Protein AF-A0A547ERN2-F1 (afdb_monomer_lite)

Secondary structure (DSSP, 8-state):
--PPPP-EESSSSSS-EEGGG-SSEEEEEEHHHHHHTT--BHHHHHTTSTTEEEEE-SSTTS-EEEEETTB-GGGEEEEETTEE---TTT-----TT-BSTTEEEEEEEES--HHHH-TT-SSEEEEEEE--STTS-SS-EEEEEEEEEGGGEEEEEEEEEEEETTEEEEEEEEEEEE----SS-SS-EEEE-TTS-EEEE--------EEEEEEEEEEEEE-SSEEEEEEEEEEEEEEEE--SS-SS--EEEEEEEEEEEEEEEE--TTSSEEEEEEEEEEEEEEEEESTT-EEEEEEEEEEEEEEEEEEE-SSSEEEEEEEEEEEEEEEEEETT-SS-EEEEEEEEEEEEEEEETTSEEEEEEEEEEEESSS--EEEEEEEEEE-----HHHHHHHHHHS-TTT-S-B-GGGG-GGGSSS----SS-B--SSHHHHGGGTTSEEEE-TTT-HHHHHHHHHTT-EEEE--SS-SSHHHHHHHHHHHHHHTT-HHHHHHHHHHHHH------S---EEEEEETTEE--TTSHHHHHHHHHHT-EE--S---TTT--HHHHHHH--SEEEEEE-SS---HHHHHTT-HHHHHHHHHGGGSPPEEEEGGGTSSSSTHHHHHHHHHHHH--

Radius of gyration: 31.53 Å; chains: 1; bounding box: 90×55×86 Å

pLDDT: mean 85.04, std 12.56, range [24.95, 98.5]

Sequence (628 aa):
MTQLDSVTVYSAYATPINQDKTASSVTVLTEKDFAARNATYVSDVLKTVPGVAIGQQGGRGTLTSLFLRGAESRHTAVVIDGVKVNPINIGNFDFGGLPISNIERIEVLRGEQSALWGSSAMGGVVYITTKSGLYKEKPFNAEVDLGLGSNNTRDASATLSGFHNGFYYALHGDSHRTKGISALSKNHFSYTTETGSEVKTGGASERDGFHRDNGSLRLGYDLGNKGVEVLAAQSSQTVHIDGYNSDVSGEYSRTRNQTFKLGGYWGNEQELLKHQANISQFNSKATHFGSNARYSNEKQLNANYQLDVNFDREGEVTQAVSLLTDYAKTRYTSDKYLREKTLSEKSAALEYRLFTEQDHSFSISGRYTDNSQFKNSITGRISGAYRLSPNLCSDRLLLELAEPQQIRAMSPYSQKPLMMLDKLNTDKPTVEPELTALLPYADSTILLNETFYPQLTARLKQLGFKLVALNDSPQTPEQLFTLILQLGELTQNQAKAEKLVERLRLQKIPLKQPLAETLILSETGMIEPHFPQYQTLLDLLGLSPLKSDLTPQNFSLEKLLLAQPKQLLFLTDNQSYNNQAELLKHPALQKIWQKMSQNPPLVLPMKYTYCFDHGVWQGIQLMHKLTP

Organism: Mannheimia haemolytica (NCBI:txid75985)

Structure (mmCIF, N/CA/C/O backbone):
data_AF-A0A547ERN2-F1
#
_entry.id   AF-A0A547ERN2-F1
#
loop_
_atom_site.group_PDB
_atom_site.id
_atom_site.type_symbol
_atom_site.label_atom_id
_atom_site.label_alt_id
_atom_site.label_comp_id
_atom_site.label_asym_id
_atom_site.label_entity_id
_atom_site.label_seq_id
_atom_site.pdbx_PDB_ins_code
_atom_site.Cartn_x
_atom_site.Cartn_y
_atom_site.Cartn_z
_atom_site.occupancy
_atom_site.B_iso_or_equiv
_atom_site.auth_seq_id
_atom_site.auth_comp_id
_atom_site.auth_asym_id
_atom_site.auth_atom_id
_atom_site.pdbx_PDB_model_num
ATOM 1 N N . MET A 1 1 ? -24.370 -11.901 -3.116 1.00 28.34 1 MET A N 1
ATOM 2 C CA . MET A 1 1 ? -23.716 -10.615 -2.802 1.00 28.34 1 MET A CA 1
ATOM 3 C C . MET A 1 1 ? -22.342 -10.933 -2.246 1.00 28.34 1 MET A C 1
ATOM 5 O O . MET A 1 1 ? -22.270 -11.568 -1.207 1.00 28.34 1 MET A O 1
ATOM 9 N N . THR A 1 2 ? -21.274 -10.596 -2.962 1.00 25.38 2 THR A N 1
ATOM 10 C CA . THR A 1 2 ? -19.904 -10.607 -2.428 1.00 25.38 2 THR A CA 1
ATOM 11 C C . THR A 1 2 ? -19.670 -9.242 -1.798 1.00 25.38 2 THR A C 1
ATOM 13 O O . THR A 1 2 ? -19.628 -8.242 -2.511 1.00 25.38 2 THR A O 1
ATOM 16 N N . GLN A 1 3 ? -19.591 -9.198 -0.470 1.00 24.95 3 GLN A N 1
ATOM 17 C CA . GLN A 1 3 ? -19.009 -8.074 0.258 1.00 24.95 3 GLN A CA 1
ATOM 18 C C . GLN A 1 3 ? -17.604 -7.846 -0.328 1.00 24.95 3 GLN A C 1
ATOM 20 O O . GLN A 1 3 ? -16.864 -8.812 -0.503 1.00 24.95 3 GLN A O 1
ATOM 25 N N . LEU A 1 4 ? -17.272 -6.624 -0.755 1.00 32.38 4 LEU A N 1
ATOM 26 C CA . LEU A 1 4 ? -15.908 -6.329 -1.196 1.00 32.38 4 LEU A CA 1
ATOM 27 C C . LEU A 1 4 ? -15.003 -6.409 0.034 1.00 32.38 4 LEU A C 1
ATOM 29 O O . LEU A 1 4 ? -15.259 -5.733 1.030 1.00 32.38 4 LEU A O 1
ATOM 33 N N . ASP A 1 5 ? -13.988 -7.267 -0.029 1.00 39.09 5 ASP A N 1
ATOM 34 C CA . ASP A 1 5 ? -13.029 -7.436 1.057 1.00 39.09 5 ASP A CA 1
ATOM 35 C C . ASP A 1 5 ? -12.307 -6.113 1.338 1.00 39.09 5 ASP A C 1
ATOM 37 O O . ASP A 1 5 ? -11.900 -5.397 0.418 1.00 39.09 5 ASP A O 1
ATOM 41 N N . SER A 1 6 ? -12.126 -5.792 2.620 1.00 56.72 6 SER A N 1
ATOM 42 C CA . SER A 1 6 ? -11.339 -4.635 3.038 1.00 56.72 6 SER A CA 1
ATOM 43 C C . SER A 1 6 ? -9.909 -4.744 2.514 1.00 56.72 6 SER A C 1
ATOM 45 O O . SER A 1 6 ? -9.230 -5.742 2.765 1.00 56.72 6 SER A O 1
ATOM 47 N N . VAL A 1 7 ? -9.420 -3.704 1.840 1.00 69.00 7 VAL A N 1
ATOM 48 C CA . VAL A 1 7 ? -8.040 -3.672 1.344 1.00 69.00 7 VAL A CA 1
ATOM 49 C C . VAL A 1 7 ? -7.113 -3.201 2.460 1.00 69.00 7 VAL A C 1
ATOM 51 O O . VAL A 1 7 ? -7.119 -2.030 2.825 1.00 69.00 7 VAL A O 1
ATOM 54 N N . THR A 1 8 ? -6.286 -4.095 2.997 1.00 77.88 8 THR A N 1
ATOM 55 C CA . THR A 1 8 ? -5.248 -3.731 3.974 1.00 77.88 8 THR A CA 1
ATOM 56 C C . THR A 1 8 ? -4.022 -3.146 3.270 1.00 77.88 8 THR A C 1
ATOM 58 O O . THR A 1 8 ? -3.474 -3.759 2.353 1.00 77.88 8 THR A O 1
ATOM 61 N N . VAL A 1 9 ? -3.571 -1.974 3.720 1.00 84.75 9 VAL A N 1
ATOM 62 C CA . VAL A 1 9 ? -2.335 -1.309 3.286 1.00 84.75 9 VAL A CA 1
ATOM 63 C C . VAL A 1 9 ? -1.280 -1.402 4.383 1.00 84.75 9 VAL A C 1
ATOM 65 O O . VAL A 1 9 ? -1.576 -1.210 5.560 1.00 84.75 9 VAL A O 1
ATOM 68 N N . TYR A 1 10 ? -0.038 -1.680 3.998 1.00 87.56 10 TYR A N 1
ATOM 69 C CA . TYR A 1 10 ? 1.085 -1.966 4.906 1.00 87.56 10 TYR A CA 1
ATOM 70 C C . TYR A 1 10 ? 2.068 -0.802 5.020 1.00 87.56 10 TYR A C 1
ATOM 72 O O . TYR A 1 10 ? 3.060 -0.872 5.739 1.00 87.56 10 TYR A O 1
ATOM 80 N N . SER A 1 11 ? 1.826 0.252 4.251 1.00 87.12 11 SER A N 1
ATOM 81 C CA . SER A 1 11 ? 2.832 1.262 3.948 1.00 87.12 11 SER A CA 1
ATOM 82 C C . SER A 1 11 ? 2.459 2.675 4.396 1.00 87.12 11 SER A C 1
ATOM 84 O O . SER A 1 11 ? 3.324 3.548 4.456 1.00 87.12 11 SER A O 1
ATOM 86 N N . ALA A 1 12 ? 1.186 2.917 4.718 1.00 86.12 12 ALA A N 1
ATOM 87 C CA . ALA A 1 12 ? 0.666 4.252 5.019 1.00 86.12 12 ALA A CA 1
ATOM 88 C C . ALA A 1 12 ? 0.936 4.725 6.450 1.00 86.12 12 ALA A C 1
ATOM 90 O O . ALA A 1 12 ? 1.106 5.928 6.673 1.00 86.12 12 ALA A O 1
ATOM 91 N N . TYR A 1 13 ? 0.990 3.765 7.370 1.00 89.50 13 TYR A N 1
ATOM 92 C CA . TYR A 1 13 ? 1.304 3.906 8.787 1.00 89.50 13 TYR A CA 1
ATOM 93 C C . TYR A 1 13 ? 2.294 2.815 9.194 1.00 89.50 13 TYR A C 1
ATOM 95 O O . TYR A 1 13 ? 2.580 1.915 8.403 1.00 89.50 13 TYR A O 1
ATOM 103 N N . ALA A 1 14 ? 2.826 2.883 10.416 1.00 87.38 14 ALA A N 1
ATOM 104 C CA . ALA A 1 14 ? 3.765 1.868 10.894 1.00 87.38 14 ALA A CA 1
ATOM 105 C C . ALA A 1 14 ? 3.124 0.475 11.035 1.00 87.38 14 ALA A C 1
ATOM 107 O O . ALA A 1 14 ? 3.822 -0.532 10.952 1.00 87.38 14 ALA A O 1
ATOM 108 N N . THR A 1 15 ? 1.805 0.396 11.225 1.00 88.06 15 THR A N 1
ATOM 109 C CA . THR A 1 15 ? 1.063 -0.871 11.251 1.00 88.06 15 THR A CA 1
ATOM 110 C C . THR A 1 15 ? 0.163 -1.015 10.028 1.00 88.06 15 THR A C 1
ATOM 112 O O . THR A 1 15 ? -0.306 -0.001 9.496 1.00 88.06 15 THR A O 1
ATOM 115 N N . PRO A 1 16 ? -0.130 -2.259 9.603 1.00 85.06 16 PRO A N 1
ATOM 116 C CA . PRO A 1 16 ? -1.159 -2.508 8.609 1.00 85.06 16 PRO A CA 1
ATOM 117 C C . PRO A 1 16 ? -2.490 -1.903 9.052 1.00 85.06 16 PRO A C 1
ATOM 119 O O . PRO A 1 16 ? -2.852 -1.941 10.226 1.00 85.06 16 PRO A O 1
ATOM 122 N N . ILE A 1 17 ? -3.208 -1.313 8.108 1.00 81.25 17 ILE A N 1
ATOM 123 C CA . ILE A 1 17 ? -4.527 -0.727 8.340 1.00 81.25 17 ILE A CA 1
ATOM 124 C C . ILE A 1 17 ? -5.384 -0.910 7.098 1.00 81.25 17 ILE A C 1
ATOM 126 O O . ILE A 1 17 ? -4.869 -1.025 5.989 1.00 81.25 17 ILE A O 1
ATOM 130 N N . ASN A 1 18 ? -6.702 -0.879 7.256 1.00 75.56 18 ASN A N 1
ATOM 131 C CA . ASN A 1 18 ? -7.585 -0.771 6.102 1.00 75.56 18 ASN A CA 1
ATOM 132 C C . ASN A 1 18 ? -7.274 0.541 5.350 1.00 75.56 18 ASN A C 1
ATOM 134 O O . ASN A 1 18 ? -7.170 1.598 5.978 1.00 75.56 18 ASN A O 1
ATOM 138 N N . GLN A 1 19 ? -7.147 0.470 4.021 1.00 75.94 19 GLN A N 1
ATOM 139 C CA . GLN A 1 19 ? -7.005 1.608 3.111 1.00 75.94 19 GLN A CA 1
ATOM 140 C C . GLN A 1 19 ? -8.014 2.708 3.435 1.00 75.94 19 GLN A C 1
ATOM 142 O O . GLN A 1 19 ? -7.711 3.890 3.302 1.00 75.94 19 GLN A O 1
ATOM 147 N N . ASP A 1 20 ? -9.192 2.328 3.914 1.00 70.50 20 ASP A N 1
ATOM 148 C CA . ASP A 1 20 ? -10.239 3.265 4.243 1.00 70.50 20 ASP A CA 1
ATOM 149 C C . ASP A 1 20 ? -9.938 4.170 5.442 1.00 70.50 20 ASP A C 1
ATOM 151 O O . ASP A 1 20 ? -10.383 5.317 5.502 1.00 70.50 20 ASP A O 1
ATOM 155 N N . LYS A 1 21 ? -9.106 3.697 6.367 1.00 74.94 21 LYS A N 1
ATOM 156 C CA . LYS A 1 21 ? -8.742 4.420 7.588 1.00 74.94 21 LYS A CA 1
ATOM 157 C C . LYS A 1 21 ? -7.515 5.313 7.417 1.00 74.94 21 LYS A C 1
ATOM 159 O O . LYS A 1 21 ? -7.061 5.900 8.393 1.00 74.94 21 LYS A O 1
ATOM 164 N N . THR A 1 22 ? -6.930 5.408 6.220 1.00 82.00 22 THR A N 1
ATOM 165 C CA . THR A 1 22 ? -5.746 6.248 6.005 1.00 82.00 22 THR A CA 1
ATOM 166 C C . THR A 1 22 ? -6.084 7.629 5.463 1.00 82.00 22 THR A C 1
ATOM 168 O O . THR A 1 22 ? -6.847 7.785 4.516 1.00 82.00 22 THR A O 1
ATOM 171 N N . ALA A 1 23 ? -5.415 8.642 6.009 1.00 83.38 23 ALA A N 1
ATOM 172 C CA . ALA A 1 23 ? -5.365 9.982 5.425 1.00 83.38 23 ALA A CA 1
ATOM 173 C C . ALA A 1 23 ? -4.374 10.092 4.249 1.00 83.38 23 ALA A C 1
ATOM 175 O O . ALA A 1 23 ? -4.281 11.130 3.594 1.00 83.38 23 ALA A O 1
ATOM 176 N N . SER A 1 24 ? -3.595 9.039 3.988 1.00 84.31 24 SER A N 1
ATOM 177 C CA . SER A 1 24 ? -2.608 9.012 2.907 1.00 84.31 24 SER A CA 1
ATOM 178 C C . SER A 1 24 ? -3.273 8.770 1.554 1.00 84.31 24 SER A C 1
ATOM 180 O O . SER A 1 24 ? -4.215 7.994 1.423 1.00 84.31 24 SER A O 1
ATOM 182 N N . SER A 1 25 ? -2.732 9.355 0.487 1.00 86.19 25 SER A N 1
ATOM 183 C CA . SER A 1 25 ? -3.194 9.036 -0.866 1.00 86.19 25 SER A CA 1
ATOM 184 C C . SER A 1 25 ? -2.552 7.738 -1.360 1.00 86.19 25 SER A C 1
ATOM 186 O O . SER A 1 25 ? -1.476 7.773 -1.962 1.00 86.19 25 SER A O 1
ATOM 188 N N . VAL A 1 26 ? -3.223 6.609 -1.124 1.00 89.19 26 VAL A N 1
ATOM 189 C CA . VAL A 1 26 ? -2.746 5.268 -1.502 1.00 89.19 26 VAL A CA 1
ATOM 190 C C . VAL A 1 26 ? -3.483 4.749 -2.737 1.00 89.19 26 VAL A C 1
ATOM 192 O O . VAL A 1 26 ? -4.682 4.962 -2.901 1.00 89.19 26 VAL A O 1
ATOM 195 N N . THR A 1 27 ? -2.766 4.089 -3.639 1.00 88.12 27 THR A N 1
ATOM 196 C CA . THR A 1 27 ? -3.345 3.250 -4.698 1.00 88.12 27 THR A CA 1
ATOM 197 C C . THR A 1 27 ? -2.800 1.844 -4.544 1.00 88.12 27 THR A C 1
ATOM 199 O O . THR A 1 27 ? -1.585 1.673 -4.479 1.00 88.12 27 THR A O 1
ATOM 202 N N . VAL A 1 28 ? -3.691 0.859 -4.482 1.00 88.31 28 VAL A N 1
ATOM 203 C CA . VAL A 1 28 ? -3.336 -0.556 -4.381 1.00 88.31 28 VAL A CA 1
ATOM 204 C C . VAL A 1 28 ? -3.609 -1.216 -5.724 1.00 88.31 28 VAL A C 1
ATOM 206 O O . VAL A 1 28 ? -4.680 -1.033 -6.293 1.00 88.31 28 VAL A O 1
ATOM 209 N N . LEU A 1 29 ? -2.625 -1.947 -6.238 1.00 87.75 29 LEU A N 1
ATOM 210 C CA . LEU A 1 29 ? -2.735 -2.753 -7.446 1.00 87.75 29 LEU A CA 1
ATOM 211 C C . LEU A 1 29 ? -2.493 -4.217 -7.079 1.00 87.75 29 LEU A C 1
ATOM 213 O O . LEU A 1 29 ? -1.529 -4.534 -6.377 1.00 87.75 29 LEU A O 1
ATOM 217 N N . THR A 1 30 ? -3.363 -5.093 -7.562 1.00 88.38 30 THR A N 1
ATOM 218 C CA . THR A 1 30 ? -3.414 -6.520 -7.220 1.00 88.38 30 THR A CA 1
ATOM 219 C C . THR A 1 30 ? -3.247 -7.402 -8.456 1.00 88.38 30 THR A C 1
ATOM 221 O O . THR A 1 30 ? -3.332 -6.924 -9.588 1.00 88.38 30 THR A O 1
ATOM 224 N N . GLU A 1 31 ? -3.101 -8.716 -8.257 1.00 85.25 31 GLU A N 1
ATOM 225 C CA . GLU A 1 31 ? -3.058 -9.702 -9.352 1.00 85.25 31 GLU A CA 1
ATOM 226 C C . GLU A 1 31 ? -4.233 -9.571 -10.340 1.00 85.25 31 GLU A C 1
ATOM 228 O O . GLU A 1 31 ? -4.050 -9.732 -11.549 1.00 85.25 31 GLU A O 1
ATOM 233 N N . LYS A 1 32 ? -5.426 -9.186 -9.862 1.00 83.94 32 LYS A N 1
ATOM 234 C CA . LYS A 1 32 ? -6.596 -8.937 -10.723 1.00 83.94 32 LYS A CA 1
ATOM 235 C C . LYS A 1 32 ? -6.357 -7.772 -11.687 1.00 83.94 32 LYS A C 1
ATOM 237 O O . LYS A 1 32 ? -6.691 -7.876 -12.867 1.00 83.94 32 LYS A O 1
ATOM 242 N N . ASP A 1 33 ? -5.747 -6.691 -11.208 1.00 83.62 33 ASP A N 1
ATOM 243 C CA . ASP A 1 33 ? -5.421 -5.514 -12.020 1.00 83.62 33 ASP A CA 1
ATOM 244 C C . ASP A 1 33 ? -4.327 -5.825 -13.043 1.00 83.62 33 ASP A C 1
ATOM 246 O O . ASP A 1 33 ? -4.355 -5.325 -14.171 1.00 83.62 33 ASP A O 1
ATOM 250 N N . PHE A 1 34 ? -3.365 -6.669 -12.659 1.00 89.44 34 PHE A N 1
ATOM 251 C CA . PHE A 1 34 ? -2.273 -7.098 -13.529 1.00 89.44 34 PHE A CA 1
ATOM 252 C C . PHE A 1 34 ? -2.812 -7.930 -14.697 1.00 89.44 34 PHE A C 1
ATOM 254 O O . PHE A 1 34 ? -2.508 -7.634 -15.857 1.00 89.44 34 PHE A O 1
ATOM 261 N N . ALA A 1 35 ? -3.676 -8.905 -14.394 1.00 85.81 35 ALA A N 1
ATOM 262 C CA . ALA A 1 35 ? -4.317 -9.773 -15.376 1.00 85.81 35 ALA A CA 1
ATOM 263 C C . ALA A 1 35 ? -5.249 -8.995 -16.316 1.00 85.81 35 ALA A C 1
ATOM 265 O O . ALA A 1 35 ? -5.153 -9.139 -17.534 1.00 85.81 35 ALA A O 1
ATOM 266 N N . ALA A 1 36 ? -6.091 -8.101 -15.779 1.00 84.69 36 ALA A N 1
ATOM 267 C CA . ALA A 1 36 ? -7.004 -7.276 -16.577 1.00 84.69 36 ALA A CA 1
ATOM 268 C C . ALA A 1 36 ? -6.276 -6.391 -17.605 1.00 84.69 36 ALA A C 1
ATOM 270 O O . ALA A 1 36 ? -6.846 -6.004 -18.625 1.00 84.69 36 ALA A O 1
ATOM 271 N N . ARG A 1 37 ? -5.006 -6.067 -17.343 1.00 84.12 37 ARG A N 1
ATOM 272 C CA . ARG A 1 37 ? -4.159 -5.241 -18.211 1.00 84.12 37 ARG A CA 1
ATOM 273 C C . ARG A 1 37 ? -3.196 -6.047 -19.072 1.00 84.12 37 ARG A C 1
ATOM 275 O O . ARG A 1 37 ? -2.481 -5.440 -19.868 1.00 84.12 37 ARG A O 1
ATOM 282 N N . ASN A 1 38 ? -3.160 -7.369 -18.904 1.00 88.25 38 ASN A N 1
ATOM 283 C CA . ASN A 1 38 ? -2.145 -8.243 -19.485 1.00 88.25 38 ASN A CA 1
ATOM 284 C C . ASN A 1 38 ? -0.722 -7.691 -19.252 1.00 88.25 38 ASN A C 1
ATOM 286 O O . ASN A 1 38 ? 0.087 -7.571 -20.175 1.00 88.25 38 ASN A O 1
ATOM 290 N N . ALA A 1 39 ? -0.463 -7.233 -18.023 1.00 89.81 39 ALA A N 1
ATOM 291 C CA . ALA A 1 39 ? 0.799 -6.607 -17.664 1.00 89.81 39 ALA A CA 1
ATOM 292 C C . ALA A 1 39 ? 1.901 -7.656 -17.493 1.00 89.81 39 ALA A C 1
ATOM 294 O O . ALA A 1 39 ? 1.676 -8.709 -16.911 1.00 89.81 39 ALA A O 1
ATOM 295 N N . THR A 1 40 ? 3.113 -7.342 -17.950 1.00 89.75 40 THR A N 1
ATOM 296 C CA . THR A 1 40 ? 4.293 -8.209 -17.759 1.00 89.75 40 THR A CA 1
ATOM 297 C C . THR A 1 40 ? 5.275 -7.599 -16.756 1.00 89.75 40 THR A C 1
ATOM 299 O O . THR A 1 40 ? 5.991 -8.314 -16.051 1.00 89.75 40 THR A O 1
ATOM 302 N N . TYR A 1 41 ? 5.295 -6.267 -16.655 1.00 92.94 41 TYR A N 1
ATOM 303 C CA . TYR A 1 41 ? 6.209 -5.520 -15.794 1.00 92.94 41 TYR A CA 1
ATOM 304 C C . TYR A 1 41 ? 5.469 -4.594 -14.842 1.00 92.94 41 TYR A C 1
ATOM 306 O O . TYR A 1 41 ? 4.401 -4.066 -15.149 1.00 92.94 41 TYR A O 1
ATOM 314 N N . VAL A 1 42 ? 6.115 -4.304 -13.716 1.00 95.94 42 VAL A N 1
ATOM 315 C CA . VAL A 1 42 ? 5.632 -3.329 -12.731 1.00 95.94 42 VAL A CA 1
ATOM 316 C C . VAL A 1 42 ? 5.401 -1.949 -13.352 1.00 95.94 42 VAL A C 1
ATOM 318 O O . VAL A 1 42 ? 4.396 -1.297 -13.076 1.00 95.94 42 VAL A O 1
ATOM 321 N N . SER A 1 43 ? 6.281 -1.505 -14.249 1.00 94.62 43 SER A N 1
ATOM 322 C CA . SER A 1 43 ? 6.132 -0.217 -14.937 1.00 94.62 43 SER A CA 1
ATOM 323 C C . SER A 1 43 ? 4.863 -0.127 -15.798 1.00 94.62 43 SER A C 1
ATOM 325 O O . SER A 1 43 ? 4.287 0.957 -15.924 1.00 94.62 43 SER A O 1
ATOM 327 N N . ASP A 1 44 ? 4.372 -1.253 -16.335 1.00 92.62 44 ASP A N 1
ATOM 328 C CA . ASP A 1 44 ? 3.160 -1.295 -17.163 1.00 92.62 44 ASP A CA 1
ATOM 329 C C . ASP A 1 44 ? 1.894 -0.982 -16.359 1.00 92.62 44 ASP A C 1
ATOM 331 O O . ASP A 1 44 ? 0.929 -0.453 -16.915 1.00 92.62 44 ASP A O 1
ATOM 335 N N . VAL A 1 45 ? 1.893 -1.281 -15.060 1.00 93.38 45 VAL A N 1
ATOM 336 C CA . VAL A 1 45 ? 0.756 -1.012 -14.171 1.00 93.38 45 VAL A CA 1
ATOM 337 C C . VAL A 1 45 ? 0.928 0.309 -13.430 1.00 93.38 45 VAL A C 1
ATOM 339 O O . VAL A 1 45 ? -0.035 1.063 -13.299 1.00 93.38 45 VAL A O 1
ATOM 342 N N . LEU A 1 46 ? 2.159 0.667 -13.048 1.00 93.94 46 LEU A N 1
ATOM 343 C CA . LEU A 1 46 ? 2.443 1.930 -12.361 1.00 93.94 46 LEU A CA 1
ATOM 344 C C . LEU A 1 46 ? 2.084 3.161 -13.200 1.00 93.94 46 LEU A C 1
ATOM 346 O O . LEU A 1 46 ? 1.579 4.132 -12.646 1.00 93.94 46 LEU A O 1
ATOM 350 N N . LYS A 1 47 ? 2.238 3.112 -14.531 1.00 90.25 47 LYS A N 1
ATOM 351 C CA . LYS A 1 47 ? 1.828 4.213 -15.431 1.00 90.25 47 LYS A CA 1
ATOM 352 C C . LYS A 1 47 ? 0.329 4.550 -15.379 1.00 90.25 47 LYS A C 1
ATOM 354 O O . LYS A 1 47 ? -0.091 5.553 -15.941 1.00 90.25 47 LYS A O 1
ATOM 359 N N . THR A 1 48 ? -0.483 3.690 -14.764 1.00 87.44 48 THR A N 1
ATOM 360 C CA . THR A 1 48 ? -1.940 3.858 -14.650 1.00 87.44 48 THR A CA 1
ATOM 361 C C . THR A 1 48 ? -2.351 4.519 -13.335 1.00 87.44 48 THR A C 1
ATOM 363 O O . THR A 1 48 ? -3.499 4.931 -13.180 1.00 87.44 48 THR A O 1
ATOM 366 N N . VAL A 1 49 ? -1.413 4.653 -12.393 1.00 90.94 49 VAL A N 1
ATOM 367 C CA . VAL A 1 49 ? -1.656 5.262 -11.089 1.00 90.94 49 VAL A CA 1
ATOM 368 C C . VAL A 1 49 ? -1.675 6.789 -11.232 1.00 90.94 49 VAL A C 1
ATOM 370 O O . VAL A 1 49 ? -0.724 7.370 -11.756 1.00 90.94 49 VAL A O 1
ATOM 373 N N . PRO A 1 50 ? -2.714 7.488 -10.737 1.00 87.31 50 PRO A N 1
ATOM 374 C CA . PRO A 1 50 ? -2.768 8.943 -10.840 1.00 87.31 50 PRO A CA 1
ATOM 375 C C . PRO A 1 50 ? -1.580 9.612 -10.142 1.00 87.31 50 PRO A C 1
ATOM 377 O O . PRO A 1 50 ? -1.239 9.258 -9.012 1.00 87.31 50 PRO A O 1
ATOM 380 N N . GLY A 1 51 ? -0.974 10.604 -10.792 1.00 88.25 51 GLY A N 1
ATOM 381 C CA . GLY A 1 51 ? 0.203 11.305 -10.271 1.00 88.25 51 GLY A CA 1
ATOM 382 C C . GLY A 1 51 ? 1.524 10.549 -10.441 1.00 88.25 51 GLY A C 1
ATOM 383 O O . GLY A 1 51 ? 2.540 11.043 -9.956 1.00 88.25 51 GLY A O 1
ATOM 384 N N . VAL A 1 52 ? 1.524 9.395 -11.119 1.00 94.56 52 VAL A N 1
ATOM 385 C CA . VAL A 1 52 ? 2.737 8.714 -11.586 1.00 94.56 52 VAL A CA 1
ATOM 386 C C . VAL A 1 52 ? 3.022 9.112 -13.030 1.00 94.56 52 VAL A C 1
ATOM 388 O O . VAL A 1 52 ? 2.147 9.035 -13.889 1.00 94.56 52 VAL A O 1
ATOM 391 N N . ALA A 1 53 ? 4.270 9.475 -13.309 1.00 95.06 53 ALA A N 1
ATOM 392 C CA . ALA A 1 53 ? 4.821 9.498 -14.656 1.00 95.06 53 ALA A CA 1
ATOM 393 C C . ALA A 1 53 ? 5.993 8.514 -14.739 1.00 95.06 53 ALA A C 1
ATOM 395 O O . ALA A 1 53 ? 6.781 8.395 -13.801 1.00 95.06 53 ALA A O 1
ATOM 396 N N . ILE A 1 54 ? 6.102 7.804 -15.860 1.00 94.75 54 ILE A N 1
ATOM 397 C CA . ILE A 1 54 ? 7.194 6.865 -16.126 1.00 94.75 54 ILE A CA 1
ATOM 398 C C . ILE A 1 54 ? 8.022 7.407 -17.288 1.00 94.75 54 ILE A C 1
ATOM 400 O O . ILE A 1 54 ? 7.477 7.699 -18.350 1.00 94.75 54 ILE A O 1
ATOM 404 N N . GLY A 1 55 ? 9.333 7.526 -17.086 1.00 93.06 55 GLY A N 1
ATOM 405 C CA . GLY A 1 55 ? 10.300 7.802 -18.147 1.00 93.06 55 GLY A CA 1
ATOM 406 C C . GLY A 1 55 ? 11.123 6.554 -18.439 1.00 93.06 55 GLY A C 1
ATOM 407 O O . GLY A 1 55 ? 11.687 5.974 -17.515 1.00 93.06 55 GLY A O 1
ATOM 408 N N . GLN A 1 56 ? 11.203 6.143 -19.702 1.00 90.69 56 GLN A N 1
ATOM 409 C CA . GLN A 1 56 ? 11.923 4.940 -20.128 1.00 90.69 56 GLN A CA 1
ATOM 410 C C . GLN A 1 56 ? 12.896 5.278 -21.260 1.00 90.69 56 GLN A C 1
ATOM 412 O O . GLN A 1 56 ? 12.527 5.968 -22.210 1.00 90.69 56 GLN A O 1
ATOM 417 N N . GLN A 1 57 ? 14.135 4.796 -21.156 1.00 87.31 57 GLN A N 1
ATOM 418 C CA . GLN A 1 57 ? 15.210 5.076 -22.115 1.00 87.31 57 GLN A CA 1
ATOM 419 C C . GLN A 1 57 ? 15.355 3.958 -23.159 1.00 87.31 57 GLN A C 1
ATOM 421 O O . GLN A 1 57 ? 16.381 3.289 -23.219 1.00 87.31 57 GLN A O 1
ATOM 426 N N . GLY A 1 58 ? 14.323 3.753 -23.982 1.00 87.44 58 GLY A N 1
ATOM 427 C CA . GLY A 1 58 ? 14.327 2.759 -25.061 1.00 87.44 58 GLY A CA 1
ATOM 428 C C . GLY A 1 58 ? 13.429 1.554 -24.780 1.00 87.44 58 GLY A C 1
ATOM 429 O O . GLY A 1 58 ? 12.295 1.699 -24.320 1.00 87.44 58 GLY A O 1
ATOM 430 N N . GLY A 1 59 ? 13.916 0.355 -25.109 1.00 88.19 59 GLY A N 1
ATOM 431 C CA . GLY A 1 59 ? 13.173 -0.904 -25.004 1.00 88.19 59 GLY A CA 1
ATOM 432 C C . GLY A 1 59 ? 13.049 -1.466 -23.582 1.00 88.19 59 GLY A C 1
ATOM 433 O O . GLY A 1 59 ? 13.364 -0.810 -22.589 1.00 88.19 59 GLY A O 1
ATOM 434 N N . ARG A 1 60 ? 12.561 -2.708 -23.469 1.00 90.75 60 ARG A N 1
ATOM 435 C CA . ARG A 1 60 ? 12.453 -3.428 -22.183 1.00 90.75 60 ARG A CA 1
ATOM 436 C C . ARG A 1 60 ? 13.830 -3.581 -21.529 1.00 90.75 60 ARG A C 1
ATOM 438 O O . ARG A 1 60 ? 14.823 -3.738 -22.227 1.00 90.75 60 ARG A O 1
ATOM 445 N N . GLY A 1 61 ? 13.884 -3.538 -20.197 1.00 89.38 61 GLY A N 1
ATOM 446 C CA . GLY A 1 61 ? 15.129 -3.687 -19.438 1.00 89.38 61 GLY A CA 1
ATOM 447 C C . GLY A 1 61 ? 16.023 -2.454 -19.356 1.00 89.38 61 GLY A C 1
ATOM 448 O O . GLY A 1 61 ? 16.956 -2.454 -18.559 1.00 89.38 61 GLY A O 1
ATOM 449 N N . THR A 1 62 ? 15.757 -1.428 -20.165 1.00 91.12 62 THR A N 1
ATOM 450 C CA . THR A 1 62 ? 16.448 -0.137 -20.080 1.00 91.12 62 THR A CA 1
ATOM 451 C C . THR A 1 62 ? 15.998 0.646 -18.848 1.00 91.12 62 THR A C 1
ATOM 453 O O . THR A 1 62 ? 14.928 0.379 -18.288 1.00 91.12 62 THR A O 1
ATOM 456 N N . LEU A 1 63 ? 16.797 1.645 -18.457 1.00 90.81 63 LEU A N 1
ATOM 457 C CA . LEU A 1 63 ? 16.517 2.491 -17.301 1.00 90.81 63 LEU A CA 1
ATOM 458 C C . LEU A 1 63 ? 15.089 3.049 -17.367 1.00 90.81 63 LEU A C 1
ATOM 460 O O . LEU A 1 63 ? 14.757 3.863 -18.234 1.00 90.81 63 LEU A O 1
ATOM 464 N N . THR A 1 64 ? 14.265 2.626 -16.413 1.00 94.25 64 THR A N 1
ATOM 465 C CA . THR A 1 64 ? 12.876 3.058 -16.272 1.00 94.25 64 THR A CA 1
ATOM 466 C C . THR A 1 64 ? 12.697 3.744 -14.929 1.00 94.25 64 THR A C 1
ATOM 468 O O . THR A 1 64 ? 12.802 3.126 -13.872 1.00 94.25 64 THR A O 1
ATOM 471 N N . SER A 1 65 ? 12.431 5.042 -14.987 1.00 95.06 65 SER A N 1
ATOM 472 C CA . SER A 1 65 ? 12.375 5.947 -13.844 1.00 95.06 65 SER A CA 1
ATOM 473 C C . SER A 1 65 ? 10.931 6.325 -13.540 1.00 95.06 65 SER A C 1
ATOM 475 O O . SER A 1 65 ? 10.152 6.597 -14.456 1.00 95.06 65 SER A O 1
ATOM 477 N N . LEU A 1 66 ? 10.579 6.363 -12.257 1.00 94.94 66 LEU A N 1
ATOM 478 C CA . LEU A 1 66 ? 9.255 6.765 -11.789 1.00 94.94 66 LEU A CA 1
ATOM 479 C C . LEU A 1 66 ? 9.301 8.167 -11.190 1.00 94.94 66 LEU A C 1
ATOM 481 O O . LEU A 1 66 ? 10.165 8.459 -10.373 1.00 94.94 66 LEU A O 1
ATOM 485 N N . PHE A 1 67 ? 8.359 9.025 -11.559 1.00 94.94 67 PHE A N 1
ATOM 486 C CA . PHE A 1 67 ? 8.202 10.371 -11.015 1.00 94.94 67 PHE A CA 1
ATOM 487 C C . PHE A 1 67 ? 6.841 10.464 -10.335 1.00 94.94 67 PHE A C 1
ATOM 489 O O . PHE A 1 67 ? 5.813 10.204 -10.965 1.00 94.94 67 PHE A O 1
ATOM 496 N N . LEU A 1 68 ? 6.831 10.821 -9.051 1.00 93.06 68 LEU A N 1
ATOM 497 C CA . LEU A 1 68 ? 5.625 10.820 -8.226 1.00 93.06 68 LEU A CA 1
ATOM 498 C C . LEU A 1 68 ? 5.260 12.249 -7.837 1.00 93.06 68 LEU A C 1
ATOM 500 O O . LEU A 1 68 ? 6.038 12.926 -7.172 1.00 93.06 68 LEU A O 1
ATOM 504 N N . ARG A 1 69 ? 4.096 12.733 -8.289 1.00 88.81 69 ARG A N 1
ATOM 505 C CA . ARG A 1 69 ? 3.644 14.129 -8.109 1.00 88.81 69 ARG A CA 1
ATOM 506 C C . ARG A 1 69 ? 4.697 15.170 -8.536 1.00 88.81 69 ARG A C 1
ATOM 508 O O . ARG A 1 69 ? 4.848 16.208 -7.902 1.00 88.81 69 ARG A O 1
ATOM 515 N N . GLY A 1 70 ? 5.439 14.879 -9.607 1.00 90.62 70 GLY A N 1
ATOM 516 C CA . GLY A 1 70 ? 6.500 15.747 -10.132 1.00 90.62 70 GLY A CA 1
ATOM 517 C C . GLY A 1 70 ? 7.836 15.668 -9.383 1.00 90.62 70 GLY A C 1
ATOM 518 O O . GLY A 1 70 ? 8.800 16.293 -9.816 1.00 90.62 70 GLY A O 1
ATOM 519 N N . ALA A 1 71 ? 7.935 14.890 -8.300 1.00 92.44 71 ALA A N 1
ATOM 520 C CA . ALA A 1 71 ? 9.204 14.656 -7.626 1.00 92.44 71 ALA A CA 1
ATOM 521 C C . ALA A 1 71 ? 10.146 13.803 -8.494 1.00 92.44 71 ALA A C 1
ATOM 523 O O . ALA A 1 71 ? 9.713 12.872 -9.178 1.00 92.44 71 ALA A O 1
ATOM 524 N N . GLU A 1 72 ? 11.447 14.101 -8.427 1.00 93.06 72 GLU A N 1
ATOM 525 C CA . GLU A 1 72 ? 12.490 13.279 -9.045 1.00 93.06 72 GLU A CA 1
ATOM 526 C C . GLU A 1 72 ? 12.444 11.825 -8.553 1.00 93.06 72 GLU A C 1
ATOM 528 O O . GLU A 1 72 ? 12.107 11.548 -7.402 1.00 93.06 72 GLU A O 1
ATOM 533 N N . SER A 1 73 ? 12.881 10.881 -9.386 1.00 92.69 73 SER A N 1
ATOM 534 C CA . SER A 1 73 ? 12.790 9.448 -9.074 1.00 92.69 73 SER A CA 1
ATOM 535 C C . SER A 1 73 ? 13.586 9.003 -7.848 1.00 92.69 73 SER A C 1
ATOM 537 O O . SER A 1 73 ? 13.177 8.080 -7.149 1.00 92.69 73 SER A O 1
ATOM 539 N N . ARG A 1 74 ? 14.676 9.705 -7.513 1.00 92.12 74 ARG A N 1
ATOM 540 C CA . ARG A 1 74 ? 15.441 9.482 -6.270 1.00 92.12 74 ARG A CA 1
ATOM 541 C C . ARG A 1 74 ? 14.696 9.884 -4.990 1.00 92.12 74 ARG A C 1
ATOM 543 O O . ARG A 1 74 ? 15.139 9.541 -3.899 1.00 92.12 74 ARG A O 1
ATOM 550 N N . HIS A 1 75 ? 13.588 10.614 -5.114 1.00 93.50 75 HIS A N 1
ATOM 551 C CA . HIS A 1 75 ? 12.715 11.001 -4.005 1.00 93.50 75 HIS A CA 1
ATOM 552 C C . HIS A 1 75 ? 11.545 10.026 -3.802 1.00 93.50 75 HIS A C 1
ATOM 554 O O . HIS A 1 75 ? 10.622 10.345 -3.053 1.00 93.50 75 HIS A O 1
ATOM 560 N N . THR A 1 76 ? 11.565 8.860 -4.454 1.00 95.19 76 THR A N 1
ATOM 561 C CA . THR A 1 76 ? 10.617 7.774 -4.184 1.00 95.19 76 THR A CA 1
ATOM 562 C C . THR A 1 76 ? 11.337 6.604 -3.523 1.00 95.19 76 THR A C 1
ATOM 564 O O . THR A 1 76 ? 12.270 6.035 -4.095 1.00 95.19 76 THR A O 1
ATOM 567 N N . ALA A 1 77 ? 10.885 6.203 -2.336 1.00 94.88 77 ALA A N 1
ATOM 568 C CA . ALA A 1 77 ? 11.385 4.996 -1.694 1.00 94.88 77 ALA A CA 1
ATOM 569 C C . ALA A 1 77 ? 10.717 3.766 -2.319 1.00 94.88 77 ALA A C 1
ATOM 571 O O . ALA A 1 77 ? 9.494 3.708 -2.431 1.00 94.88 77 ALA A O 1
ATOM 572 N N . VAL A 1 78 ? 11.516 2.779 -2.713 1.00 96.12 78 VAL A N 1
ATOM 573 C CA . VAL A 1 78 ? 11.039 1.493 -3.221 1.00 96.12 78 VAL A CA 1
ATOM 574 C C . VAL A 1 78 ? 11.388 0.419 -2.209 1.00 96.12 78 VAL A C 1
ATOM 576 O O . VAL A 1 78 ? 12.552 0.247 -1.831 1.00 96.12 78 VAL A O 1
ATOM 579 N N . VAL A 1 79 ? 10.357 -0.285 -1.760 1.00 95.50 79 VAL A N 1
ATOM 580 C CA . VAL A 1 79 ? 10.445 -1.294 -0.708 1.00 95.50 79 VAL A CA 1
ATOM 581 C C . VAL A 1 79 ? 9.841 -2.584 -1.236 1.00 95.50 79 VAL A C 1
ATOM 583 O O . VAL A 1 79 ? 8.712 -2.576 -1.713 1.00 95.50 79 VAL A O 1
ATOM 586 N N . ILE A 1 80 ? 10.584 -3.686 -1.160 1.00 95.75 80 ILE A N 1
ATOM 587 C CA . ILE A 1 80 ? 10.117 -5.019 -1.556 1.00 95.75 80 ILE A CA 1
ATOM 588 C C . ILE A 1 80 ? 10.152 -5.911 -0.317 1.00 95.75 80 ILE A C 1
ATOM 590 O O . ILE A 1 80 ? 11.217 -6.110 0.266 1.00 95.75 80 ILE A O 1
ATOM 594 N N . ASP A 1 81 ? 8.990 -6.397 0.120 1.00 93.50 81 ASP A N 1
ATOM 595 C CA . ASP A 1 81 ? 8.821 -7.224 1.327 1.00 93.50 81 ASP A CA 1
ATOM 596 C C . ASP A 1 81 ? 9.483 -6.628 2.589 1.00 93.50 81 ASP A C 1
ATOM 598 O O . ASP A 1 81 ? 10.076 -7.336 3.411 1.00 93.50 81 ASP A O 1
ATOM 602 N N . GLY A 1 82 ? 9.407 -5.302 2.737 1.00 91.12 82 GLY A N 1
ATOM 603 C CA . GLY A 1 82 ? 10.022 -4.555 3.840 1.00 91.12 82 GLY A CA 1
ATOM 604 C C . GLY A 1 82 ? 11.515 -4.240 3.664 1.00 91.12 82 GLY A C 1
ATOM 605 O O . GLY A 1 82 ? 12.093 -3.579 4.521 1.00 91.12 82 GLY A O 1
ATOM 606 N N . VAL A 1 83 ? 12.152 -4.661 2.566 1.00 93.50 83 VAL A N 1
ATOM 607 C CA . VAL A 1 83 ? 13.554 -4.341 2.254 1.00 93.50 83 VAL A CA 1
ATOM 608 C C . VAL A 1 83 ? 13.612 -3.153 1.299 1.00 93.50 83 VAL A C 1
ATOM 610 O O . VAL A 1 83 ? 13.064 -3.203 0.200 1.00 93.50 83 VAL A O 1
ATOM 613 N N . LYS A 1 84 ? 14.298 -2.076 1.693 1.00 91.19 84 LYS A N 1
ATOM 614 C CA . LYS A 1 84 ? 14.552 -0.928 0.812 1.00 91.19 84 LYS A CA 1
ATOM 615 C C . LYS A 1 84 ? 15.574 -1.312 -0.261 1.00 91.19 84 LYS A C 1
ATOM 617 O O . LYS A 1 84 ? 16.650 -1.799 0.075 1.00 91.19 84 LYS A O 1
ATOM 622 N N . VAL A 1 85 ? 15.235 -1.084 -1.530 1.00 92.19 85 VAL A N 1
ATOM 623 C CA . VAL A 1 85 ? 16.031 -1.537 -2.692 1.00 92.19 85 VAL A CA 1
ATOM 624 C C . VAL A 1 85 ? 16.577 -0.396 -3.557 1.00 92.19 85 VAL A C 1
ATOM 626 O O . VAL A 1 85 ? 17.194 -0.647 -4.591 1.00 92.19 85 VAL A O 1
ATOM 629 N N . ASN A 1 86 ? 16.359 0.864 -3.163 1.00 90.31 86 ASN A N 1
ATOM 630 C CA . ASN A 1 86 ? 16.941 2.015 -3.855 1.00 90.31 86 ASN A CA 1
ATOM 631 C C . ASN A 1 86 ? 18.481 1.937 -3.848 1.00 90.31 86 ASN A C 1
ATOM 633 O O . ASN A 1 86 ? 19.058 1.808 -2.767 1.00 90.31 86 ASN A O 1
ATOM 637 N N . PRO A 1 87 ? 19.154 2.100 -4.999 1.00 82.31 87 PRO A N 1
ATOM 638 C CA . PRO A 1 87 ? 20.611 2.148 -5.045 1.00 82.31 87 PRO A CA 1
ATOM 639 C C . PRO A 1 87 ? 21.128 3.466 -4.460 1.00 82.31 87 PRO A C 1
ATOM 641 O O . PRO A 1 87 ? 20.583 4.535 -4.743 1.00 82.31 87 PRO A O 1
ATOM 644 N N . ILE A 1 88 ? 22.214 3.433 -3.687 1.00 75.38 88 ILE A N 1
ATOM 645 C CA . ILE A 1 88 ? 22.710 4.632 -2.985 1.00 75.38 88 ILE A CA 1
ATOM 646 C C . ILE A 1 88 ? 23.432 5.629 -3.903 1.00 75.38 88 ILE A C 1
ATOM 648 O O . ILE A 1 88 ? 23.500 6.816 -3.589 1.00 75.38 88 ILE A O 1
ATOM 652 N N . ASN A 1 89 ? 23.957 5.195 -5.050 1.00 69.88 89 ASN A N 1
ATOM 653 C CA . ASN A 1 89 ? 24.758 6.062 -5.922 1.00 69.88 89 ASN A CA 1
ATOM 654 C C . ASN A 1 89 ? 23.945 7.144 -6.658 1.00 69.88 89 ASN A C 1
ATOM 656 O O . ASN A 1 89 ? 24.360 8.298 -6.716 1.00 69.88 89 ASN A O 1
ATOM 660 N N . ILE A 1 90 ? 22.813 6.761 -7.244 1.00 70.25 90 ILE A N 1
ATOM 661 C CA . ILE A 1 90 ? 21.941 7.602 -8.071 1.00 70.25 90 ILE A CA 1
ATOM 662 C C . ILE A 1 90 ? 20.606 7.833 -7.341 1.00 70.25 90 ILE A C 1
ATOM 664 O O . ILE A 1 90 ? 19.886 8.778 -7.655 1.00 70.25 90 ILE A O 1
ATOM 668 N N . GLY A 1 91 ? 20.259 6.997 -6.352 1.00 74.81 91 GLY A N 1
ATOM 669 C CA . GLY A 1 91 ? 19.022 7.080 -5.563 1.00 74.81 91 GLY A CA 1
ATOM 670 C C . GLY A 1 91 ? 17.772 6.577 -6.295 1.00 74.81 91 GLY A C 1
ATOM 671 O O . GLY A 1 91 ? 16.792 6.189 -5.659 1.00 74.81 91 GLY A O 1
ATOM 672 N N . ASN A 1 92 ? 17.804 6.564 -7.628 1.00 84.88 92 ASN A N 1
ATOM 673 C CA . ASN A 1 92 ? 16.718 6.121 -8.494 1.00 84.88 92 ASN A CA 1
ATOM 674 C C . ASN A 1 92 ? 16.692 4.592 -8.625 1.00 84.88 92 ASN A C 1
ATOM 676 O O . ASN A 1 92 ? 17.683 3.991 -9.038 1.00 84.88 92 ASN A O 1
ATOM 680 N N . PHE A 1 93 ? 15.554 3.978 -8.312 1.00 91.81 93 PHE A N 1
ATOM 681 C CA . PHE A 1 93 ? 15.326 2.560 -8.562 1.00 91.81 93 PHE A CA 1
ATOM 682 C C . PHE A 1 93 ? 14.914 2.330 -10.022 1.00 91.81 93 PHE A C 1
ATOM 684 O O . PHE A 1 93 ? 14.000 2.981 -10.524 1.00 91.81 93 PHE A O 1
ATOM 691 N N . ASP A 1 94 ? 15.571 1.385 -10.692 1.00 92.56 94 ASP A N 1
ATOM 692 C CA . ASP A 1 94 ? 15.260 1.026 -12.075 1.00 92.56 94 ASP A CA 1
ATOM 693 C C . ASP A 1 94 ? 14.121 -0.004 -12.142 1.00 92.56 94 ASP A C 1
ATOM 695 O O . ASP A 1 94 ? 14.295 -1.180 -11.816 1.00 92.56 94 ASP A O 1
ATOM 699 N N . PHE A 1 95 ? 12.953 0.433 -12.613 1.00 94.44 95 PHE A N 1
ATOM 700 C CA . PHE A 1 95 ? 11.780 -0.426 -12.797 1.00 94.44 95 PHE A CA 1
ATOM 701 C C . PHE A 1 95 ? 11.823 -1.257 -14.091 1.00 94.44 95 PHE A C 1
ATOM 703 O O . PHE A 1 95 ? 10.932 -2.079 -14.312 1.00 94.44 95 PHE A O 1
ATOM 710 N N . GLY A 1 96 ? 12.820 -1.060 -14.961 1.00 91.62 96 GLY A N 1
ATOM 711 C CA . GLY A 1 96 ? 12.794 -1.515 -16.355 1.00 91.62 96 GLY A CA 1
ATOM 712 C C . GLY A 1 96 ? 12.802 -3.025 -16.544 1.00 91.62 96 GLY A C 1
ATOM 713 O O . GLY A 1 96 ? 12.336 -3.523 -17.572 1.00 91.62 96 GLY A O 1
ATOM 714 N N . GLY A 1 97 ? 13.293 -3.756 -15.544 1.00 90.31 97 GLY A N 1
ATOM 715 C CA . GLY A 1 97 ? 13.334 -5.214 -15.551 1.00 90.31 97 GLY A CA 1
ATOM 716 C C . GLY A 1 97 ? 12.492 -5.902 -14.482 1.00 90.31 97 GLY A C 1
ATOM 717 O O . GLY A 1 97 ? 12.478 -7.132 -14.464 1.00 90.31 97 GLY A O 1
ATOM 718 N N . LEU A 1 98 ? 11.774 -5.172 -13.621 1.00 94.44 98 LEU A N 1
ATOM 719 C CA . LEU A 1 98 ? 11.025 -5.764 -12.506 1.00 94.44 98 LEU A CA 1
ATOM 720 C C . LEU A 1 98 ? 9.730 -6.444 -13.009 1.00 94.44 98 LEU A C 1
ATOM 722 O O . LEU A 1 98 ? 8.814 -5.735 -13.446 1.00 94.44 98 LEU A O 1
ATOM 726 N N . PRO A 1 99 ? 9.634 -7.793 -12.997 1.00 94.44 99 PRO A N 1
ATOM 727 C CA . PRO A 1 99 ? 8.431 -8.479 -13.461 1.00 94.44 99 PRO A CA 1
ATOM 728 C C . PRO A 1 99 ? 7.274 -8.355 -12.494 1.00 94.44 99 PRO A C 1
ATOM 730 O O . PRO A 1 99 ? 7.472 -8.198 -11.293 1.00 94.44 99 PRO A O 1
ATOM 733 N N . ILE A 1 100 ? 6.076 -8.570 -13.030 1.00 94.50 100 ILE A N 1
ATOM 734 C CA . ILE A 1 100 ? 4.868 -8.744 -12.228 1.00 94.50 100 ILE A CA 1
ATOM 735 C C . ILE A 1 100 ? 4.628 -10.199 -11.781 1.00 94.50 100 ILE A C 1
ATOM 737 O O . ILE A 1 100 ? 3.876 -10.422 -10.843 1.00 94.50 100 ILE A O 1
ATOM 741 N N . SER A 1 101 ? 5.285 -11.188 -12.401 1.00 94.31 101 SER A N 1
ATOM 742 C CA . SER A 1 101 ? 5.023 -12.629 -12.208 1.00 94.31 101 SER A CA 1
ATOM 743 C C . SER A 1 101 ? 5.127 -13.114 -10.754 1.00 94.31 101 SER A C 1
ATOM 745 O O . SER A 1 101 ? 4.394 -14.016 -10.344 1.00 94.31 101 SER A O 1
ATOM 747 N N . ASN A 1 102 ? 6.024 -12.514 -9.965 1.00 95.19 102 ASN A N 1
ATOM 748 C CA . ASN A 1 102 ? 6.217 -12.826 -8.544 1.00 95.19 102 ASN A CA 1
ATOM 749 C C . ASN A 1 102 ? 5.477 -11.873 -7.594 1.00 95.19 102 ASN A C 1
ATOM 751 O O . ASN A 1 102 ? 5.635 -11.962 -6.378 1.00 95.19 102 ASN A O 1
ATOM 755 N N . ILE A 1 103 ? 4.762 -10.884 -8.122 1.00 95.31 103 ILE A N 1
ATOM 756 C CA . ILE A 1 103 ? 4.200 -9.799 -7.324 1.00 95.31 103 ILE A CA 1
ATOM 757 C C . ILE A 1 103 ? 2.747 -10.113 -7.015 1.00 95.31 103 ILE A C 1
ATOM 759 O O . ILE A 1 103 ? 1.951 -10.390 -7.905 1.00 95.31 103 ILE A O 1
ATOM 763 N N . GLU A 1 104 ? 2.416 -10.046 -5.733 1.00 91.50 104 GLU A N 1
ATOM 764 C CA . GLU A 1 104 ? 1.056 -10.224 -5.231 1.00 91.50 104 GLU A CA 1
ATOM 765 C C . GLU A 1 104 ? 0.334 -8.871 -5.168 1.00 91.50 104 GLU A C 1
ATOM 767 O O . GLU A 1 104 ? -0.828 -8.737 -5.557 1.00 91.50 104 GLU A O 1
ATOM 772 N N . ARG A 1 105 ? 1.047 -7.834 -4.710 1.00 92.31 105 ARG A N 1
ATOM 773 C CA . ARG A 1 105 ? 0.475 -6.503 -4.489 1.00 92.31 105 ARG A CA 1
ATOM 774 C C . ARG A 1 105 ? 1.510 -5.396 -4.641 1.00 92.31 105 ARG A C 1
ATOM 776 O O . ARG A 1 105 ? 2.665 -5.550 -4.243 1.00 92.31 105 ARG A O 1
ATOM 783 N N . ILE A 1 106 ? 1.067 -4.256 -5.164 1.00 96.50 106 ILE A N 1
ATOM 784 C CA . ILE A 1 106 ? 1.824 -3.002 -5.204 1.00 96.50 106 ILE A CA 1
ATOM 785 C C . ILE A 1 106 ? 0.991 -1.908 -4.542 1.00 96.50 106 ILE A C 1
ATOM 787 O O . ILE A 1 106 ? -0.144 -1.664 -4.942 1.00 96.50 106 ILE A O 1
ATOM 791 N N . GLU A 1 107 ? 1.566 -1.214 -3.569 1.00 96.12 107 GLU A N 1
ATOM 792 C CA . GLU A 1 107 ? 0.984 -0.040 -2.924 1.00 96.12 107 GLU A CA 1
ATOM 793 C C . GLU A 1 107 ? 1.793 1.196 -3.320 1.00 96.12 107 GLU A C 1
ATOM 795 O O . GLU A 1 107 ? 3.015 1.238 -3.167 1.00 96.12 107 GLU A O 1
ATOM 800 N N . VAL A 1 108 ? 1.113 2.211 -3.849 1.00 96.19 108 VAL A N 1
ATOM 801 C CA . VAL A 1 108 ? 1.719 3.479 -4.261 1.00 96.19 108 VAL A CA 1
ATOM 802 C C . VAL A 1 108 ? 1.178 4.599 -3.391 1.00 96.19 108 VAL A C 1
ATOM 804 O O . VAL A 1 108 ? -0.000 4.951 -3.469 1.00 96.19 108 VAL A O 1
ATOM 807 N N . LEU A 1 109 ? 2.058 5.181 -2.585 1.00 94.62 109 LEU A N 1
ATOM 808 C CA . LEU A 1 109 ? 1.754 6.236 -1.632 1.00 94.62 109 LEU A CA 1
ATOM 809 C C . LEU A 1 109 ? 2.306 7.517 -2.174 1.00 94.62 109 LEU A C 1
ATOM 811 O O . LEU A 1 109 ? 3.509 7.644 -2.376 1.00 94.62 109 LEU A O 1
ATOM 815 N N . ARG A 1 110 ? 1.412 8.464 -2.406 1.00 90.88 110 ARG A N 1
ATOM 816 C CA . ARG A 1 110 ? 1.742 9.716 -3.071 1.00 90.88 110 ARG A CA 1
ATOM 817 C C . ARG A 1 110 ? 1.842 10.826 -2.042 1.00 90.88 110 ARG A C 1
ATOM 819 O O . ARG A 1 110 ? 0.882 11.060 -1.308 1.00 90.88 110 ARG A O 1
ATOM 826 N N . GLY A 1 111 ? 2.955 11.551 -2.066 1.00 89.19 111 GLY A N 1
ATOM 827 C CA . GLY A 1 111 ? 3.245 12.635 -1.133 1.00 89.19 111 GLY A CA 1
ATOM 828 C C . GLY A 1 111 ? 4.303 12.255 -0.105 1.00 89.19 111 GLY A C 1
ATOM 829 O O . GLY A 1 111 ? 4.987 11.247 -0.224 1.00 89.19 111 GLY A O 1
ATOM 830 N N . GLU A 1 112 ? 4.432 13.091 0.907 1.00 89.88 112 GLU A N 1
ATOM 831 C CA . GLU A 1 112 ? 5.472 13.040 1.920 1.00 89.88 112 GLU A CA 1
ATOM 832 C C . GLU A 1 112 ? 5.326 11.835 2.860 1.00 89.88 112 GLU A C 1
ATOM 834 O O . GLU A 1 112 ? 4.344 11.685 3.584 1.00 89.88 112 GLU A O 1
ATOM 839 N N . GLN A 1 113 ? 6.327 10.954 2.854 1.00 93.00 113 GLN A N 1
ATOM 840 C CA . GLN A 1 113 ? 6.343 9.715 3.640 1.00 93.00 113 GLN A CA 1
ATOM 841 C C . GLN A 1 113 ? 7.650 9.535 4.435 1.00 93.00 113 GLN A C 1
ATOM 843 O O . GLN A 1 113 ? 7.888 8.485 5.037 1.00 93.00 113 GLN A O 1
ATOM 848 N N . SER A 1 114 ? 8.496 10.571 4.484 1.00 92.50 114 SER A N 1
ATOM 849 C CA . SER A 1 114 ? 9.838 10.511 5.078 1.00 92.50 114 SER A CA 1
ATOM 850 C C . SER A 1 114 ? 9.864 10.195 6.574 1.00 92.50 114 SER A C 1
ATOM 852 O O . SER A 1 114 ? 10.839 9.611 7.046 1.00 92.50 114 SER A O 1
ATOM 854 N N . ALA A 1 115 ? 8.803 10.537 7.314 1.00 92.75 115 ALA A N 1
ATOM 855 C CA . ALA A 1 115 ? 8.708 10.237 8.743 1.00 9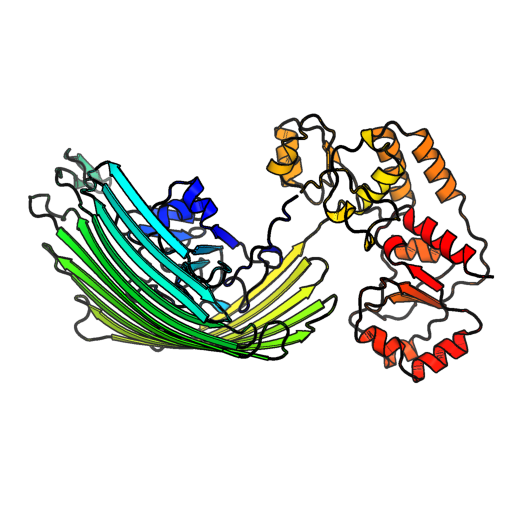2.75 115 ALA A CA 1
ATOM 856 C C . ALA A 1 115 ? 8.708 8.720 9.022 1.00 92.75 115 ALA A C 1
ATOM 858 O O . ALA A 1 115 ? 9.291 8.282 10.009 1.00 92.75 115 ALA A O 1
ATOM 859 N N . LEU A 1 116 ? 8.130 7.912 8.127 1.00 91.81 116 LEU A N 1
ATOM 860 C CA . LEU A 1 116 ? 8.093 6.452 8.265 1.00 91.81 116 LEU A CA 1
ATOM 861 C C . LEU A 1 116 ? 9.187 5.768 7.438 1.00 91.81 116 LEU A C 1
ATOM 863 O O . LEU A 1 116 ? 9.871 4.880 7.934 1.00 91.81 116 LEU A O 1
ATOM 867 N N . TRP A 1 117 ? 9.407 6.220 6.199 1.00 92.06 117 TRP A N 1
ATOM 868 C CA . TRP A 1 117 ? 10.240 5.518 5.209 1.00 92.06 117 TRP A CA 1
ATOM 869 C C . TRP A 1 117 ? 11.620 6.155 4.957 1.00 92.06 117 TRP A C 1
ATOM 871 O O . TRP A 1 117 ? 12.393 5.708 4.099 1.00 92.06 117 TRP A O 1
ATOM 881 N N . GLY A 1 118 ? 11.958 7.197 5.720 1.00 89.00 118 GLY A N 1
ATOM 882 C CA . GLY A 1 118 ? 13.248 7.880 5.664 1.00 89.00 118 GLY A CA 1
ATOM 883 C C . GLY A 1 118 ? 13.401 8.858 4.494 1.00 89.00 118 GLY A C 1
ATOM 884 O O . GLY A 1 118 ? 12.484 9.114 3.718 1.00 89.00 118 GLY A O 1
ATOM 885 N N . SER A 1 119 ? 14.603 9.420 4.360 1.00 84.38 119 SER A N 1
ATOM 886 C CA . SER A 1 119 ? 14.903 10.586 3.505 1.00 84.38 119 SER A CA 1
ATOM 887 C C . SER A 1 119 ? 14.561 10.424 2.016 1.00 84.38 119 SER A C 1
ATOM 889 O O . SER A 1 119 ? 14.270 11.408 1.340 1.00 84.38 119 SER A O 1
ATOM 891 N N . SER A 1 120 ? 14.558 9.194 1.500 1.00 86.12 120 SER A N 1
ATOM 892 C CA . SER A 1 120 ? 14.239 8.906 0.094 1.00 86.12 120 SER A CA 1
ATOM 893 C C . SER A 1 120 ? 12.739 8.918 -0.218 1.00 86.12 120 SER A C 1
ATOM 895 O O . SER A 1 120 ? 12.391 8.712 -1.370 1.00 86.12 120 SER A O 1
ATOM 897 N N . ALA A 1 121 ? 11.856 9.126 0.766 1.00 93.06 121 ALA A N 1
ATOM 898 C CA . ALA A 1 121 ? 10.401 9.022 0.615 1.00 93.06 121 ALA A CA 1
ATOM 899 C C . ALA A 1 121 ? 9.687 10.389 0.572 1.00 93.06 121 ALA A C 1
ATOM 901 O O . ALA A 1 121 ? 8.570 10.542 1.067 1.00 93.06 121 ALA A O 1
ATOM 902 N N . MET A 1 122 ? 10.341 11.406 0.003 1.00 91.69 122 MET A N 1
ATOM 903 C CA . MET A 1 122 ? 9.803 12.771 -0.054 1.00 91.69 122 MET A CA 1
ATOM 904 C C . MET A 1 122 ? 8.674 12.923 -1.086 1.00 91.69 122 MET A C 1
ATOM 906 O O . MET A 1 122 ? 7.692 13.605 -0.820 1.00 91.69 122 MET A O 1
ATOM 910 N N . GLY A 1 123 ? 8.805 12.291 -2.255 1.00 90.81 123 GLY A N 1
ATOM 911 C CA . GLY A 1 123 ? 7.750 12.217 -3.272 1.00 90.81 123 GLY A CA 1
ATOM 912 C C . GLY A 1 123 ? 6.738 11.103 -2.999 1.00 90.81 123 GLY A C 1
ATOM 913 O O . GLY A 1 123 ? 5.577 11.211 -3.406 1.00 90.81 123 GLY A O 1
ATOM 914 N N . GLY A 1 124 ? 7.182 10.053 -2.298 1.00 95.00 124 GLY A N 1
ATOM 915 C CA . GLY A 1 124 ? 6.341 8.980 -1.780 1.00 95.00 124 GLY A CA 1
ATOM 916 C C . GLY A 1 124 ? 7.020 7.618 -1.743 1.00 95.00 124 GLY A C 1
ATOM 917 O O . GLY A 1 124 ? 8.250 7.521 -1.675 1.00 95.00 124 GLY A O 1
ATOM 918 N N . VAL A 1 125 ? 6.205 6.563 -1.745 1.00 96.94 125 VAL A N 1
ATOM 919 C CA . VAL A 1 125 ? 6.648 5.174 -1.553 1.00 96.94 125 VAL A CA 1
ATOM 920 C C . VAL A 1 125 ? 5.979 4.262 -2.570 1.00 96.94 125 VAL A C 1
ATOM 922 O O . VAL A 1 125 ? 4.777 4.366 -2.809 1.00 96.94 125 VAL A O 1
ATOM 925 N N . VAL A 1 126 ? 6.757 3.343 -3.137 1.00 97.50 126 VAL A N 1
ATOM 926 C CA . VAL A 1 126 ? 6.259 2.172 -3.861 1.00 97.50 126 VAL A CA 1
ATOM 927 C C . VAL A 1 126 ? 6.609 0.945 -3.030 1.00 97.50 126 VAL A C 1
ATOM 929 O O . VAL A 1 126 ? 7.775 0.559 -2.937 1.00 97.50 126 VAL A O 1
ATOM 932 N N . TYR A 1 127 ? 5.598 0.360 -2.399 1.00 97.00 127 TYR A N 1
ATOM 933 C CA . TYR A 1 127 ? 5.733 -0.822 -1.560 1.00 97.00 127 TYR A CA 1
ATOM 934 C C . TYR A 1 127 ? 5.235 -2.047 -2.327 1.00 97.00 127 TYR A C 1
ATOM 936 O O . TYR A 1 127 ? 4.098 -2.084 -2.789 1.00 97.00 127 TYR A O 1
ATOM 944 N N . ILE A 1 128 ? 6.089 -3.048 -2.491 1.00 97.44 128 ILE A N 1
ATOM 945 C CA . ILE A 1 128 ? 5.833 -4.238 -3.300 1.00 97.44 128 ILE A CA 1
ATOM 946 C C . ILE A 1 128 ? 5.847 -5.452 -2.383 1.00 97.44 128 ILE A C 1
ATOM 948 O O . ILE A 1 128 ? 6.800 -5.672 -1.637 1.00 97.44 128 ILE A O 1
ATOM 952 N N . THR A 1 129 ? 4.789 -6.250 -2.462 1.00 95.38 129 THR A N 1
ATOM 953 C CA . THR A 1 129 ? 4.671 -7.527 -1.756 1.00 95.38 129 THR A CA 1
ATOM 954 C C . THR A 1 129 ? 4.785 -8.658 -2.767 1.00 95.38 129 THR A C 1
ATOM 956 O O . THR A 1 129 ? 4.050 -8.677 -3.761 1.00 95.38 129 THR A O 1
ATOM 959 N N . THR A 1 130 ? 5.711 -9.587 -2.532 1.00 95.62 130 THR A N 1
ATOM 960 C CA . THR A 1 130 ? 5.867 -10.777 -3.379 1.00 95.62 130 THR A CA 1
ATOM 961 C C . THR A 1 130 ? 4.979 -11.921 -2.908 1.00 95.62 130 THR A C 1
ATOM 963 O O . THR A 1 130 ? 4.616 -12.000 -1.731 1.00 95.62 130 THR A O 1
ATOM 966 N N . LYS A 1 131 ? 4.651 -12.827 -3.835 1.00 93.50 131 LYS A N 1
ATOM 967 C CA . LYS A 1 131 ? 3.832 -14.013 -3.575 1.00 93.50 131 LYS A CA 1
ATOM 968 C C . LYS A 1 131 ? 4.434 -14.822 -2.425 1.00 93.50 131 LYS A C 1
ATOM 970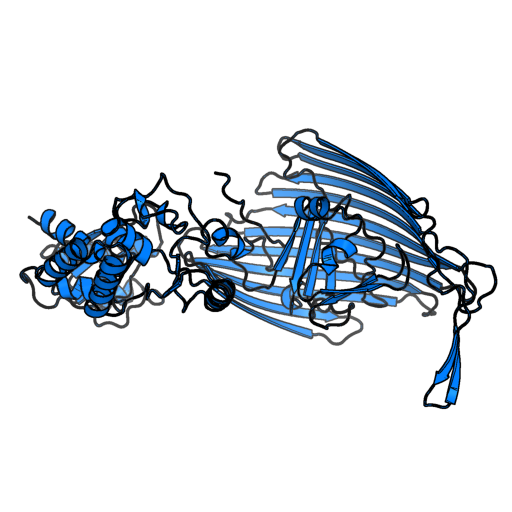 O O . LYS A 1 131 ? 5.586 -15.247 -2.479 1.00 93.50 131 LYS A O 1
ATOM 975 N N . SER A 1 132 ? 3.637 -15.049 -1.384 1.00 88.25 132 SER A N 1
ATOM 976 C CA . SER A 1 132 ? 4.091 -15.729 -0.158 1.00 88.25 132 SER A CA 1
ATOM 977 C C . SER A 1 132 ? 3.419 -17.075 0.105 1.00 88.25 132 SER A C 1
ATOM 979 O O . SER A 1 132 ? 3.990 -17.917 0.788 1.00 88.25 132 SER A O 1
ATOM 981 N N . GLY A 1 133 ? 2.217 -17.291 -0.436 1.00 80.12 133 GLY A N 1
ATOM 982 C CA . GLY A 1 133 ? 1.369 -18.437 -0.087 1.00 80.12 133 GLY A CA 1
ATOM 983 C C . GLY A 1 133 ? 0.540 -18.231 1.188 1.00 80.12 133 GLY A C 1
ATOM 984 O O . GLY A 1 133 ? -0.437 -18.953 1.371 1.00 80.12 133 GLY A O 1
ATOM 985 N N . LEU A 1 134 ? 0.852 -17.207 1.995 1.00 71.38 134 LEU A N 1
ATOM 986 C CA . LEU A 1 134 ? 0.268 -16.918 3.314 1.00 71.38 134 LEU A CA 1
ATOM 987 C C . LEU A 1 134 ? -1.240 -16.569 3.297 1.00 71.38 134 LEU A C 1
ATOM 989 O O . LEU A 1 134 ? -1.854 -16.485 4.348 1.00 71.38 134 LEU A O 1
ATOM 993 N N . TYR A 1 135 ? -1.878 -16.455 2.129 1.00 67.19 135 TYR A N 1
ATOM 994 C CA . TYR A 1 135 ? -3.299 -16.084 2.006 1.00 67.19 135 TYR A CA 1
ATOM 995 C C . TYR A 1 135 ? -4.077 -16.945 1.005 1.00 67.19 135 TYR A C 1
ATOM 997 O O . TYR A 1 135 ? -5.184 -16.600 0.601 1.00 67.19 135 TYR A O 1
ATOM 1005 N N . LYS A 1 136 ? -3.500 -18.073 0.562 1.00 67.38 136 LYS A N 1
ATOM 1006 C CA . LYS A 1 136 ? -4.156 -18.957 -0.418 1.00 67.38 136 LYS A CA 1
ATOM 1007 C C . LYS A 1 136 ? -5.000 -20.067 0.223 1.00 67.38 136 LYS A C 1
ATOM 1009 O O . LYS A 1 136 ? -5.614 -20.816 -0.530 1.00 67.38 136 LYS A O 1
ATOM 1014 N N . GLU A 1 137 ? -5.005 -20.184 1.562 1.00 73.88 137 GLU A N 1
ATOM 1015 C CA . GLU A 1 137 ? -5.697 -21.211 2.383 1.00 73.88 137 GLU A CA 1
ATOM 1016 C C . GLU A 1 137 ? -5.648 -22.640 1.805 1.00 73.88 137 GLU A C 1
ATOM 1018 O O . GLU A 1 137 ? -6.543 -23.465 1.988 1.00 73.88 137 GLU A O 1
ATOM 1023 N N . LYS A 1 138 ? -4.581 -22.948 1.067 1.00 84.69 138 LYS A N 1
ATOM 1024 C CA . LYS A 1 138 ? -4.392 -24.216 0.370 1.00 84.69 138 LYS A CA 1
ATOM 1025 C C . LYS A 1 138 ? -3.015 -24.763 0.717 1.00 84.69 138 LYS A C 1
ATOM 1027 O O . LYS A 1 138 ? -2.039 -24.018 0.613 1.00 84.69 138 LYS A O 1
ATOM 1032 N N . PRO A 1 139 ? -2.898 -26.064 1.039 1.00 89.06 139 PRO A N 1
ATOM 1033 C CA . PRO A 1 139 ? -1.609 -26.681 1.360 1.00 89.06 139 PRO A CA 1
ATOM 1034 C C . PRO A 1 139 ? -0.645 -26.687 0.166 1.00 89.06 139 PRO A C 1
ATOM 1036 O O . PRO A 1 139 ? 0.572 -26.765 0.342 1.00 89.06 139 PRO A O 1
ATOM 1039 N N . PHE A 1 140 ? -1.187 -26.591 -1.048 1.00 93.44 140 PHE A N 1
ATOM 1040 C CA . PHE A 1 140 ? -0.427 -26.556 -2.284 1.00 93.44 140 PHE A CA 1
ATOM 1041 C C . PHE A 1 140 ? -1.170 -25.764 -3.365 1.00 93.44 140 PHE A C 1
ATOM 1043 O O . PHE A 1 140 ? -2.377 -25.920 -3.558 1.00 93.44 140 PHE A O 1
ATOM 1050 N N . ASN A 1 141 ? -0.423 -24.942 -4.091 1.00 93.25 141 ASN A N 1
ATOM 1051 C CA . ASN A 1 141 ? -0.848 -24.166 -5.240 1.00 93.25 141 ASN A CA 1
ATOM 1052 C C . ASN A 1 141 ? 0.307 -24.102 -6.247 1.00 93.25 141 ASN A C 1
ATOM 1054 O O . ASN A 1 141 ? 1.443 -23.807 -5.877 1.00 93.25 141 ASN A O 1
ATOM 1058 N N . ALA A 1 142 ? -0.002 -24.319 -7.522 1.00 94.06 142 ALA A N 1
ATOM 1059 C CA . ALA A 1 142 ? 0.940 -24.172 -8.621 1.00 94.06 142 ALA A CA 1
ATOM 1060 C C . ALA A 1 142 ? 0.365 -23.205 -9.654 1.00 94.06 142 ALA A C 1
ATOM 1062 O O . ALA A 1 142 ? -0.800 -23.311 -10.030 1.00 94.06 142 ALA A O 1
ATOM 1063 N N . GLU A 1 143 ? 1.188 -22.269 -10.101 1.00 93.06 143 GLU A N 1
ATOM 1064 C CA . GLU A 1 143 ? 0.849 -21.277 -11.114 1.00 93.06 143 GLU A CA 1
ATOM 1065 C C . GLU A 1 143 ? 1.947 -21.287 -12.171 1.00 93.06 143 GLU A C 1
ATOM 1067 O O . GLU A 1 143 ? 3.131 -21.298 -11.828 1.00 93.06 143 GLU A O 1
ATOM 1072 N N . VAL A 1 144 ? 1.554 -21.353 -13.439 1.00 95.94 144 VAL A N 1
ATOM 1073 C CA . VAL A 1 144 ? 2.470 -21.394 -14.578 1.00 95.94 144 VAL A CA 1
ATOM 1074 C C . VAL A 1 144 ? 1.940 -20.448 -15.637 1.00 95.94 144 VAL A C 1
ATOM 1076 O O . VAL A 1 144 ? 0.800 -20.596 -16.075 1.00 95.94 144 VAL A O 1
ATOM 1079 N N . ASP A 1 145 ? 2.798 -19.546 -16.090 1.00 93.94 145 ASP A N 1
ATOM 1080 C CA . ASP A 1 145 ? 2.493 -18.585 -17.140 1.00 93.94 145 ASP A CA 1
ATOM 1081 C C . ASP A 1 145 ? 3.497 -18.747 -18.271 1.00 93.94 145 ASP A C 1
ATOM 1083 O O . ASP A 1 145 ? 4.699 -18.900 -18.044 1.00 93.94 145 ASP A O 1
ATOM 1087 N N . LEU A 1 146 ? 2.993 -18.726 -19.502 1.00 95.62 146 LEU A N 1
ATOM 1088 C CA . LEU A 1 146 ? 3.791 -18.814 -20.717 1.00 95.62 146 LEU A CA 1
ATOM 1089 C C . LEU A 1 146 ? 3.324 -17.733 -21.685 1.00 95.62 146 LEU A C 1
ATOM 1091 O O . LEU A 1 146 ? 2.141 -17.643 -22.012 1.00 95.62 146 LEU A O 1
ATOM 1095 N N . GLY A 1 147 ? 4.264 -16.931 -22.171 1.00 93.81 147 GLY A N 1
ATOM 1096 C CA . GLY A 1 147 ? 4.007 -15.815 -23.067 1.00 93.81 147 GLY A CA 1
ATOM 1097 C C . GLY A 1 147 ? 4.888 -15.871 -24.306 1.00 93.81 147 GLY A C 1
ATOM 1098 O O . GLY A 1 147 ? 6.100 -16.073 -24.226 1.00 93.81 147 GLY A O 1
ATOM 1099 N N . LEU A 1 148 ? 4.283 -15.639 -25.468 1.00 95.75 148 LEU A N 1
ATOM 1100 C CA . LEU A 1 148 ? 4.979 -15.419 -26.732 1.00 95.75 148 LEU A CA 1
ATOM 1101 C C . LEU A 1 148 ? 4.478 -14.111 -27.339 1.00 95.75 148 LEU A C 1
ATOM 1103 O O . LEU A 1 148 ? 3.298 -13.784 -27.230 1.00 95.75 148 LEU A O 1
ATOM 1107 N N . GLY A 1 149 ? 5.356 -13.358 -27.997 1.00 93.75 149 GLY A N 1
ATOM 1108 C CA . GLY A 1 149 ? 4.948 -12.083 -28.577 1.00 93.75 149 GLY A CA 1
ATOM 1109 C C . GLY A 1 149 ? 5.911 -11.502 -29.600 1.00 93.75 149 GLY A C 1
ATOM 1110 O O . GLY A 1 149 ? 6.926 -12.102 -29.972 1.00 93.75 149 GLY A O 1
ATOM 1111 N N . SER A 1 150 ? 5.577 -10.290 -30.044 1.00 94.00 150 SER A N 1
ATOM 1112 C CA . SER A 1 150 ? 6.366 -9.502 -30.992 1.00 94.00 150 SER A CA 1
ATOM 1113 C C . SER A 1 150 ? 7.834 -9.401 -30.581 1.00 94.00 150 SER A C 1
ATOM 1115 O O . SER A 1 150 ? 8.179 -9.493 -29.405 1.00 94.00 150 SER A O 1
ATOM 1117 N N . ASN A 1 151 ? 8.719 -9.202 -31.559 1.00 94.38 151 ASN A N 1
ATOM 1118 C CA . ASN A 1 151 ? 10.173 -9.145 -31.356 1.00 94.38 151 ASN A CA 1
ATOM 1119 C C . ASN A 1 151 ? 10.783 -10.449 -30.810 1.00 94.38 151 ASN A C 1
ATOM 1121 O O . ASN A 1 151 ? 11.814 -10.420 -30.139 1.00 94.38 151 ASN A O 1
ATOM 1125 N N . ASN A 1 152 ? 10.180 -11.602 -31.137 1.00 96.31 152 ASN A N 1
ATOM 1126 C CA . ASN A 1 152 ? 10.590 -12.917 -30.626 1.00 96.31 152 ASN A CA 1
ATOM 1127 C C . ASN A 1 152 ? 10.659 -12.906 -29.089 1.00 96.31 152 ASN A C 1
ATOM 1129 O O . ASN A 1 152 ? 11.629 -13.381 -28.497 1.00 96.31 152 ASN A O 1
ATOM 1133 N N . THR A 1 153 ? 9.642 -12.299 -28.474 1.00 95.88 153 THR A N 1
ATOM 1134 C CA . THR A 1 153 ? 9.499 -12.253 -27.021 1.00 95.88 153 THR A CA 1
ATOM 1135 C C . THR A 1 153 ? 9.025 -13.610 -26.527 1.00 95.88 153 THR A C 1
ATOM 1137 O O . THR A 1 153 ? 8.111 -14.196 -27.110 1.00 95.88 153 THR A O 1
ATOM 1140 N N . ARG A 1 154 ? 9.671 -14.104 -25.476 1.00 96.56 154 ARG A N 1
ATOM 1141 C CA . ARG A 1 154 ? 9.354 -15.341 -24.770 1.00 96.56 154 ARG A CA 1
ATOM 1142 C C . ARG A 1 154 ? 9.411 -15.045 -23.285 1.00 96.56 154 ARG A C 1
ATOM 1144 O O . ARG A 1 154 ? 10.415 -14.517 -22.809 1.00 96.56 154 ARG A O 1
ATOM 1151 N N . ASP A 1 155 ? 8.348 -15.386 -22.591 1.00 95.38 155 ASP A N 1
ATOM 1152 C CA . ASP A 1 155 ? 8.208 -15.202 -21.158 1.00 95.38 155 ASP A CA 1
ATOM 1153 C C . ASP A 1 155 ? 7.711 -16.514 -20.557 1.00 95.38 155 ASP A C 1
ATOM 1155 O O . ASP A 1 155 ? 6.879 -17.199 -21.157 1.00 95.38 155 ASP A O 1
ATOM 1159 N N . ALA A 1 156 ? 8.279 -16.903 -19.427 1.00 97.25 156 ALA A N 1
ATOM 1160 C CA . ALA A 1 156 ? 7.844 -18.071 -18.688 1.00 97.25 156 ALA A CA 1
ATOM 1161 C C . ALA A 1 156 ? 8.036 -17.819 -17.198 1.00 97.25 156 ALA A C 1
ATOM 1163 O O . ALA A 1 156 ? 9.130 -17.433 -16.779 1.00 97.25 156 ALA A O 1
ATOM 1164 N N . SER A 1 157 ? 7.014 -18.106 -16.401 1.00 97.44 157 SER A N 1
ATOM 1165 C CA . SER A 1 157 ? 7.121 -18.114 -14.946 1.00 97.44 157 SER A CA 1
ATOM 1166 C C . SER A 1 157 ? 6.431 -19.318 -14.337 1.00 97.44 157 SER A C 1
ATOM 1168 O O . SER A 1 157 ? 5.450 -19.833 -14.867 1.00 97.44 157 SER A O 1
ATOM 1170 N N . ALA A 1 158 ? 6.956 -19.760 -13.201 1.00 98.00 158 ALA A N 1
ATOM 1171 C CA . ALA A 1 158 ? 6.347 -20.788 -12.381 1.00 98.00 158 ALA A CA 1
ATOM 1172 C C . ALA A 1 158 ? 6.424 -20.384 -10.908 1.00 98.00 158 ALA A C 1
ATOM 1174 O O . ALA A 1 158 ? 7.481 -19.973 -10.422 1.00 98.00 158 ALA A O 1
ATOM 1175 N N . THR A 1 159 ? 5.309 -20.533 -10.198 1.00 97.00 159 THR A N 1
ATOM 1176 C CA . THR A 1 159 ? 5.222 -20.322 -8.752 1.00 97.00 159 THR A CA 1
ATOM 1177 C C . THR A 1 159 ? 4.620 -21.551 -8.094 1.00 97.00 159 THR A C 1
ATOM 1179 O O . THR A 1 159 ? 3.517 -21.968 -8.438 1.00 97.00 159 THR A O 1
ATOM 1182 N N . LEU A 1 160 ? 5.325 -22.105 -7.116 1.00 96.75 160 LEU A N 1
ATOM 1183 C CA . LEU A 1 160 ? 4.816 -23.120 -6.203 1.00 96.75 160 LEU A CA 1
ATOM 1184 C C . LEU A 1 160 ? 4.650 -22.480 -4.833 1.00 96.75 160 LEU A C 1
ATOM 1186 O O . LEU A 1 160 ? 5.598 -21.900 -4.313 1.00 96.75 160 LEU A O 1
ATOM 1190 N N . SER A 1 161 ? 3.470 -22.571 -4.237 1.00 96.19 161 SER A N 1
ATOM 1191 C CA . SER A 1 161 ? 3.222 -22.011 -2.911 1.00 96.19 161 SER A CA 1
ATOM 1192 C C . SER A 1 161 ? 2.225 -22.834 -2.115 1.00 96.19 161 SER A C 1
ATOM 1194 O O . SER A 1 161 ? 1.507 -23.665 -2.667 1.00 96.19 161 SER A O 1
ATOM 1196 N N . GLY A 1 162 ? 2.172 -22.618 -0.808 1.00 94.75 162 GLY A N 1
ATOM 1197 C CA . GLY A 1 162 ? 1.201 -23.286 0.045 1.00 94.75 162 GLY A CA 1
ATOM 1198 C C . GLY A 1 162 ? 1.199 -22.749 1.464 1.00 94.75 162 GLY A C 1
ATOM 1199 O O . GLY A 1 162 ? 2.147 -22.089 1.889 1.00 94.75 162 GLY A O 1
ATOM 1200 N N . PHE A 1 163 ? 0.121 -23.054 2.177 1.00 93.88 163 PHE A N 1
ATOM 1201 C CA . PHE A 1 163 ? -0.089 -22.755 3.586 1.00 93.88 163 PHE A CA 1
ATOM 1202 C C . PHE A 1 163 ? -0.717 -23.967 4.280 1.00 93.88 163 PHE A C 1
ATOM 1204 O O . PHE A 1 163 ? -1.740 -24.487 3.829 1.00 93.88 163 PHE A O 1
ATOM 1211 N N . HIS A 1 164 ? -0.124 -24.419 5.383 1.00 91.56 164 HIS A N 1
ATOM 1212 C CA . HIS A 1 164 ? -0.673 -25.490 6.207 1.00 91.56 164 HIS A CA 1
ATOM 1213 C C . HIS A 1 164 ? -0.252 -25.338 7.672 1.00 91.56 164 HIS A C 1
ATOM 1215 O O . HIS A 1 164 ? 0.939 -25.334 7.979 1.00 91.56 164 HIS A O 1
ATOM 1221 N N . ASN A 1 165 ? -1.233 -25.258 8.578 1.00 90.00 165 ASN A N 1
ATOM 1222 C CA . ASN A 1 165 ? -1.028 -25.170 10.031 1.00 90.00 165 ASN A CA 1
ATOM 1223 C C . ASN A 1 165 ? 0.001 -24.100 10.440 1.00 90.00 165 ASN A C 1
ATOM 1225 O O . ASN A 1 165 ? 0.895 -24.354 11.243 1.00 90.00 165 ASN A O 1
ATOM 1229 N N . GLY A 1 166 ? -0.108 -22.913 9.840 1.00 91.19 166 GLY A N 1
ATOM 1230 C CA . GLY A 1 166 ? 0.778 -21.780 10.093 1.00 91.19 166 GLY A CA 1
ATOM 1231 C C . GLY A 1 166 ? 2.072 -21.781 9.281 1.00 91.19 166 GLY A C 1
ATOM 1232 O O . GLY A 1 166 ? 2.642 -20.721 9.050 1.00 91.19 166 GLY A O 1
ATOM 1233 N N . PHE A 1 167 ? 2.528 -22.923 8.767 1.00 94.81 167 PHE A N 1
ATOM 1234 C CA . PHE A 1 167 ? 3.664 -22.947 7.849 1.00 94.81 167 PHE A CA 1
ATOM 1235 C C . PHE A 1 167 ? 3.243 -22.481 6.454 1.00 94.81 167 PHE A C 1
ATOM 1237 O O . PHE A 1 167 ? 2.274 -23.000 5.899 1.00 94.81 167 PHE A O 1
ATOM 1244 N N . TYR A 1 168 ? 4.003 -21.565 5.859 1.00 96.06 168 TYR A N 1
ATOM 1245 C CA . TYR A 1 168 ? 3.822 -21.130 4.479 1.00 96.06 168 TYR A CA 1
ATOM 1246 C C . TYR A 1 168 ? 5.125 -21.134 3.696 1.00 96.06 168 TYR A C 1
ATOM 1248 O O . TYR A 1 168 ? 6.220 -20.955 4.235 1.00 96.06 168 TYR A O 1
ATOM 1256 N N . TYR A 1 169 ? 4.994 -21.321 2.389 1.00 96.75 169 TYR A N 1
ATOM 1257 C CA . TYR A 1 169 ? 6.119 -21.287 1.473 1.00 96.75 169 TYR A CA 1
ATOM 1258 C C . TYR A 1 169 ? 5.721 -20.723 0.114 1.00 96.75 169 TYR A C 1
ATOM 1260 O O . TYR A 1 169 ? 4.588 -20.888 -0.344 1.00 96.75 169 TYR A O 1
ATOM 1268 N N . ALA A 1 170 ? 6.699 -20.120 -0.556 1.00 97.81 170 ALA A N 1
ATOM 1269 C CA . ALA A 1 170 ? 6.635 -19.778 -1.966 1.00 97.81 170 ALA A CA 1
ATOM 1270 C C . ALA A 1 170 ? 8.005 -19.969 -2.627 1.00 97.81 170 ALA A C 1
ATOM 1272 O O . ALA A 1 170 ? 9.022 -19.467 -2.150 1.00 97.81 170 ALA A O 1
ATOM 1273 N N . LEU A 1 171 ? 8.021 -20.687 -3.744 1.00 98.19 171 LEU A N 1
ATOM 1274 C CA . LEU A 1 171 ? 9.148 -20.837 -4.650 1.00 98.19 171 LEU A CA 1
ATOM 1275 C C . LEU A 1 171 ? 8.724 -20.288 -6.009 1.00 98.19 171 LEU A C 1
ATOM 1277 O O . LEU A 1 171 ? 7.779 -20.791 -6.612 1.00 98.19 171 LEU A O 1
ATOM 1281 N N . HIS A 1 172 ? 9.430 -19.273 -6.487 1.00 98.31 172 HIS A N 1
ATOM 1282 C CA . HIS A 1 172 ? 9.154 -18.621 -7.759 1.00 98.31 172 HIS A CA 1
ATOM 1283 C C . HIS A 1 172 ? 10.388 -18.645 -8.652 1.00 98.31 172 HIS A C 1
ATOM 1285 O O . HIS A 1 172 ? 11.509 -18.452 -8.172 1.00 98.31 172 HIS A O 1
ATOM 1291 N N . GLY A 1 173 ? 10.174 -18.822 -9.951 1.00 98.38 173 GLY A N 1
ATOM 1292 C CA . GLY A 1 173 ? 11.181 -18.599 -10.977 1.00 98.38 173 GLY A CA 1
ATOM 1293 C C . GLY A 1 173 ? 10.553 -18.027 -12.238 1.00 98.38 173 GLY A C 1
ATOM 1294 O O . GLY A 1 173 ? 9.473 -18.458 -12.642 1.00 98.38 173 GLY A O 1
ATOM 1295 N N . ASP A 1 174 ? 11.244 -17.082 -12.870 1.00 97.81 174 ASP A N 1
ATOM 1296 C CA . ASP A 1 174 ? 10.835 -16.517 -14.153 1.00 97.81 174 ASP A CA 1
ATOM 1297 C C . ASP A 1 174 ? 12.025 -16.297 -15.089 1.00 97.81 174 ASP A C 1
ATOM 1299 O O . ASP A 1 174 ? 13.155 -16.054 -14.652 1.00 97.81 174 ASP A O 1
ATOM 1303 N N . SER A 1 175 ? 11.756 -16.379 -16.390 1.00 97.75 175 SER A N 1
ATOM 1304 C CA . SER A 1 175 ? 12.695 -16.019 -17.443 1.00 97.75 175 SER A CA 1
ATOM 1305 C C . SER A 1 175 ? 11.981 -15.239 -18.535 1.00 97.75 175 SER A C 1
ATOM 1307 O O . SER A 1 175 ? 10.948 -15.659 -19.055 1.00 97.75 175 SER A O 1
ATOM 1309 N N . HIS A 1 176 ? 12.578 -14.115 -18.915 1.00 96.69 176 HIS A N 1
ATOM 1310 C CA . HIS A 1 176 ? 12.127 -13.287 -20.023 1.00 96.69 176 HIS A CA 1
ATOM 1311 C C . HIS A 1 176 ? 13.248 -13.135 -21.041 1.00 96.69 176 HIS A C 1
ATOM 1313 O O . HIS A 1 176 ? 14.389 -12.829 -20.677 1.00 96.69 176 HIS A O 1
ATOM 1319 N N . ARG A 1 177 ? 12.927 -13.296 -22.325 1.00 96.75 177 ARG A N 1
ATOM 1320 C CA . ARG A 1 177 ? 13.831 -13.089 -23.461 1.00 96.75 177 ARG A CA 1
ATOM 1321 C C . ARG A 1 177 ? 13.106 -12.313 -24.555 1.00 96.75 177 ARG A C 1
ATOM 1323 O O . ARG A 1 177 ? 12.038 -12.727 -24.987 1.00 96.75 177 ARG A O 1
ATOM 1330 N N . THR A 1 178 ? 13.707 -11.255 -25.085 1.00 96.00 178 THR A N 1
ATOM 1331 C CA . THR A 1 178 ? 13.209 -10.564 -26.283 1.00 96.00 178 THR A CA 1
ATOM 1332 C C . THR A 1 178 ? 14.365 -10.065 -27.135 1.00 96.00 178 THR A C 1
ATOM 1334 O O . THR A 1 178 ? 15.412 -9.684 -26.611 1.00 96.00 178 THR A O 1
ATOM 1337 N N . LYS A 1 179 ? 14.186 -10.048 -28.463 1.00 94.06 179 LYS A N 1
ATOM 1338 C CA . LYS A 1 179 ? 15.133 -9.359 -29.352 1.00 94.06 179 LYS A CA 1
ATOM 1339 C C . LYS A 1 179 ? 14.991 -7.839 -29.266 1.00 94.06 179 LYS A C 1
ATOM 1341 O O . LYS A 1 179 ? 15.858 -7.160 -29.785 1.00 94.06 179 LYS A O 1
ATOM 1346 N N . GLY A 1 180 ? 13.920 -7.330 -28.652 1.00 91.81 180 GLY A N 1
ATOM 1347 C CA . GLY A 1 180 ? 13.700 -5.902 -28.451 1.00 91.81 180 GLY A CA 1
ATOM 1348 C C . GLY A 1 180 ? 13.558 -5.095 -29.743 1.00 91.81 180 GLY A C 1
ATOM 1349 O O . GLY A 1 180 ? 13.239 -5.630 -30.811 1.00 91.81 180 GLY A O 1
ATOM 1350 N N . ILE A 1 181 ? 13.752 -3.788 -29.598 1.00 89.25 181 ILE A N 1
ATOM 1351 C CA . ILE A 1 181 ? 13.718 -2.766 -30.651 1.00 89.25 181 ILE A CA 1
ATOM 1352 C C . ILE A 1 181 ? 14.975 -1.907 -30.508 1.00 89.25 181 ILE A C 1
ATOM 1354 O O . ILE A 1 181 ? 15.492 -1.831 -29.404 1.00 89.25 181 ILE A O 1
ATOM 1358 N N . SER A 1 182 ? 15.447 -1.268 -31.577 1.00 86.44 182 SER A N 1
ATOM 1359 C CA . SER A 1 182 ? 16.516 -0.262 -31.458 1.00 86.44 182 SER A CA 1
ATOM 1360 C C . SER A 1 182 ? 15.988 0.959 -30.704 1.00 86.44 182 SER A C 1
ATOM 1362 O O . SER A 1 182 ? 14.876 1.418 -31.002 1.00 86.44 182 SER A O 1
ATOM 1364 N N . ALA A 1 183 ? 16.741 1.464 -29.729 1.00 82.12 183 ALA A N 1
ATOM 1365 C CA . ALA A 1 183 ? 16.423 2.715 -29.049 1.00 82.12 183 ALA A CA 1
ATOM 1366 C C . ALA A 1 183 ? 16.660 3.930 -29.962 1.00 82.12 183 ALA A C 1
ATOM 1368 O O . ALA A 1 183 ? 15.953 4.937 -29.847 1.00 82.12 183 ALA A O 1
ATOM 1369 N N . LEU A 1 184 ? 17.606 3.829 -30.898 1.00 81.62 184 LEU A N 1
ATOM 1370 C CA . LEU A 1 184 ? 17.887 4.836 -31.912 1.00 81.62 184 LEU A CA 1
ATOM 1371 C C . LEU A 1 184 ? 17.178 4.560 -33.248 1.00 81.62 184 LEU A C 1
ATOM 1373 O O . LEU A 1 184 ? 16.841 3.445 -33.637 1.00 81.62 184 LEU A O 1
ATOM 1377 N N . SER A 1 185 ? 16.927 5.634 -33.995 1.00 82.50 185 SER A N 1
ATOM 1378 C CA . SER A 1 185 ? 16.352 5.536 -35.337 1.00 82.50 185 SER A CA 1
ATOM 1379 C C . SER A 1 185 ? 17.389 5.050 -36.346 1.00 82.50 185 SER A C 1
ATOM 1381 O O . SER A 1 185 ? 18.513 5.542 -36.360 1.00 82.50 185 SER A O 1
ATOM 1383 N N . LYS A 1 186 ? 16.968 4.216 -37.304 1.00 84.31 186 LYS A N 1
ATOM 1384 C CA . LYS A 1 186 ? 17.774 3.859 -38.487 1.00 84.31 186 LYS A CA 1
ATOM 1385 C C . LYS A 1 186 ? 18.109 5.044 -39.392 1.00 84.31 186 LYS A C 1
ATOM 1387 O O . LYS A 1 186 ? 19.103 5.019 -40.105 1.00 84.31 186 LYS A O 1
ATOM 1392 N N . ASN A 1 187 ? 17.261 6.069 -39.397 1.00 86.50 187 ASN A N 1
ATOM 1393 C CA . ASN A 1 187 ? 17.484 7.276 -40.182 1.00 86.50 187 ASN A CA 1
ATOM 1394 C C . ASN A 1 187 ? 18.411 8.208 -39.410 1.00 86.50 187 ASN A C 1
ATOM 1396 O O . ASN A 1 187 ? 18.164 8.454 -38.228 1.00 86.50 187 ASN A O 1
ATOM 1400 N N . HIS A 1 188 ? 19.408 8.762 -40.096 1.00 85.81 188 HIS A N 1
ATOM 1401 C CA . HIS A 1 188 ? 20.222 9.839 -39.554 1.00 85.81 188 HIS A CA 1
ATOM 1402 C C . HIS A 1 188 ? 19.438 11.152 -39.560 1.00 85.81 188 HIS A C 1
ATOM 1404 O O . HIS A 1 188 ? 18.912 11.577 -40.589 1.00 85.81 188 HIS A O 1
ATOM 1410 N N . PHE A 1 189 ? 19.401 11.808 -38.409 1.00 84.69 189 PHE A N 1
ATOM 1411 C CA . PHE A 1 189 ? 18.879 13.151 -38.228 1.00 84.69 189 PHE A CA 1
ATOM 1412 C C . PHE A 1 189 ? 20.039 14.080 -37.895 1.00 84.69 189 PHE A C 1
ATOM 1414 O O . PHE A 1 189 ? 20.875 13.767 -37.050 1.00 84.69 189 PHE A O 1
ATOM 1421 N N . SER A 1 190 ? 20.102 15.219 -38.574 1.00 88.88 190 SER A N 1
ATOM 1422 C CA . SER A 1 190 ? 21.079 16.273 -38.309 1.00 88.88 190 SER A CA 1
ATOM 1423 C C . SER A 1 190 ? 20.333 17.590 -38.155 1.00 88.88 190 SER A C 1
ATOM 1425 O O . SER A 1 190 ? 19.533 17.937 -39.021 1.00 88.88 190 SER A O 1
ATOM 1427 N N . TYR A 1 191 ? 20.563 18.300 -37.055 1.00 88.12 191 TYR A N 1
ATOM 1428 C CA . TYR A 1 191 ? 20.000 19.628 -36.821 1.00 88.12 191 TYR A CA 1
ATOM 1429 C C . TYR A 1 191 ? 21.007 20.512 -36.087 1.00 88.12 191 TYR A C 1
ATOM 1431 O O . TYR A 1 191 ? 21.920 20.020 -35.425 1.00 88.12 191 TYR A O 1
ATOM 1439 N N . THR A 1 192 ? 20.829 21.823 -36.197 1.00 92.94 192 THR A N 1
ATOM 1440 C CA . THR A 1 192 ? 21.641 22.814 -35.488 1.00 92.94 192 THR A CA 1
ATOM 1441 C C . THR A 1 192 ? 20.807 23.398 -34.355 1.00 92.94 192 THR A C 1
ATOM 1443 O O . THR A 1 192 ? 19.662 23.794 -34.572 1.00 92.94 192 THR A O 1
ATOM 1446 N N . THR A 1 193 ? 21.345 23.412 -33.136 1.00 89.75 193 THR A N 1
ATOM 1447 C CA . THR A 1 193 ? 20.681 24.036 -31.984 1.00 89.75 193 THR A CA 1
ATOM 1448 C C . THR A 1 193 ? 20.593 25.552 -32.161 1.00 89.75 193 THR A C 1
ATOM 1450 O O . THR A 1 193 ? 21.347 26.146 -32.931 1.00 89.75 193 THR A O 1
ATOM 1453 N N . GLU A 1 194 ? 19.739 26.212 -31.376 1.00 91.19 194 GLU A N 1
ATOM 1454 C CA . GLU A 1 194 ? 19.686 27.683 -31.317 1.00 91.19 194 GLU A CA 1
ATOM 1455 C C . GLU A 1 194 ? 21.035 28.308 -30.914 1.00 91.19 194 GLU A C 1
ATOM 1457 O O . GLU A 1 194 ? 21.346 29.432 -31.296 1.00 91.19 194 GLU A O 1
ATOM 1462 N N . THR A 1 195 ? 21.878 27.557 -30.194 1.00 93.44 195 THR A N 1
ATOM 1463 C CA . THR A 1 195 ? 23.248 27.949 -29.820 1.00 93.44 195 THR A CA 1
ATOM 1464 C C . THR A 1 195 ? 24.290 27.684 -30.916 1.00 93.44 195 THR A C 1
ATOM 1466 O O . THR A 1 195 ? 25.483 27.847 -30.668 1.00 93.44 195 THR A O 1
ATOM 1469 N N . GLY A 1 196 ? 23.878 27.244 -32.109 1.00 90.25 196 GLY A N 1
ATOM 1470 C CA . GLY A 1 196 ? 24.760 26.982 -33.251 1.00 90.25 196 GLY A CA 1
ATOM 1471 C C . GLY A 1 196 ? 25.496 25.637 -33.211 1.00 90.25 196 GLY A C 1
ATOM 1472 O O . GLY A 1 196 ? 26.393 25.412 -34.018 1.00 90.25 196 GLY A O 1
ATOM 1473 N N . SER A 1 197 ? 25.158 24.737 -32.284 1.00 91.19 197 SER A N 1
ATOM 1474 C CA . SER A 1 197 ? 25.808 23.426 -32.169 1.00 91.19 197 SER A CA 1
ATOM 1475 C C . SER A 1 197 ? 25.158 22.413 -33.112 1.00 91.19 197 SER A C 1
ATOM 1477 O O . SER A 1 197 ? 23.944 22.225 -33.071 1.00 91.19 197 SER A O 1
ATOM 1479 N N . GLU A 1 198 ? 25.948 21.739 -33.949 1.00 87.88 198 GLU A N 1
ATOM 1480 C CA . GLU A 1 198 ? 25.448 20.626 -34.764 1.00 87.88 198 GLU A CA 1
ATOM 1481 C C . GLU A 1 198 ? 25.233 19.373 -33.909 1.00 87.88 198 GLU A C 1
ATOM 1483 O O . GLU A 1 198 ? 26.137 18.915 -33.208 1.00 87.88 198 GLU A O 1
ATOM 1488 N N . VAL A 1 199 ? 24.042 18.787 -34.010 1.00 83.31 199 VAL A N 1
ATOM 1489 C CA . VAL A 1 199 ? 23.685 17.509 -33.392 1.00 83.31 199 VAL A CA 1
ATOM 1490 C C . VAL A 1 199 ? 23.355 16.512 -34.496 1.00 83.31 199 VAL A C 1
ATOM 1492 O O . VAL A 1 199 ? 22.482 16.765 -35.327 1.00 83.31 199 VAL A O 1
ATOM 1495 N N . LYS A 1 200 ? 24.040 15.363 -34.491 1.00 83.50 200 LYS A N 1
ATOM 1496 C CA . LYS A 1 200 ? 23.773 14.222 -35.379 1.00 83.50 200 LYS A CA 1
ATOM 1497 C C . LYS A 1 200 ? 23.331 13.027 -34.537 1.00 83.50 200 LYS A C 1
ATOM 1499 O O . LYS A 1 200 ? 24.000 12.685 -33.569 1.00 83.50 200 LYS A O 1
ATOM 1504 N N . THR A 1 201 ? 22.205 12.414 -34.888 1.00 81.19 201 THR A N 1
ATOM 1505 C CA . THR A 1 201 ? 21.644 11.244 -34.191 1.00 81.19 201 THR A CA 1
ATOM 1506 C C . THR A 1 201 ? 21.036 10.252 -35.183 1.00 81.19 201 THR A C 1
ATOM 1508 O O . THR A 1 201 ? 20.805 10.593 -36.341 1.00 81.19 201 THR A O 1
ATOM 1511 N N . GLY A 1 202 ? 20.776 9.023 -34.743 1.00 78.50 202 GLY A N 1
ATOM 1512 C CA . GLY A 1 202 ? 20.286 7.927 -35.578 1.00 78.50 202 GLY A CA 1
ATOM 1513 C C . GLY A 1 202 ? 21.382 7.224 -36.386 1.00 78.50 202 GLY A C 1
ATOM 1514 O O . GLY A 1 202 ? 22.568 7.476 -36.192 1.00 78.50 202 GLY A O 1
ATOM 1515 N N . GLY A 1 203 ? 20.973 6.320 -37.276 1.00 77.56 203 GLY A N 1
ATOM 1516 C CA . GLY A 1 203 ? 21.848 5.377 -37.985 1.00 77.56 203 GLY A CA 1
ATOM 1517 C C . GLY A 1 203 ? 21.890 3.971 -37.384 1.00 77.56 203 GLY A C 1
ATOM 1518 O O . GLY A 1 203 ? 22.503 3.081 -37.967 1.00 77.56 203 GLY A O 1
ATOM 1519 N N . ALA A 1 204 ? 21.218 3.736 -36.255 1.00 78.00 204 ALA A N 1
ATOM 1520 C CA . ALA A 1 204 ? 21.199 2.426 -35.617 1.00 78.00 204 ALA A CA 1
ATOM 1521 C C . ALA A 1 204 ? 20.102 1.538 -36.211 1.00 78.00 204 ALA A C 1
ATOM 1523 O O . ALA A 1 204 ? 18.955 1.946 -36.399 1.00 78.00 204 ALA A O 1
ATOM 1524 N N . SER A 1 205 ? 20.456 0.296 -36.520 1.00 76.25 205 SER A N 1
ATOM 1525 C CA . SER A 1 205 ? 19.495 -0.729 -36.944 1.00 76.25 205 SER A CA 1
ATOM 1526 C C . SER A 1 205 ? 19.618 -2.022 -36.143 1.00 76.25 205 SER A C 1
ATOM 1528 O O . SER A 1 205 ? 18.829 -2.951 -36.357 1.00 76.25 205 SER A O 1
ATOM 1530 N N . GLU A 1 206 ? 20.581 -2.082 -35.217 1.00 81.56 206 GLU A N 1
ATOM 1531 C CA . GLU A 1 206 ? 20.695 -3.192 -34.286 1.00 81.56 206 GLU A CA 1
ATOM 1532 C C . GLU A 1 206 ? 19.496 -3.218 -33.342 1.00 81.56 206 GLU A C 1
ATOM 1534 O O . GLU A 1 206 ? 18.855 -2.203 -33.092 1.00 81.56 206 GLU A O 1
ATOM 1539 N N . ARG A 1 207 ? 19.128 -4.407 -32.866 1.00 85.56 207 ARG A N 1
ATOM 1540 C CA . ARG A 1 207 ? 18.026 -4.516 -31.914 1.00 85.56 207 ARG A CA 1
ATOM 1541 C C . ARG A 1 207 ? 18.574 -4.667 -30.512 1.00 85.56 207 ARG A C 1
ATOM 1543 O O . ARG A 1 207 ? 19.375 -5.570 -30.264 1.00 85.56 207 ARG A O 1
ATOM 1550 N N . ASP A 1 208 ? 18.013 -3.890 -29.600 1.00 89.06 208 ASP A N 1
ATOM 1551 C CA . ASP A 1 208 ? 18.398 -3.914 -28.200 1.00 89.06 208 ASP A CA 1
ATOM 1552 C C . ASP A 1 208 ? 17.717 -5.069 -27.473 1.00 89.06 208 ASP A C 1
ATOM 1554 O O . ASP A 1 208 ? 16.612 -4.967 -26.931 1.00 89.06 208 ASP A O 1
ATOM 1558 N N . GLY A 1 209 ? 18.376 -6.226 -27.516 1.00 92.94 209 GLY A N 1
ATOM 1559 C CA . GLY A 1 209 ? 17.908 -7.435 -26.858 1.00 92.94 209 GLY A CA 1
ATOM 1560 C C . GLY A 1 209 ? 17.881 -7.291 -25.337 1.00 92.94 209 GLY A C 1
ATOM 1561 O O . GLY A 1 209 ? 18.839 -6.816 -24.724 1.00 92.94 209 GLY A O 1
ATOM 1562 N N . PHE A 1 210 ? 16.817 -7.797 -24.717 1.00 95.50 210 PHE A N 1
ATOM 1563 C CA . PHE A 1 210 ? 16.683 -7.853 -23.265 1.00 95.50 210 PHE A CA 1
ATOM 1564 C C . PHE A 1 210 ? 16.465 -9.279 -22.791 1.00 95.50 210 PHE A C 1
ATOM 1566 O O . PHE A 1 210 ? 15.674 -10.041 -23.359 1.00 95.50 210 PHE A O 1
ATOM 1573 N N . HIS A 1 211 ? 17.167 -9.635 -21.721 1.00 96.06 211 HIS A N 1
ATOM 1574 C CA . HIS A 1 211 ? 17.035 -10.932 -21.104 1.00 96.06 211 HIS A CA 1
ATOM 1575 C C . HIS A 1 211 ? 17.117 -10.842 -19.579 1.00 96.06 211 HIS A C 1
ATOM 1577 O O . HIS A 1 211 ? 17.986 -10.165 -19.032 1.00 96.06 211 HIS A O 1
ATOM 1583 N N . ARG A 1 212 ? 16.228 -11.550 -18.881 1.00 96.56 212 ARG A N 1
ATOM 1584 C CA . ARG A 1 212 ? 16.171 -11.610 -17.417 1.00 96.56 212 ARG A CA 1
ATOM 1585 C C . ARG A 1 212 ? 15.902 -13.027 -16.947 1.00 96.56 212 ARG A C 1
ATOM 1587 O O . ARG A 1 212 ? 15.159 -13.743 -17.607 1.00 96.56 212 ARG A O 1
ATOM 1594 N N . ASP A 1 213 ? 16.494 -13.389 -15.817 1.00 97.75 213 ASP A N 1
ATOM 1595 C CA . ASP A 1 213 ? 16.193 -14.601 -15.063 1.00 97.75 213 ASP A CA 1
ATOM 1596 C C . ASP A 1 213 ? 16.126 -14.253 -13.572 1.00 97.75 213 ASP A C 1
ATOM 1598 O O . ASP A 1 213 ? 17.067 -13.649 -13.039 1.00 97.75 213 ASP A O 1
ATOM 1602 N N . ASN A 1 214 ? 15.044 -14.643 -12.898 1.00 97.56 214 ASN A N 1
ATOM 1603 C CA . ASN A 1 214 ? 14.894 -14.459 -11.457 1.00 97.56 214 ASN A CA 1
ATOM 1604 C C . ASN A 1 214 ? 14.509 -15.759 -10.760 1.00 97.56 214 ASN A C 1
ATOM 1606 O O . ASN A 1 214 ? 13.891 -16.647 -11.346 1.00 97.56 214 ASN A O 1
ATOM 1610 N N . GLY A 1 215 ? 14.832 -15.826 -9.473 1.00 98.25 215 GLY A N 1
ATOM 1611 C CA . GLY A 1 215 ? 14.333 -16.850 -8.573 1.00 98.25 215 GLY A CA 1
ATOM 1612 C C . GLY A 1 215 ? 14.179 -16.308 -7.160 1.00 98.25 215 GLY A C 1
ATOM 1613 O O . GLY A 1 215 ? 14.993 -15.500 -6.706 1.00 98.25 215 GLY A O 1
ATOM 1614 N N . SER A 1 216 ? 13.152 -16.761 -6.450 1.00 98.31 216 SER A N 1
ATOM 1615 C CA . SER A 1 216 ? 12.977 -16.454 -5.032 1.00 98.31 216 SER A CA 1
ATOM 1616 C C . SER A 1 216 ? 12.406 -17.630 -4.260 1.00 98.31 216 SER A C 1
ATOM 1618 O O . SER A 1 216 ? 11.553 -18.360 -4.758 1.00 98.31 216 SER A O 1
ATOM 1620 N N . LEU A 1 217 ? 12.855 -17.761 -3.018 1.00 98.31 217 LEU A N 1
ATOM 1621 C CA . LEU A 1 217 ? 12.353 -18.695 -2.028 1.00 98.31 217 LEU A CA 1
ATOM 1622 C C . LEU A 1 217 ? 11.933 -17.907 -0.791 1.00 98.31 217 LEU A C 1
ATOM 1624 O O . LEU A 1 217 ? 12.726 -17.147 -0.231 1.00 98.31 217 LEU A O 1
ATOM 1628 N N . ARG A 1 218 ? 10.705 -18.132 -0.348 1.00 97.69 218 ARG A N 1
ATOM 1629 C CA . ARG A 1 218 ? 10.146 -17.598 0.887 1.00 97.69 218 ARG A CA 1
ATOM 1630 C C . ARG A 1 218 ? 9.631 -18.760 1.716 1.00 97.69 218 ARG A C 1
ATOM 1632 O O . ARG A 1 218 ? 8.907 -19.606 1.201 1.00 97.69 218 ARG A O 1
ATOM 1639 N N . LEU A 1 219 ? 10.028 -18.802 2.978 1.00 97.81 219 LEU A N 1
ATOM 1640 C CA . LEU A 1 219 ? 9.593 -19.789 3.957 1.00 97.81 219 LEU A CA 1
ATOM 1641 C C . LEU A 1 219 ? 9.200 -19.037 5.218 1.00 97.81 219 LEU A C 1
ATOM 1643 O O . LEU A 1 219 ? 9.952 -18.174 5.669 1.00 97.81 219 LEU A O 1
ATOM 1647 N N . GLY A 1 220 ? 8.070 -19.377 5.814 1.00 97.31 220 GLY A N 1
ATOM 1648 C CA . GLY A 1 220 ? 7.694 -18.778 7.079 1.00 97.31 220 GLY A CA 1
ATOM 1649 C C . GLY A 1 220 ? 6.740 -19.630 7.885 1.00 97.31 220 GLY A C 1
ATOM 1650 O O . GLY A 1 220 ? 6.202 -20.635 7.422 1.00 97.31 220 GLY A O 1
ATOM 1651 N N . TYR A 1 221 ? 6.588 -19.233 9.135 1.00 96.19 221 TYR A N 1
ATOM 1652 C CA . TYR A 1 221 ? 5.666 -19.831 10.076 1.00 96.19 221 TYR A CA 1
ATOM 1653 C C . TYR A 1 221 ? 4.920 -18.705 10.775 1.00 96.19 221 TYR A C 1
ATOM 1655 O O . TYR A 1 221 ? 5.557 -17.817 11.336 1.00 96.19 221 TYR A O 1
ATOM 1663 N N . ASP A 1 222 ? 3.597 -18.734 10.722 1.00 94.19 222 ASP A N 1
ATOM 1664 C CA . ASP A 1 222 ? 2.698 -17.701 11.214 1.00 94.19 222 ASP A CA 1
ATOM 1665 C C . ASP A 1 222 ? 1.585 -18.347 12.049 1.00 94.19 222 ASP A C 1
ATOM 1667 O O . ASP A 1 222 ? 0.884 -19.246 11.589 1.00 94.19 222 ASP A O 1
ATOM 1671 N N . LEU A 1 223 ? 1.449 -17.921 13.302 1.00 90.88 223 LEU A N 1
ATOM 1672 C CA . LEU A 1 223 ? 0.415 -18.388 14.230 1.00 90.88 223 LEU A CA 1
ATOM 1673 C C . LEU A 1 223 ? -0.594 -17.285 14.587 1.00 90.88 223 LEU A C 1
ATOM 1675 O O . LEU A 1 223 ? -1.303 -17.397 15.585 1.00 90.88 223 LEU A O 1
ATOM 1679 N N . GLY A 1 224 ? -0.619 -16.188 13.832 1.00 88.62 224 GLY A N 1
ATOM 1680 C CA . GLY A 1 224 ? -1.451 -15.008 14.059 1.00 88.62 224 GLY A CA 1
ATOM 1681 C C . GLY A 1 224 ? -0.890 -14.036 15.100 1.00 88.62 224 GLY A C 1
ATOM 1682 O O . GLY A 1 224 ? -0.966 -12.827 14.908 1.00 88.62 224 GLY A O 1
ATOM 1683 N N . ASN A 1 225 ? -0.297 -14.532 16.191 1.00 90.25 225 ASN A N 1
ATOM 1684 C CA . ASN A 1 225 ? 0.322 -13.698 17.234 1.00 90.25 225 ASN A CA 1
ATOM 1685 C C . ASN A 1 225 ? 1.835 -13.868 17.372 1.00 90.25 225 ASN A C 1
ATOM 1687 O O . ASN A 1 225 ? 2.463 -13.274 18.244 1.00 90.25 225 ASN A O 1
ATOM 1691 N N . LYS A 1 226 ? 2.442 -14.701 16.539 1.00 94.94 226 LYS A N 1
ATOM 1692 C CA . LYS A 1 226 ? 3.890 -14.800 16.410 1.00 94.94 226 LYS A CA 1
ATOM 1693 C C . LYS A 1 226 ? 4.216 -15.420 15.073 1.00 94.94 226 LYS A C 1
ATOM 1695 O O . LYS A 1 226 ? 3.504 -16.313 14.609 1.00 94.94 226 LYS A O 1
ATOM 1700 N N . GLY A 1 227 ? 5.333 -15.002 14.508 1.00 96.62 227 GLY A N 1
ATOM 1701 C CA . GLY A 1 227 ? 5.800 -15.587 13.272 1.00 96.62 227 GLY A CA 1
ATOM 1702 C C . GLY A 1 227 ? 7.263 -15.326 12.994 1.00 96.62 227 GLY A C 1
ATOM 1703 O O . GLY A 1 227 ? 7.901 -14.467 13.602 1.00 96.62 227 GLY A O 1
ATOM 1704 N N . VAL A 1 228 ? 7.795 -16.114 12.071 1.00 97.88 228 VAL A N 1
ATOM 1705 C CA . VAL A 1 228 ? 9.162 -16.014 11.569 1.00 97.88 228 VAL A CA 1
ATOM 1706 C C . VAL A 1 228 ? 9.153 -16.237 10.067 1.00 97.88 228 VAL A C 1
ATOM 1708 O O . VAL A 1 228 ? 8.403 -17.065 9.558 1.00 97.88 228 VAL A O 1
ATOM 1711 N N . GLU A 1 229 ? 10.000 -15.506 9.358 1.00 97.56 229 GLU A N 1
ATOM 1712 C CA . GLU A 1 229 ? 10.111 -15.559 7.909 1.00 97.56 229 GLU A CA 1
ATOM 1713 C C . GLU A 1 229 ? 11.571 -15.509 7.472 1.00 97.56 229 GLU A C 1
ATOM 1715 O O . GLU A 1 229 ? 12.358 -14.695 7.959 1.00 97.56 229 GLU A O 1
ATOM 1720 N N . VAL A 1 230 ? 11.897 -16.328 6.477 1.00 98.38 230 VAL A N 1
ATOM 1721 C CA . VAL A 1 230 ? 13.125 -16.247 5.694 1.00 98.38 230 VAL A CA 1
ATOM 1722 C C . VAL A 1 230 ? 12.762 -16.007 4.234 1.00 98.38 230 VAL A C 1
ATOM 1724 O O . VAL A 1 230 ? 11.940 -16.718 3.656 1.00 98.38 230 VAL A O 1
ATOM 1727 N N . LEU A 1 231 ? 13.419 -15.027 3.623 1.00 98.12 231 LEU A N 1
ATOM 1728 C CA . LEU A 1 231 ? 13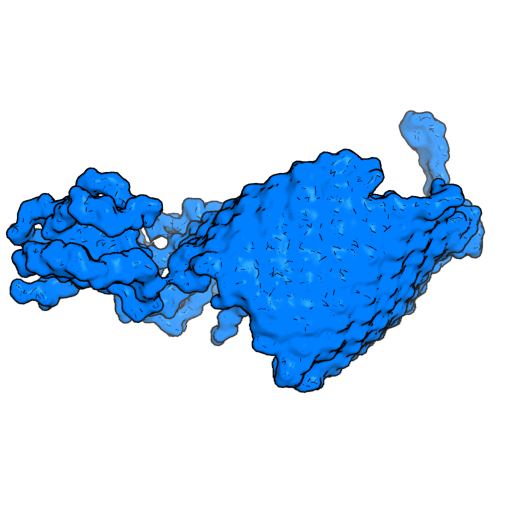.301 -14.714 2.204 1.00 98.12 231 LEU A CA 1
ATOM 1729 C C . LEU A 1 231 ? 14.695 -14.669 1.580 1.00 98.12 231 LEU A C 1
ATOM 1731 O O . LEU A 1 231 ? 15.586 -13.973 2.067 1.00 98.12 231 LEU A O 1
ATOM 1735 N N . ALA A 1 232 ? 14.864 -15.381 0.472 1.00 98.44 232 ALA A N 1
ATOM 1736 C CA . ALA A 1 232 ? 16.035 -15.312 -0.385 1.00 98.44 232 ALA A CA 1
ATOM 1737 C C . ALA A 1 232 ? 15.588 -15.069 -1.828 1.00 98.44 232 ALA A C 1
ATOM 1739 O O . ALA A 1 232 ? 14.732 -15.782 -2.343 1.00 98.44 232 ALA A O 1
ATOM 1740 N N . ALA A 1 233 ? 16.172 -14.080 -2.495 1.00 98.12 233 ALA A N 1
ATOM 1741 C CA . ALA A 1 233 ? 15.856 -13.766 -3.883 1.00 98.12 233 ALA A CA 1
ATOM 1742 C C . ALA A 1 233 ? 17.120 -13.432 -4.672 1.00 98.12 233 ALA A C 1
ATOM 1744 O O . ALA A 1 233 ? 18.049 -12.810 -4.155 1.00 98.12 233 ALA A O 1
ATOM 1745 N N . GLN A 1 234 ? 17.139 -13.821 -5.942 1.00 97.62 234 GLN A N 1
ATOM 1746 C CA . GLN A 1 234 ? 18.191 -13.497 -6.891 1.00 97.62 234 GLN A CA 1
ATOM 1747 C C . GLN A 1 234 ? 17.578 -13.081 -8.226 1.00 97.62 234 GLN A C 1
ATOM 1749 O O . GLN A 1 234 ? 16.651 -13.713 -8.723 1.00 97.62 234 GLN A O 1
ATOM 1754 N N . SER A 1 235 ? 18.148 -12.049 -8.837 1.00 96.69 235 SER A N 1
ATOM 1755 C CA . SER A 1 235 ? 17.836 -11.636 -10.205 1.00 96.69 235 SER A CA 1
ATOM 1756 C C . SER A 1 235 ? 19.113 -11.397 -10.997 1.00 96.69 235 SER A C 1
ATOM 1758 O O . SER A 1 235 ? 20.131 -10.952 -10.459 1.00 96.69 235 SER A O 1
ATOM 1760 N N . SER A 1 236 ? 19.068 -11.705 -12.288 1.00 97.00 236 SER A N 1
ATOM 1761 C CA . SER A 1 236 ? 20.084 -11.329 -13.266 1.00 97.00 236 SER A CA 1
ATOM 1762 C C . SER A 1 236 ? 19.384 -10.821 -14.511 1.00 97.00 236 SER A C 1
ATOM 1764 O O . SER A 1 236 ? 18.584 -11.534 -15.105 1.00 97.00 236 SER A O 1
ATOM 1766 N N . GLN A 1 237 ? 19.767 -9.638 -14.966 1.00 95.88 237 GLN A N 1
ATOM 1767 C CA . GLN A 1 237 ? 19.277 -9.076 -16.214 1.00 95.88 237 GLN A CA 1
ATOM 1768 C C . GLN A 1 237 ? 20.421 -8.546 -17.065 1.00 95.88 237 GLN A C 1
ATOM 1770 O O . GLN A 1 237 ? 21.432 -8.084 -16.533 1.00 95.88 237 GLN A O 1
ATOM 1775 N N . THR A 1 238 ? 20.241 -8.600 -18.377 1.00 95.62 238 THR A N 1
ATOM 1776 C CA . THR A 1 238 ? 21.130 -7.986 -19.354 1.00 95.62 238 THR A CA 1
ATOM 1777 C C . THR A 1 238 ? 20.295 -7.294 -20.414 1.00 95.62 238 THR A C 1
ATOM 1779 O O . THR A 1 238 ? 19.382 -7.891 -20.987 1.00 95.62 238 THR A O 1
ATOM 1782 N N . VAL A 1 239 ? 20.623 -6.035 -20.662 1.00 93.25 239 VAL A N 1
ATOM 1783 C CA . VAL A 1 239 ? 20.001 -5.197 -21.682 1.00 93.25 239 VAL A CA 1
ATOM 1784 C C . VAL A 1 239 ? 21.092 -4.708 -22.622 1.00 93.25 239 VAL A C 1
ATOM 1786 O O . VAL A 1 239 ? 22.128 -4.237 -22.154 1.00 93.25 239 VAL A O 1
ATOM 1789 N N . HIS A 1 240 ? 20.881 -4.877 -23.922 1.00 90.88 240 HIS A N 1
ATOM 1790 C CA . HIS A 1 240 ? 21.721 -4.251 -24.939 1.00 90.88 240 HIS A CA 1
ATOM 1791 C C . HIS A 1 240 ? 21.258 -2.810 -25.121 1.00 90.88 240 HIS A C 1
ATOM 1793 O O . HIS A 1 240 ? 20.075 -2.528 -24.942 1.00 90.88 240 HIS A O 1
ATOM 1799 N N . ILE A 1 241 ? 22.186 -1.906 -25.388 1.00 84.12 241 ILE A N 1
ATOM 1800 C CA . ILE A 1 241 ? 21.904 -0.493 -25.606 1.00 84.12 241 ILE A CA 1
ATOM 1801 C C . ILE A 1 241 ? 22.823 0.043 -26.698 1.00 84.12 241 ILE A C 1
ATOM 1803 O O . ILE A 1 241 ? 23.978 -0.377 -26.813 1.00 84.12 241 ILE A O 1
ATOM 1807 N N . ASP A 1 242 ? 22.319 1.023 -27.437 1.00 77.75 242 ASP A N 1
ATOM 1808 C CA . ASP A 1 242 ? 23.103 1.727 -28.441 1.00 77.75 242 ASP A CA 1
ATOM 1809 C C . ASP A 1 242 ? 24.237 2.548 -27.785 1.00 77.75 242 ASP A C 1
ATOM 1811 O O . ASP A 1 242 ? 24.029 3.302 -26.824 1.00 77.75 242 ASP A O 1
ATOM 1815 N N . GLY A 1 243 ? 25.453 2.420 -28.320 1.00 65.88 243 GLY A N 1
ATOM 1816 C CA . GLY A 1 243 ? 26.614 3.218 -27.919 1.00 65.88 243 GLY A CA 1
ATOM 1817 C C . GLY A 1 243 ? 26.610 4.636 -28.509 1.00 65.88 243 GLY A C 1
ATOM 1818 O O . GLY A 1 243 ? 25.885 4.952 -29.448 1.00 65.88 243 GLY A O 1
ATOM 1819 N N . TYR A 1 244 ? 27.477 5.511 -27.987 1.00 58.59 244 TYR A N 1
ATOM 1820 C CA . TYR A 1 244 ? 27.611 6.903 -28.462 1.00 58.59 244 TYR A CA 1
ATOM 1821 C C . TYR A 1 244 ? 28.161 7.018 -29.899 1.00 58.59 244 TYR A C 1
ATOM 1823 O O . TYR A 1 244 ? 27.943 8.032 -30.559 1.00 58.59 244 TYR A O 1
ATOM 1831 N N . ASN A 1 245 ? 28.871 5.988 -30.375 1.00 56.72 245 ASN A N 1
ATOM 1832 C CA . ASN A 1 245 ? 29.383 5.881 -31.739 1.00 56.72 245 ASN A CA 1
ATOM 1833 C C . ASN A 1 245 ? 28.573 4.803 -32.467 1.00 56.72 245 ASN A C 1
ATOM 1835 O O . ASN A 1 245 ? 28.605 3.641 -32.076 1.00 56.72 245 ASN A O 1
ATOM 1839 N N . SER A 1 246 ? 27.860 5.199 -33.517 1.00 53.84 246 SER A N 1
ATOM 1840 C CA . SER A 1 246 ? 26.847 4.439 -34.265 1.00 53.84 246 SER A CA 1
ATOM 1841 C C . SER A 1 246 ? 27.334 3.188 -35.025 1.00 53.84 246 SER A C 1
ATOM 1843 O O . SER A 1 246 ? 26.614 2.709 -35.898 1.00 53.84 246 SER A O 1
ATOM 1845 N N . ASP A 1 247 ? 28.522 2.652 -34.727 1.00 50.97 247 ASP A N 1
ATOM 1846 C CA . ASP A 1 247 ? 29.140 1.562 -35.489 1.00 50.97 247 ASP A CA 1
ATOM 1847 C C . ASP A 1 247 ? 29.220 0.236 -34.700 1.00 50.97 247 ASP A C 1
ATOM 1849 O O . ASP A 1 247 ? 30.137 -0.027 -33.925 1.00 50.97 247 ASP A O 1
ATOM 1853 N N . VAL A 1 248 ? 28.253 -0.636 -35.005 1.00 50.47 248 VAL A N 1
ATOM 1854 C CA . VAL A 1 248 ? 28.337 -2.108 -35.160 1.00 50.47 248 VAL A CA 1
ATOM 1855 C C . VAL A 1 248 ? 28.656 -2.997 -33.937 1.00 50.47 248 VAL A C 1
ATOM 1857 O O . VAL A 1 248 ? 28.332 -4.184 -33.994 1.00 50.47 248 VAL A O 1
ATOM 1860 N N . SER A 1 249 ? 29.204 -2.511 -32.819 1.00 55.19 249 SER A N 1
ATOM 1861 C CA . SER A 1 249 ? 29.345 -3.338 -31.600 1.00 55.19 249 SER A CA 1
ATOM 1862 C C . SER A 1 249 ? 28.395 -2.884 -30.491 1.00 55.19 249 SER A C 1
ATOM 1864 O O . SER A 1 249 ? 28.732 -1.964 -29.746 1.00 55.19 249 SER A O 1
ATOM 1866 N N . GLY A 1 250 ? 27.239 -3.541 -30.371 1.00 68.44 250 GLY A N 1
ATOM 1867 C CA . GLY A 1 250 ? 26.254 -3.240 -29.333 1.00 68.44 250 GLY A CA 1
ATOM 1868 C C . GLY A 1 250 ? 26.855 -3.279 -27.928 1.00 68.44 250 GLY A C 1
ATOM 1869 O O . GLY A 1 250 ? 27.555 -4.228 -27.551 1.00 68.44 250 GLY A O 1
ATOM 1870 N N . GLU A 1 251 ? 26.600 -2.227 -27.153 1.00 85.56 251 GLU A N 1
ATOM 1871 C CA . GLU A 1 251 ? 26.962 -2.175 -25.741 1.00 85.56 251 GLU A CA 1
ATOM 1872 C C . GLU A 1 251 ? 25.897 -2.925 -24.929 1.00 85.56 251 GLU A C 1
ATOM 1874 O O . GLU A 1 251 ? 24.759 -3.099 -25.364 1.00 85.56 251 GLU A O 1
ATOM 1879 N N . TYR A 1 252 ? 26.235 -3.403 -23.733 1.00 89.31 252 TYR A N 1
ATOM 1880 C CA . TYR A 1 252 ? 25.233 -4.012 -22.862 1.00 89.31 252 TYR A CA 1
ATOM 1881 C C . TYR A 1 252 ? 25.517 -3.768 -21.391 1.00 89.31 252 TYR A C 1
ATOM 1883 O O . TYR A 1 252 ? 26.657 -3.782 -20.931 1.00 89.31 252 TYR A O 1
ATOM 1891 N N . SER A 1 253 ? 24.448 -3.616 -20.619 1.00 91.50 253 SER A N 1
ATOM 1892 C CA . SER A 1 253 ? 24.512 -3.526 -19.168 1.00 91.50 253 SER A CA 1
ATOM 1893 C C . SER A 1 253 ? 23.979 -4.804 -18.547 1.00 91.50 253 SER A C 1
ATOM 1895 O O . SER A 1 253 ? 22.940 -5.326 -18.952 1.00 91.50 253 SER A O 1
ATOM 1897 N N . ARG A 1 254 ? 24.695 -5.323 -17.551 1.00 93.94 254 ARG A N 1
ATOM 1898 C CA . ARG A 1 254 ? 24.285 -6.475 -16.753 1.00 93.94 254 ARG A CA 1
ATOM 1899 C C . ARG A 1 254 ? 24.114 -6.071 -15.301 1.00 93.94 254 ARG A C 1
ATOM 1901 O O . ARG A 1 254 ? 25.081 -5.654 -14.669 1.00 93.94 254 ARG A O 1
ATOM 1908 N N . THR A 1 255 ? 22.929 -6.323 -14.754 1.00 94.06 255 THR A N 1
ATOM 1909 C CA . THR A 1 255 ? 22.620 -6.095 -13.338 1.00 94.06 255 THR A CA 1
ATOM 1910 C C . THR A 1 255 ? 22.289 -7.416 -12.658 1.00 94.06 255 THR A C 1
ATOM 1912 O O . THR A 1 255 ? 21.550 -8.237 -13.201 1.00 94.06 255 THR A O 1
ATOM 1915 N N . ARG A 1 256 ? 22.851 -7.644 -11.470 1.00 95.56 256 ARG A N 1
ATOM 1916 C CA . ARG A 1 256 ? 22.566 -8.799 -10.616 1.00 95.56 256 ARG A CA 1
ATOM 1917 C C . ARG A 1 256 ? 22.227 -8.324 -9.216 1.00 95.56 256 ARG A C 1
ATOM 1919 O O . ARG A 1 256 ? 23.059 -7.662 -8.597 1.00 95.56 256 ARG A O 1
ATOM 1926 N N . ASN A 1 257 ? 21.065 -8.723 -8.713 1.00 96.12 257 ASN A N 1
ATOM 1927 C CA . ASN A 1 257 ? 20.656 -8.418 -7.348 1.00 96.12 257 ASN A CA 1
ATOM 1928 C C . ASN A 1 257 ? 20.479 -9.699 -6.541 1.00 96.12 257 ASN A C 1
ATOM 1930 O O . ASN A 1 257 ? 20.031 -10.718 -7.067 1.00 96.12 257 ASN A O 1
ATOM 1934 N N . GLN A 1 258 ? 20.833 -9.635 -5.263 1.00 97.38 258 GLN A N 1
ATOM 1935 C CA . GLN A 1 258 ? 20.617 -10.699 -4.292 1.00 97.38 258 GLN A CA 1
ATOM 1936 C C . GLN A 1 258 ? 20.054 -10.093 -3.011 1.00 97.38 258 GLN A C 1
ATOM 1938 O O . GLN A 1 258 ? 20.657 -9.177 -2.453 1.00 97.38 258 GLN A O 1
ATOM 1943 N N . THR A 1 259 ? 18.939 -10.635 -2.538 1.00 97.81 259 THR A N 1
ATOM 1944 C CA . THR A 1 259 ? 18.302 -10.246 -1.280 1.00 97.81 259 THR A CA 1
ATOM 1945 C C . THR A 1 259 ? 18.268 -11.441 -0.347 1.00 97.81 259 THR A C 1
ATOM 1947 O O . THR A 1 259 ? 17.867 -12.531 -0.749 1.00 97.81 259 THR A O 1
ATOM 1950 N N . PHE A 1 260 ? 18.645 -11.222 0.904 1.00 98.44 260 PHE A N 1
ATOM 1951 C CA . PHE A 1 260 ? 18.357 -12.124 2.008 1.00 98.44 260 PHE A CA 1
ATOM 1952 C C . PHE A 1 260 ? 17.658 -11.337 3.113 1.00 98.44 260 PHE A C 1
ATOM 1954 O O . PHE A 1 260 ? 18.068 -10.220 3.424 1.00 98.44 260 PHE A O 1
ATOM 1961 N N . LYS A 1 261 ? 16.622 -11.908 3.717 1.00 98.38 261 LYS A N 1
ATOM 1962 C CA . LYS A 1 261 ? 15.913 -11.330 4.858 1.00 98.38 261 LYS A CA 1
ATOM 1963 C C . LYS A 1 261 ? 15.563 -12.440 5.840 1.00 98.38 261 LYS A C 1
ATOM 1965 O O . LYS A 1 261 ? 15.082 -13.496 5.438 1.00 98.38 261 LYS A O 1
ATOM 1970 N N . LEU A 1 262 ? 15.775 -12.155 7.117 1.00 98.50 262 LEU A N 1
ATOM 1971 C CA . LEU A 1 262 ? 15.237 -12.898 8.246 1.00 98.50 262 LEU A CA 1
ATOM 1972 C C . LEU A 1 262 ? 14.402 -11.919 9.068 1.00 98.50 262 LEU A C 1
ATOM 1974 O O . LEU A 1 262 ? 14.902 -10.874 9.486 1.00 98.50 262 LEU A O 1
ATOM 1978 N N . GLY A 1 263 ? 13.136 -12.246 9.273 1.00 97.75 263 GLY A N 1
ATOM 1979 C CA . GLY A 1 263 ? 12.204 -11.432 10.036 1.00 97.75 263 GLY A CA 1
ATOM 1980 C C . GLY A 1 263 ? 11.442 -12.271 11.041 1.00 97.75 263 GLY A C 1
ATOM 1981 O O . GLY A 1 263 ? 11.264 -13.471 10.854 1.00 97.75 263 GLY A O 1
ATOM 1982 N N . GLY A 1 264 ? 10.977 -11.635 12.102 1.00 97.50 264 GLY A N 1
ATOM 1983 C CA . GLY A 1 264 ? 10.072 -12.259 13.047 1.00 97.50 264 GLY A CA 1
ATOM 1984 C C . GLY A 1 264 ? 9.244 -11.225 13.780 1.00 97.50 264 GLY A C 1
ATOM 1985 O O . GLY A 1 264 ? 9.615 -10.051 13.867 1.00 97.50 264 GLY A O 1
ATOM 1986 N N . TYR A 1 265 ? 8.113 -11.675 14.297 1.00 96.81 265 TYR A N 1
ATOM 1987 C CA . TYR A 1 265 ? 7.246 -10.860 15.122 1.00 96.81 265 TYR A CA 1
ATOM 1988 C C . TYR A 1 265 ? 6.676 -11.672 16.282 1.00 96.81 265 TYR A C 1
ATOM 1990 O O . TYR A 1 265 ? 6.548 -12.897 16.208 1.00 96.81 265 TYR A O 1
ATOM 1998 N N . TRP A 1 266 ? 6.341 -10.972 17.358 1.00 97.19 266 TRP A N 1
ATOM 1999 C CA . TRP A 1 266 ? 5.639 -11.511 18.513 1.00 97.19 266 TRP A CA 1
ATOM 2000 C C . TRP A 1 266 ? 4.638 -10.468 19.005 1.00 97.19 266 TRP A C 1
ATOM 2002 O O . TRP A 1 266 ? 4.991 -9.311 19.202 1.00 97.19 266 TRP A O 1
ATOM 2012 N N . GLY A 1 267 ? 3.394 -10.885 19.164 1.00 92.38 267 GLY A N 1
ATOM 2013 C CA . GLY A 1 267 ? 2.223 -10.059 19.385 1.00 92.38 267 GLY A CA 1
ATOM 2014 C C . GLY A 1 267 ? 1.385 -9.917 18.119 1.00 92.38 267 GLY A C 1
ATOM 2015 O O . GLY A 1 267 ? 1.807 -10.272 17.015 1.00 92.38 267 GLY A O 1
ATOM 2016 N N . ASN A 1 268 ? 0.185 -9.376 18.273 1.00 85.69 268 ASN A N 1
ATOM 2017 C CA . ASN A 1 268 ? -0.700 -9.011 17.171 1.00 85.69 268 ASN A CA 1
ATOM 2018 C C . ASN A 1 268 ? -1.366 -7.655 17.451 1.00 85.69 268 ASN A C 1
ATOM 2020 O O . ASN A 1 268 ? -1.071 -6.994 18.443 1.00 85.69 268 ASN A O 1
ATOM 2024 N N . GLU A 1 269 ? -2.245 -7.219 16.553 1.00 73.25 269 GLU A N 1
ATOM 2025 C CA . GLU A 1 269 ? -2.933 -5.922 16.661 1.00 73.25 269 GLU A CA 1
ATOM 2026 C C . GLU A 1 269 ? -3.965 -5.880 17.801 1.00 73.25 269 GLU A C 1
ATOM 2028 O O . GLU A 1 269 ? -4.322 -4.807 18.278 1.00 73.25 269 GLU A O 1
ATOM 2033 N N . GLN A 1 270 ? -4.405 -7.048 18.274 1.00 76.31 270 GLN A N 1
ATOM 2034 C CA . GLN A 1 270 ? -5.325 -7.206 19.399 1.00 76.31 270 GLN A CA 1
ATOM 2035 C C . GLN A 1 270 ? -4.584 -7.315 20.731 1.00 76.31 270 GLN A C 1
ATOM 2037 O O . GLN A 1 270 ? -5.221 -7.292 21.777 1.00 76.31 270 GLN A O 1
ATOM 2042 N N . GLU A 1 271 ? -3.257 -7.431 20.738 1.00 83.25 271 GLU A N 1
ATOM 2043 C CA . GLU A 1 271 ? -2.415 -7.478 21.931 1.00 83.25 271 GLU A CA 1
ATOM 2044 C C . GLU A 1 271 ? -1.851 -6.079 22.243 1.00 83.25 271 GLU A C 1
ATOM 2046 O O . GLU A 1 271 ? -1.698 -5.235 21.359 1.00 83.25 271 GLU A O 1
ATOM 2051 N N . LEU A 1 272 ? -1.568 -5.803 23.523 1.00 89.12 272 LEU A N 1
ATOM 2052 C CA . LEU A 1 272 ? -1.058 -4.495 23.961 1.00 89.12 272 LEU A CA 1
ATOM 2053 C C . LEU A 1 272 ? 0.295 -4.186 23.319 1.00 89.12 272 LEU A C 1
ATOM 2055 O O . LEU A 1 272 ? 0.564 -3.037 22.991 1.00 89.12 272 LEU A O 1
ATOM 2059 N N . LEU A 1 273 ? 1.146 -5.202 23.184 1.00 93.62 273 LEU A N 1
ATOM 2060 C CA . LEU A 1 273 ? 2.491 -5.070 22.651 1.00 93.62 273 LEU A CA 1
ATOM 2061 C C . LEU A 1 273 ? 2.638 -5.959 21.424 1.00 93.62 273 LEU A C 1
ATOM 2063 O O . LEU A 1 273 ? 2.355 -7.155 21.485 1.00 93.62 273 LEU A O 1
ATOM 2067 N N . LYS A 1 274 ? 3.148 -5.381 20.340 1.00 95.12 274 LYS A N 1
ATOM 2068 C CA . LYS A 1 274 ? 3.623 -6.124 19.175 1.00 95.12 274 LYS A CA 1
ATOM 2069 C C . LYS A 1 274 ? 5.063 -5.731 18.897 1.00 95.12 274 LYS A C 1
ATOM 2071 O O . LYS A 1 274 ? 5.397 -4.560 18.750 1.00 95.12 274 LYS A O 1
ATOM 2076 N N . HIS A 1 275 ? 5.918 -6.734 18.842 1.00 97.50 275 HIS A N 1
ATOM 2077 C CA . HIS A 1 275 ? 7.330 -6.616 18.543 1.00 97.50 275 HIS A CA 1
ATOM 2078 C C . HIS A 1 275 ? 7.572 -7.159 17.146 1.00 97.50 275 HIS A C 1
ATOM 2080 O O . HIS A 1 275 ? 7.117 -8.254 16.820 1.00 97.50 275 HIS A O 1
ATOM 2086 N N . GLN A 1 276 ? 8.346 -6.441 16.343 1.00 97.06 276 GLN A N 1
ATOM 2087 C CA . GLN A 1 276 ? 8.801 -6.922 15.049 1.00 97.06 276 GLN A CA 1
ATOM 2088 C C . GLN A 1 276 ? 10.281 -6.602 14.874 1.00 97.06 276 GLN A C 1
ATOM 2090 O O . GLN A 1 276 ? 10.722 -5.483 15.118 1.00 97.06 276 GLN A O 1
ATOM 2095 N N . ALA A 1 277 ? 11.058 -7.590 14.443 1.00 98.00 277 ALA A N 1
ATOM 2096 C CA . ALA A 1 277 ? 12.482 -7.444 14.183 1.00 98.00 277 ALA A CA 1
ATOM 2097 C C . ALA A 1 277 ? 12.819 -8.038 12.819 1.00 98.00 277 ALA A C 1
ATOM 2099 O O . ALA A 1 277 ? 12.384 -9.140 12.486 1.00 98.00 277 ALA A O 1
ATOM 2100 N N . ASN A 1 278 ? 13.612 -7.319 12.031 1.00 97.56 278 ASN A N 1
ATOM 2101 C CA . ASN A 1 278 ? 14.053 -7.763 10.718 1.00 97.56 278 ASN A CA 1
ATOM 2102 C C . ASN A 1 278 ? 15.538 -7.466 10.533 1.00 97.56 278 ASN A C 1
ATOM 2104 O O . ASN A 1 278 ? 16.016 -6.386 10.877 1.00 97.56 278 ASN A O 1
ATOM 2108 N N . ILE A 1 279 ? 16.257 -8.407 9.933 1.00 98.31 279 ILE A N 1
ATOM 2109 C CA . ILE A 1 279 ? 17.607 -8.203 9.417 1.00 98.31 279 ILE A CA 1
ATOM 2110 C C . ILE A 1 279 ? 17.579 -8.561 7.939 1.00 98.31 279 ILE A C 1
ATOM 2112 O O . ILE A 1 279 ? 17.071 -9.615 7.553 1.00 98.31 279 ILE A O 1
ATOM 2116 N N . SER A 1 280 ? 18.130 -7.692 7.101 1.00 98.00 280 SER A N 1
ATOM 2117 C CA . SER A 1 280 ? 18.225 -7.943 5.667 1.00 98.00 280 SER A CA 1
ATOM 2118 C C . SER A 1 280 ? 19.586 -7.570 5.109 1.00 98.00 280 SER A C 1
ATOM 2120 O O . SER A 1 280 ? 20.283 -6.690 5.616 1.00 98.00 280 SER A O 1
ATOM 2122 N N . GLN A 1 281 ? 19.960 -8.256 4.038 1.00 97.19 281 GLN A N 1
ATOM 2123 C CA . GLN A 1 281 ? 21.112 -7.936 3.222 1.00 97.19 281 GLN A CA 1
ATOM 2124 C C . GLN A 1 281 ? 20.675 -7.829 1.764 1.00 97.19 281 GLN A C 1
ATOM 2126 O O . GLN A 1 281 ? 20.065 -8.751 1.223 1.00 97.19 281 GLN A O 1
ATOM 2131 N N . PHE A 1 282 ? 21.038 -6.725 1.124 1.00 95.81 282 PHE A N 1
ATOM 2132 C CA . PHE A 1 282 ? 20.833 -6.493 -0.296 1.00 95.81 282 PHE A CA 1
ATOM 2133 C C . PHE A 1 282 ? 22.183 -6.262 -0.972 1.00 95.81 282 PHE A C 1
ATOM 2135 O O . PHE A 1 282 ? 22.948 -5.385 -0.573 1.00 95.81 282 PHE A O 1
ATOM 2142 N N . ASN A 1 283 ? 22.488 -7.060 -1.990 1.00 95.44 283 ASN A N 1
ATOM 2143 C CA . ASN A 1 283 ? 23.668 -6.881 -2.822 1.00 95.44 283 ASN A CA 1
ATOM 2144 C C . ASN A 1 283 ? 23.223 -6.547 -4.245 1.00 95.44 283 ASN A C 1
ATOM 2146 O O . ASN A 1 283 ? 22.455 -7.310 -4.830 1.00 95.44 283 ASN A O 1
ATOM 2150 N N . SER A 1 284 ? 23.767 -5.482 -4.825 1.00 94.19 284 SER A N 1
ATOM 2151 C CA . SER A 1 284 ? 23.534 -5.119 -6.223 1.00 94.19 284 SER A CA 1
ATOM 2152 C C . SER A 1 284 ? 24.856 -4.944 -6.954 1.00 94.19 284 SER A C 1
ATOM 2154 O O . SER A 1 284 ? 25.757 -4.250 -6.486 1.00 94.19 284 SER A O 1
ATOM 2156 N N . LYS A 1 285 ? 24.993 -5.598 -8.106 1.00 93.69 285 LYS A N 1
ATOM 2157 C CA . LYS A 1 285 ? 26.142 -5.453 -9.003 1.00 93.69 285 LYS A CA 1
ATOM 2158 C C . LYS A 1 285 ? 25.646 -5.056 -10.376 1.00 93.69 285 LYS A C 1
ATOM 2160 O O . LYS A 1 285 ? 24.899 -5.821 -10.977 1.00 93.69 285 LYS A O 1
ATOM 2165 N N . ALA A 1 286 ? 26.108 -3.924 -10.884 1.00 91.81 286 ALA A N 1
ATOM 2166 C CA . ALA A 1 286 ? 25.868 -3.501 -12.254 1.00 91.81 286 ALA A CA 1
ATOM 2167 C C . ALA A 1 286 ? 27.202 -3.383 -12.995 1.00 91.81 286 ALA A C 1
ATOM 2169 O O . ALA A 1 286 ? 28.196 -2.903 -12.445 1.00 91.81 286 ALA A O 1
ATOM 2170 N N . THR A 1 287 ? 27.256 -3.861 -14.232 1.00 92.00 287 THR A N 1
ATOM 2171 C CA . THR A 1 287 ? 28.437 -3.756 -15.093 1.00 92.00 287 THR A CA 1
ATOM 2172 C C . THR A 1 287 ? 27.992 -3.421 -16.501 1.00 92.00 287 THR A C 1
ATOM 2174 O O . THR A 1 287 ? 27.206 -4.157 -17.090 1.00 92.00 287 THR A O 1
ATOM 2177 N N . HIS A 1 288 ? 28.502 -2.312 -17.017 1.00 90.19 288 HIS A N 1
ATOM 2178 C CA . HIS A 1 288 ? 28.320 -1.876 -18.389 1.00 90.19 288 HIS A CA 1
ATOM 2179 C C . HIS A 1 288 ? 29.522 -2.311 -19.223 1.00 90.19 288 HIS A C 1
ATOM 2181 O O . HIS A 1 288 ? 30.665 -2.050 -18.841 1.00 90.19 288 HIS A O 1
ATOM 2187 N N . PHE A 1 289 ? 29.258 -2.965 -20.346 1.00 87.62 289 PHE A N 1
ATOM 2188 C CA . PHE A 1 289 ? 30.240 -3.461 -21.297 1.00 87.62 289 PHE A CA 1
ATOM 2189 C C . PHE A 1 289 ? 30.091 -2.666 -22.591 1.00 87.62 289 PHE A C 1
ATOM 2191 O O . PHE A 1 289 ? 29.019 -2.648 -23.190 1.00 87.62 289 PHE A O 1
ATOM 2198 N N . GLY A 1 290 ? 31.165 -2.003 -23.008 1.00 82.75 290 GLY A N 1
ATOM 2199 C CA . GLY A 1 290 ? 31.170 -1.114 -24.161 1.00 82.75 290 GLY A CA 1
ATOM 2200 C C . GLY A 1 290 ? 32.422 -0.247 -24.181 1.00 82.75 290 GLY A C 1
ATOM 2201 O O . GLY A 1 290 ? 33.382 -0.510 -23.451 1.00 82.75 290 GLY A O 1
ATOM 2202 N N . SER A 1 291 ? 32.377 0.816 -24.980 1.00 74.44 291 SER A N 1
ATOM 2203 C CA . SER A 1 291 ? 33.453 1.804 -25.135 1.00 74.44 291 SER A CA 1
ATOM 2204 C C . SER A 1 291 ? 33.853 2.468 -23.811 1.00 74.44 291 SER A C 1
ATOM 2206 O O . SER A 1 291 ? 35.029 2.733 -23.570 1.00 74.44 291 SER A O 1
ATOM 2208 N N . ASN A 1 292 ? 32.881 2.663 -22.917 1.00 74.12 292 ASN A N 1
ATOM 2209 C CA . ASN A 1 292 ? 33.077 3.183 -21.568 1.00 74.12 292 ASN A CA 1
ATOM 2210 C C . ASN A 1 292 ? 32.636 2.151 -20.533 1.00 74.12 292 ASN A C 1
ATOM 2212 O O . ASN A 1 292 ? 31.548 2.269 -19.969 1.00 74.12 292 ASN A O 1
ATOM 2216 N N . ALA A 1 293 ? 33.470 1.144 -20.272 1.00 80.88 293 ALA A N 1
ATOM 2217 C CA . ALA A 1 293 ? 33.174 0.147 -19.250 1.00 80.88 293 ALA A CA 1
ATOM 2218 C C . ALA A 1 293 ? 32.968 0.812 -17.877 1.00 80.88 293 ALA A C 1
ATOM 2220 O O . ALA A 1 293 ? 33.840 1.519 -17.371 1.00 80.88 293 ALA A O 1
ATOM 2221 N N . ARG A 1 294 ? 31.804 0.576 -17.270 1.00 86.56 294 ARG A N 1
ATOM 2222 C CA . ARG A 1 294 ? 31.439 1.099 -15.944 1.00 86.56 294 ARG A CA 1
ATOM 2223 C C . ARG A 1 294 ? 31.050 -0.051 -15.047 1.00 86.56 294 ARG A C 1
ATOM 2225 O O . ARG A 1 294 ? 30.505 -1.050 -15.513 1.00 86.56 294 ARG A O 1
ATOM 2232 N N . TYR A 1 295 ? 31.289 0.086 -13.752 1.00 89.88 295 TYR A N 1
ATOM 2233 C CA . TYR A 1 295 ? 30.833 -0.917 -12.804 1.00 89.88 295 TYR A CA 1
ATOM 2234 C C . TYR A 1 295 ? 30.423 -0.269 -11.494 1.00 89.88 295 TYR A C 1
ATOM 2236 O O . TYR A 1 295 ? 31.000 0.722 -11.051 1.00 89.88 295 TYR A O 1
ATOM 2244 N N . SER A 1 296 ? 29.445 -0.877 -10.839 1.00 91.31 296 SER A N 1
ATOM 2245 C CA . SER A 1 296 ? 29.078 -0.550 -9.472 1.00 91.31 296 SER A CA 1
ATOM 2246 C C . SER A 1 296 ? 28.766 -1.820 -8.702 1.00 91.31 296 SER A C 1
ATOM 2248 O O . SER A 1 296 ? 28.133 -2.741 -9.218 1.00 91.31 296 SER A O 1
ATOM 2250 N N . ASN A 1 297 ? 29.209 -1.875 -7.454 1.00 93.25 297 ASN A N 1
ATOM 2251 C CA . ASN A 1 297 ? 28.902 -2.957 -6.537 1.00 93.25 297 ASN A CA 1
ATOM 2252 C C . ASN A 1 297 ? 28.518 -2.367 -5.185 1.00 93.25 297 ASN A C 1
ATOM 2254 O O . ASN A 1 297 ? 29.282 -1.624 -4.572 1.00 93.25 297 ASN A O 1
ATOM 2258 N N . GLU A 1 298 ? 27.332 -2.732 -4.730 1.00 92.88 298 GLU A N 1
ATOM 2259 C CA . GLU A 1 298 ? 26.704 -2.245 -3.518 1.00 92.88 298 GLU A CA 1
ATOM 2260 C C . GLU A 1 298 ? 26.355 -3.426 -2.619 1.00 92.88 298 GLU A C 1
ATOM 2262 O O . GLU A 1 298 ? 25.838 -4.445 -3.081 1.00 92.88 298 GLU A O 1
ATOM 2267 N N . LYS A 1 299 ? 26.660 -3.294 -1.330 1.00 94.94 299 LYS A N 1
ATOM 2268 C CA . LYS A 1 299 ? 26.261 -4.238 -0.287 1.00 94.94 299 LYS A CA 1
ATOM 2269 C C . LYS A 1 299 ? 25.670 -3.459 0.869 1.00 94.94 299 LYS A C 1
ATOM 2271 O O . LYS A 1 299 ? 26.401 -2.742 1.555 1.00 94.94 299 LYS A O 1
ATOM 2276 N N . GLN A 1 300 ? 24.381 -3.630 1.090 1.00 94.69 300 GLN A N 1
ATOM 2277 C CA . GLN A 1 300 ? 23.632 -2.989 2.153 1.00 94.69 300 GLN A CA 1
ATOM 2278 C C . GLN A 1 300 ? 23.194 -4.033 3.173 1.00 94.69 300 GLN A C 1
ATOM 2280 O O . GLN A 1 300 ? 22.639 -5.067 2.814 1.00 94.69 300 GLN A O 1
ATOM 2285 N N . LEU A 1 301 ? 23.451 -3.752 4.445 1.00 96.44 301 LEU A N 1
ATOM 2286 C CA . LEU A 1 301 ? 22.943 -4.511 5.578 1.00 96.44 301 LEU A CA 1
ATOM 2287 C C . LEU A 1 301 ? 22.000 -3.610 6.367 1.00 96.44 301 LEU A C 1
ATOM 2289 O O . LEU A 1 301 ? 22.394 -2.505 6.742 1.00 96.44 301 LEU A O 1
ATOM 2293 N N . ASN A 1 302 ? 20.785 -4.087 6.617 1.00 96.06 302 ASN A N 1
ATOM 2294 C CA . ASN A 1 302 ? 19.778 -3.376 7.391 1.00 96.06 302 ASN A CA 1
ATOM 2295 C C . ASN A 1 302 ? 19.364 -4.200 8.608 1.00 96.06 302 ASN A C 1
ATOM 2297 O O . ASN A 1 302 ? 19.232 -5.422 8.523 1.00 96.06 302 ASN A O 1
ATOM 2301 N N . ALA A 1 303 ? 19.126 -3.515 9.718 1.00 97.56 303 ALA A N 1
ATOM 2302 C CA . ALA A 1 303 ? 18.451 -4.045 10.888 1.00 97.56 303 ALA A CA 1
ATOM 2303 C C . ALA A 1 303 ? 17.338 -3.071 11.279 1.00 97.56 303 ALA A C 1
ATOM 2305 O O . ALA A 1 303 ? 17.589 -1.874 11.419 1.00 97.56 303 ALA A O 1
ATOM 2306 N N . ASN A 1 304 ? 16.125 -3.586 11.436 1.00 96.44 304 ASN A N 1
ATOM 2307 C CA . ASN A 1 304 ? 14.933 -2.811 11.749 1.00 96.44 304 ASN A CA 1
ATOM 2308 C C . ASN A 1 304 ? 14.243 -3.447 12.952 1.00 96.44 304 ASN A C 1
ATOM 2310 O O . ASN A 1 304 ? 14.059 -4.666 12.985 1.00 96.44 304 ASN A O 1
ATOM 2314 N N . TYR A 1 305 ? 13.846 -2.632 13.920 1.00 97.88 305 TYR A N 1
ATOM 2315 C CA . TYR A 1 305 ? 13.023 -3.063 15.042 1.00 97.88 305 TYR A CA 1
ATOM 2316 C C . TYR A 1 305 ? 11.858 -2.101 15.232 1.00 97.88 305 TYR A C 1
ATOM 2318 O O . TYR A 1 305 ? 12.052 -0.883 15.226 1.00 97.88 305 TYR A O 1
ATOM 2326 N N . GLN A 1 306 ? 10.672 -2.664 15.422 1.00 97.44 306 GLN A N 1
ATOM 2327 C CA . GLN A 1 306 ? 9.432 -1.947 15.656 1.00 97.44 306 GLN A CA 1
ATOM 2328 C C . GLN A 1 306 ? 8.752 -2.482 16.915 1.00 97.44 306 GLN A C 1
ATOM 2330 O O . GLN A 1 306 ? 8.659 -3.693 17.125 1.00 97.44 306 GLN A O 1
ATOM 2335 N N . LEU A 1 307 ? 8.283 -1.551 17.740 1.00 97.69 307 LEU A N 1
ATOM 2336 C CA . LEU A 1 307 ? 7.437 -1.803 18.895 1.00 97.69 307 LEU A CA 1
ATOM 2337 C C . LEU A 1 307 ? 6.135 -1.032 18.715 1.00 97.69 307 LEU A C 1
ATOM 2339 O O . LEU A 1 307 ? 6.164 0.196 18.665 1.00 97.69 307 LEU A O 1
ATOM 2343 N N . ASP A 1 308 ? 5.017 -1.742 18.689 1.00 96.12 308 ASP A N 1
ATOM 2344 C CA . ASP A 1 308 ? 3.684 -1.152 18.734 1.00 96.12 308 ASP A CA 1
ATOM 2345 C C . ASP A 1 308 ? 3.099 -1.322 20.136 1.00 96.12 308 ASP A C 1
ATOM 2347 O O . ASP A 1 308 ? 3.120 -2.419 20.696 1.00 96.12 308 ASP A O 1
ATOM 2351 N N . VAL A 1 309 ? 2.587 -0.227 20.694 1.00 95.56 309 VAL A N 1
ATOM 2352 C CA . VAL A 1 309 ? 1.875 -0.166 21.971 1.00 95.56 309 VAL A CA 1
ATOM 2353 C C . VAL A 1 309 ? 0.431 0.243 21.687 1.00 95.56 309 VAL A C 1
ATOM 2355 O O . VAL A 1 309 ? 0.168 1.399 21.355 1.00 95.56 309 VAL A O 1
ATOM 2358 N N . ASN A 1 310 ? -0.497 -0.704 21.797 1.00 89.12 310 ASN A N 1
ATOM 2359 C CA . ASN A 1 310 ? -1.911 -0.550 21.452 1.00 89.12 310 ASN A CA 1
ATOM 2360 C C . ASN A 1 310 ? -2.742 -0.339 22.732 1.00 89.12 310 ASN A C 1
ATOM 2362 O O . ASN A 1 310 ? -3.096 -1.307 23.409 1.00 89.12 310 ASN A O 1
ATOM 2366 N N . PHE A 1 311 ? -3.012 0.920 23.092 1.00 81.69 311 PHE A N 1
ATOM 2367 C CA . PHE A 1 311 ? -3.648 1.289 24.367 1.00 81.69 311 PHE A CA 1
ATOM 2368 C C . PHE A 1 311 ? -5.126 0.887 24.402 1.00 81.69 311 PHE A C 1
ATOM 2370 O O . PHE A 1 311 ? -5.511 0.019 25.185 1.00 81.69 311 PHE A O 1
ATOM 2377 N N . ASP A 1 312 ? -5.920 1.489 23.513 1.00 71.00 312 ASP A N 1
ATOM 2378 C CA . ASP A 1 312 ? -7.350 1.229 23.351 1.00 71.00 312 ASP A CA 1
ATOM 2379 C C . ASP A 1 312 ? -7.553 0.438 22.063 1.00 71.00 312 ASP A C 1
ATOM 2381 O O . ASP A 1 312 ? -7.284 0.930 20.963 1.00 71.00 312 ASP A O 1
ATOM 2385 N N . ARG A 1 313 ? -7.964 -0.821 22.230 1.00 63.53 313 ARG A N 1
ATOM 2386 C CA . ARG A 1 313 ? -8.092 -1.826 21.161 1.00 63.53 313 ARG A CA 1
ATOM 2387 C C . ARG A 1 313 ? -9.544 -2.196 20.867 1.00 63.53 313 ARG A C 1
ATOM 2389 O O . ARG A 1 313 ? -9.832 -2.719 19.797 1.00 63.53 313 ARG A O 1
ATOM 2396 N N . GLU A 1 314 ? -10.435 -1.910 21.809 1.00 56.16 314 GLU A N 1
ATOM 2397 C CA . GLU A 1 314 ? -11.859 -2.222 21.761 1.00 56.16 314 GLU A CA 1
ATOM 2398 C C . GLU A 1 314 ? -12.614 -0.972 22.235 1.00 56.16 314 GLU A C 1
ATOM 2400 O O . GLU A 1 314 ? -12.418 -0.522 23.365 1.00 56.16 314 GLU A O 1
ATOM 2405 N N . GLY A 1 315 ? -13.398 -0.357 21.347 1.00 54.06 315 GLY A N 1
ATOM 2406 C CA . GLY A 1 315 ? -14.164 0.860 21.627 1.00 54.06 315 GLY A CA 1
ATOM 2407 C C . GLY A 1 315 ? -14.263 1.810 20.431 1.00 54.06 315 GLY A C 1
ATOM 2408 O O . GLY A 1 315 ? -13.571 1.643 19.427 1.00 54.06 315 GLY A O 1
ATOM 2409 N N . GLU A 1 316 ? -15.089 2.851 20.578 1.00 57.53 316 GLU A N 1
ATOM 2410 C CA . GLU A 1 316 ? -15.343 3.857 19.535 1.00 57.53 316 GLU A CA 1
ATOM 2411 C C . GLU A 1 316 ? -14.097 4.638 19.107 1.00 57.53 316 GLU A C 1
ATOM 2413 O O . GLU A 1 316 ? -14.085 5.230 18.029 1.00 57.53 316 GLU A O 1
ATOM 2418 N N . VAL A 1 317 ? -13.060 4.666 19.950 1.00 70.38 317 VAL A N 1
ATOM 2419 C CA . VAL A 1 317 ? -11.766 5.291 19.677 1.00 70.38 317 VAL A CA 1
ATOM 2420 C C . VAL A 1 317 ? -10.668 4.278 19.964 1.00 70.38 317 VAL A C 1
ATOM 2422 O O . VAL A 1 317 ? -10.539 3.794 21.084 1.00 70.38 317 VAL A O 1
ATOM 2425 N N . THR A 1 318 ? -9.841 3.995 18.963 1.00 81.81 318 THR A N 1
ATOM 2426 C CA . THR A 1 318 ? -8.658 3.140 19.102 1.00 81.81 318 THR A CA 1
ATOM 2427 C C . THR A 1 318 ? -7.395 3.978 19.006 1.00 81.81 318 THR A C 1
ATOM 2429 O O . THR A 1 318 ? -7.314 4.912 18.203 1.00 81.81 318 THR A O 1
ATOM 2432 N N . GLN A 1 319 ? -6.409 3.667 19.846 1.00 89.44 319 GLN A N 1
ATOM 2433 C CA . GLN A 1 319 ? -5.185 4.456 19.978 1.00 89.44 319 GLN A CA 1
ATOM 2434 C C . GLN A 1 319 ? -3.957 3.559 20.045 1.00 89.44 319 GLN A C 1
ATOM 2436 O O . GLN A 1 319 ? -3.931 2.573 20.783 1.00 89.44 319 GLN A O 1
ATOM 2441 N N . ALA A 1 320 ? -2.903 3.947 19.332 1.00 92.75 320 ALA A N 1
ATOM 2442 C CA . ALA A 1 320 ? -1.637 3.230 19.350 1.00 92.75 320 ALA A CA 1
ATOM 2443 C C . ALA A 1 320 ? -0.439 4.172 19.214 1.00 92.75 320 ALA A C 1
ATOM 2445 O O . ALA A 1 320 ? -0.523 5.227 18.582 1.00 92.75 320 ALA A O 1
ATOM 2446 N N . VAL A 1 321 ? 0.695 3.758 19.776 1.00 96.44 321 VAL A N 1
ATOM 2447 C CA . VAL A 1 321 ? 2.004 4.373 19.542 1.00 96.44 321 VAL A CA 1
ATOM 2448 C C . VAL A 1 321 ? 2.952 3.330 18.970 1.00 96.44 321 VAL A C 1
ATOM 2450 O O . VAL A 1 321 ? 3.103 2.257 19.543 1.00 96.44 321 VAL A O 1
ATOM 2453 N N . SER A 1 322 ? 3.629 3.664 17.876 1.00 97.19 322 SER A N 1
ATOM 2454 C CA . SER A 1 322 ? 4.682 2.842 17.281 1.00 97.19 322 SER A CA 1
ATOM 2455 C C . SER A 1 322 ? 6.037 3.522 17.417 1.00 97.19 322 SER A C 1
ATOM 2457 O O . SER A 1 322 ? 6.203 4.672 17.011 1.00 97.19 322 SER A O 1
ATOM 2459 N N . LEU A 1 323 ? 7.020 2.794 17.940 1.00 97.94 323 LEU A N 1
ATOM 2460 C CA . LEU A 1 323 ? 8.435 3.152 17.923 1.00 97.94 323 LEU A CA 1
ATOM 2461 C C . LEU A 1 323 ? 9.141 2.317 16.855 1.00 97.94 323 LEU A C 1
ATOM 2463 O O . LEU A 1 323 ? 9.120 1.091 16.921 1.00 97.94 323 LEU A O 1
ATOM 2467 N N . LEU A 1 324 ? 9.805 2.974 15.910 1.00 97.25 324 LEU A N 1
ATOM 2468 C CA . LEU A 1 324 ? 10.573 2.340 14.844 1.00 97.25 324 LEU A CA 1
ATOM 2469 C C . LEU A 1 324 ? 12.042 2.722 14.994 1.00 97.25 324 LEU A C 1
ATOM 2471 O O . LEU A 1 324 ? 12.371 3.886 15.219 1.00 97.25 324 LEU A O 1
ATOM 2475 N N . THR A 1 325 ? 12.936 1.754 14.848 1.00 97.50 325 THR A N 1
ATOM 2476 C CA . THR A 1 325 ? 14.383 1.976 14.875 1.00 97.50 325 THR A CA 1
ATOM 2477 C C . THR A 1 325 ? 15.028 1.266 13.699 1.00 97.50 325 THR A C 1
ATOM 2479 O O . THR A 1 325 ? 14.811 0.071 13.498 1.00 97.50 325 THR A O 1
ATOM 2482 N N . ASP A 1 326 ? 15.839 2.000 12.940 1.00 95.56 326 ASP A N 1
ATOM 2483 C CA . ASP A 1 326 ? 16.506 1.471 11.754 1.00 95.56 326 ASP A CA 1
ATOM 2484 C C . ASP A 1 326 ? 18.010 1.717 11.826 1.00 95.56 326 ASP A C 1
ATOM 2486 O O . ASP A 1 326 ? 18.469 2.817 12.154 1.00 95.56 326 ASP A O 1
ATOM 2490 N N . TYR A 1 327 ? 18.775 0.700 11.446 1.00 96.19 327 TYR A N 1
ATOM 2491 C CA . TYR A 1 327 ? 20.198 0.785 11.168 1.00 96.19 327 TYR A CA 1
ATOM 2492 C C . TYR A 1 327 ? 20.469 0.268 9.761 1.00 96.19 327 TYR A C 1
ATOM 2494 O O . TYR A 1 327 ? 20.163 -0.882 9.457 1.00 96.19 327 TYR A O 1
ATOM 2502 N N . ALA A 1 328 ? 21.095 1.090 8.926 1.00 94.31 328 ALA A N 1
ATOM 2503 C CA . ALA A 1 328 ? 21.547 0.705 7.598 1.00 94.31 328 ALA A CA 1
ATOM 2504 C C . ALA A 1 328 ? 23.049 0.956 7.467 1.00 94.31 328 ALA A C 1
ATOM 2506 O O . ALA A 1 328 ? 23.550 2.030 7.806 1.00 94.31 328 ALA A O 1
ATOM 2507 N N . LYS A 1 329 ? 23.783 -0.027 6.947 1.00 95.25 329 LYS A N 1
ATOM 2508 C CA . LYS A 1 329 ? 25.195 0.108 6.590 1.00 95.25 329 LYS A CA 1
ATOM 2509 C C . LYS A 1 329 ? 25.406 -0.353 5.163 1.00 95.25 329 LYS A C 1
ATOM 2511 O O . LYS A 1 329 ? 25.231 -1.532 4.862 1.00 95.25 329 LYS A O 1
ATOM 2516 N N . THR A 1 330 ? 25.891 0.552 4.328 1.00 93.38 330 THR A N 1
ATOM 2517 C CA . THR A 1 330 ? 26.179 0.272 2.926 1.00 93.38 330 THR A CA 1
ATOM 2518 C C . THR A 1 330 ? 27.652 0.435 2.630 1.00 93.38 330 THR A C 1
ATOM 2520 O O . THR A 1 330 ? 28.267 1.440 2.990 1.00 93.38 330 THR A O 1
ATOM 2523 N N . ARG A 1 331 ? 28.213 -0.555 1.938 1.00 93.50 331 ARG A N 1
ATOM 2524 C CA . ARG A 1 331 ? 29.515 -0.463 1.277 1.00 93.50 331 ARG A CA 1
ATOM 2525 C C . ARG A 1 331 ? 29.306 -0.399 -0.224 1.00 93.50 331 ARG A C 1
ATOM 2527 O O . ARG A 1 331 ? 28.556 -1.206 -0.773 1.00 93.50 331 ARG A O 1
ATOM 2534 N N . TYR A 1 332 ? 29.967 0.551 -0.867 1.00 90.56 332 TYR A N 1
ATOM 2535 C CA . TYR A 1 332 ? 29.801 0.821 -2.286 1.00 90.56 332 TYR A CA 1
ATOM 2536 C C . TYR A 1 332 ? 31.152 1.033 -2.974 1.00 90.56 332 TYR A C 1
ATOM 2538 O O . TYR A 1 332 ? 31.984 1.820 -2.511 1.00 90.56 332 TYR A O 1
ATOM 2546 N N . THR A 1 333 ? 31.350 0.358 -4.105 1.00 91.06 333 THR A N 1
ATOM 2547 C CA . THR A 1 333 ? 32.491 0.532 -5.013 1.00 91.06 333 THR A CA 1
ATOM 2548 C C . THR A 1 333 ? 32.003 0.818 -6.431 1.00 91.06 333 THR A C 1
ATOM 2550 O O . THR A 1 333 ? 30.989 0.273 -6.863 1.00 91.06 333 THR A O 1
ATOM 2553 N N . SER A 1 334 ? 32.709 1.679 -7.168 1.00 88.50 334 SER A N 1
ATOM 2554 C CA . SER A 1 334 ? 32.407 1.977 -8.575 1.00 88.50 334 SER A CA 1
ATOM 2555 C C . SER A 1 334 ? 33.610 2.573 -9.290 1.00 88.50 334 SER A C 1
ATOM 2557 O O . SER A 1 334 ? 34.485 3.137 -8.641 1.00 88.50 334 SER A O 1
ATOM 2559 N N . ASP A 1 335 ? 33.608 2.507 -10.621 1.00 83.94 335 ASP A N 1
ATOM 2560 C CA . ASP A 1 335 ? 34.559 3.184 -11.513 1.00 83.94 335 ASP A CA 1
ATOM 2561 C C . ASP A 1 335 ? 34.740 4.685 -11.214 1.00 83.94 335 ASP A C 1
ATOM 2563 O O . ASP A 1 335 ? 35.829 5.221 -11.403 1.00 83.94 335 ASP A O 1
ATOM 2567 N N . LYS A 1 336 ? 33.717 5.356 -10.666 1.00 80.75 336 LYS A N 1
ATOM 2568 C CA . LYS A 1 336 ? 33.796 6.776 -10.281 1.00 80.75 336 LYS A CA 1
ATOM 2569 C C . LYS A 1 336 ? 34.597 7.043 -9.004 1.00 80.75 336 LYS A C 1
ATOM 2571 O O . LYS A 1 336 ? 34.946 8.193 -8.739 1.00 80.75 336 LYS A O 1
ATOM 2576 N N . TYR A 1 337 ? 34.856 6.025 -8.181 1.00 79.44 337 TYR A N 1
ATOM 2577 C CA . TYR A 1 337 ? 35.512 6.189 -6.885 1.00 79.44 337 TYR A CA 1
ATOM 2578 C C . TYR A 1 337 ? 36.752 5.303 -6.769 1.00 79.44 337 TYR A C 1
ATOM 2580 O O . TYR A 1 337 ? 36.675 4.082 -6.819 1.00 79.44 337 TYR A O 1
ATOM 2588 N N . LEU A 1 338 ? 37.900 5.927 -6.491 1.00 74.44 338 LEU A N 1
ATOM 2589 C CA . LEU A 1 338 ? 39.187 5.236 -6.312 1.00 74.44 338 LEU A CA 1
ATOM 2590 C C . LEU A 1 338 ? 39.234 4.300 -5.089 1.00 74.44 338 LEU A C 1
ATOM 2592 O O . LEU A 1 338 ? 40.134 3.471 -4.981 1.00 74.44 338 LEU A O 1
ATOM 2596 N N . ARG A 1 339 ? 38.318 4.463 -4.127 1.00 83.75 339 ARG A N 1
ATOM 2597 C CA . ARG A 1 339 ? 38.252 3.682 -2.883 1.00 83.75 339 ARG A CA 1
ATOM 2598 C C . ARG A 1 339 ? 36.807 3.339 -2.546 1.00 83.75 339 ARG A C 1
ATOM 2600 O O . ARG A 1 339 ? 35.904 4.118 -2.851 1.00 83.75 339 ARG A O 1
ATOM 2607 N N . GLU A 1 340 ? 36.617 2.211 -1.862 1.00 88.00 340 GLU A N 1
ATOM 2608 C CA . GLU A 1 340 ? 35.323 1.827 -1.294 1.00 88.00 340 GLU A CA 1
ATOM 2609 C C . GLU A 1 340 ? 34.793 2.932 -0.371 1.00 88.00 340 GLU A C 1
ATOM 2611 O O . GLU A 1 340 ? 35.511 3.462 0.483 1.00 88.00 340 GLU A O 1
ATOM 2616 N N . LYS A 1 341 ? 33.523 3.288 -0.557 1.00 90.81 341 LYS A N 1
ATOM 2617 C CA . LYS A 1 341 ? 32.795 4.213 0.308 1.00 90.81 341 LYS A CA 1
ATOM 2618 C C . LYS A 1 341 ? 31.922 3.417 1.263 1.00 90.81 341 LYS A C 1
ATOM 2620 O O . LYS A 1 341 ? 31.320 2.416 0.884 1.00 90.81 341 LYS A O 1
ATOM 2625 N N . THR A 1 342 ? 31.849 3.883 2.504 1.00 91.81 342 THR A N 1
ATOM 2626 C CA . THR A 1 342 ? 30.926 3.352 3.507 1.00 91.81 342 THR A CA 1
ATOM 2627 C C . THR A 1 342 ? 29.981 4.460 3.948 1.00 91.81 342 THR A C 1
ATOM 2629 O O . THR A 1 342 ? 30.425 5.559 4.289 1.00 91.81 342 THR A O 1
ATOM 2632 N N . LEU A 1 343 ? 28.689 4.153 3.941 1.00 91.44 343 LEU A N 1
ATOM 2633 C CA . LEU A 1 343 ? 27.619 4.986 4.471 1.00 91.44 343 LEU A CA 1
ATOM 2634 C C . LEU A 1 343 ? 26.942 4.215 5.602 1.00 91.44 343 LEU A C 1
ATOM 2636 O O . LEU A 1 343 ? 26.627 3.036 5.441 1.00 91.44 343 LEU A O 1
ATOM 2640 N N . SER A 1 344 ? 26.723 4.865 6.738 1.00 93.44 344 SER A N 1
ATOM 2641 C CA . SER A 1 344 ? 25.860 4.337 7.787 1.00 93.44 344 SER A CA 1
ATOM 2642 C C . SER A 1 344 ? 24.786 5.343 8.149 1.00 93.44 344 SER A C 1
ATOM 2644 O O . SER A 1 344 ? 25.082 6.525 8.329 1.00 93.44 344 SER A O 1
ATOM 2646 N N . GLU A 1 345 ? 23.569 4.844 8.301 1.00 93.56 345 GLU A N 1
ATOM 2647 C CA . GLU A 1 345 ? 22.405 5.598 8.734 1.00 93.56 345 GLU A CA 1
ATOM 2648 C C . GLU A 1 345 ? 21.805 4.919 9.965 1.00 93.56 345 GLU A C 1
ATOM 2650 O O . GLU A 1 345 ? 21.652 3.696 10.005 1.00 93.56 345 GLU A O 1
ATOM 2655 N N . LYS A 1 346 ? 21.505 5.716 10.987 1.00 95.94 346 LYS A N 1
ATOM 2656 C CA . LYS A 1 346 ? 20.774 5.302 12.184 1.00 95.94 346 LYS A CA 1
ATOM 2657 C C . LYS A 1 346 ? 19.567 6.200 12.317 1.00 95.94 346 LYS A C 1
ATOM 2659 O O . LYS A 1 346 ? 19.674 7.408 12.122 1.00 95.94 346 LYS A O 1
ATOM 2664 N N . SER A 1 347 ? 18.433 5.643 12.696 1.00 96.44 347 SER A N 1
ATOM 2665 C CA . SER A 1 347 ? 17.243 6.460 12.887 1.00 96.44 347 SER A CA 1
ATOM 2666 C C . SER A 1 347 ? 16.308 5.885 13.927 1.00 96.44 347 SER A C 1
ATOM 2668 O O . SER A 1 347 ? 16.293 4.678 14.171 1.00 96.44 347 SER A O 1
ATOM 2670 N N . ALA A 1 348 ? 15.539 6.786 14.522 1.00 97.69 348 ALA A N 1
ATOM 2671 C CA . ALA A 1 348 ? 14.428 6.468 15.393 1.00 97.69 348 ALA A CA 1
ATOM 2672 C C . ALA A 1 348 ? 13.222 7.292 14.939 1.00 97.69 348 ALA A C 1
ATOM 2674 O O . ALA A 1 348 ? 13.354 8.495 14.690 1.00 97.69 348 ALA A O 1
ATOM 2675 N N . ALA A 1 349 ? 12.069 6.647 14.823 1.00 97.62 349 ALA A N 1
ATOM 2676 C CA . ALA A 1 349 ? 10.804 7.285 14.516 1.00 97.62 349 ALA A CA 1
ATOM 2677 C C . ALA A 1 349 ? 9.750 6.910 15.555 1.00 97.62 349 ALA A C 1
ATOM 2679 O O . ALA A 1 349 ? 9.753 5.801 16.086 1.00 97.62 349 ALA A O 1
ATOM 2680 N N . LEU A 1 350 ? 8.855 7.847 15.833 1.00 98.00 350 LEU A N 1
ATOM 2681 C CA . LEU A 1 350 ? 7.704 7.657 16.698 1.00 98.00 350 LEU A CA 1
ATOM 2682 C C . LEU A 1 350 ? 6.458 8.059 15.918 1.00 98.00 350 LEU A C 1
ATOM 2684 O O . LEU A 1 350 ? 6.453 9.111 15.279 1.00 98.00 350 LEU A O 1
ATOM 2688 N N . GLU A 1 351 ? 5.414 7.246 15.984 1.00 97.06 351 GLU A N 1
ATOM 2689 C CA . GLU A 1 351 ? 4.103 7.545 15.417 1.00 97.06 351 GLU A CA 1
ATOM 2690 C C . GLU A 1 351 ? 3.025 7.335 16.475 1.00 97.06 351 GLU A C 1
ATOM 2692 O O . GLU A 1 351 ? 2.978 6.283 17.102 1.00 97.06 351 GLU A O 1
ATOM 2697 N N . TYR A 1 352 ? 2.150 8.320 16.653 1.00 96.19 352 TYR A N 1
ATOM 2698 C CA . TYR A 1 352 ? 0.898 8.181 17.390 1.00 96.19 352 TYR A CA 1
ATOM 2699 C C . TYR A 1 352 ? -0.257 8.118 16.393 1.00 96.19 352 TYR A C 1
ATOM 2701 O O . TYR A 1 352 ? -0.301 8.917 15.453 1.00 96.19 352 TYR A O 1
ATOM 2709 N N . ARG A 1 353 ? -1.188 7.187 16.609 1.00 92.56 353 ARG A N 1
ATOM 2710 C CA . ARG A 1 353 ? -2.386 6.981 15.790 1.00 92.56 353 ARG A CA 1
ATOM 2711 C C . ARG A 1 353 ? -3.631 6.983 16.661 1.00 92.56 353 ARG A C 1
ATOM 2713 O O . ARG A 1 353 ? -3.633 6.379 17.732 1.00 92.56 353 ARG A O 1
ATOM 2720 N N . LEU A 1 354 ? -4.682 7.606 16.146 1.00 90.62 354 LEU A N 1
ATOM 2721 C CA . LEU A 1 354 ? -6.023 7.620 16.707 1.00 90.62 354 LEU A CA 1
ATOM 2722 C C . LEU A 1 354 ? -7.024 7.360 15.580 1.00 90.62 354 LEU A C 1
ATOM 2724 O O . LEU A 1 354 ? -7.014 8.061 14.567 1.00 90.62 354 LEU A O 1
ATOM 2728 N N . PHE A 1 355 ? -7.897 6.374 15.761 1.00 83.06 355 PHE A N 1
ATOM 2729 C CA . PHE A 1 355 ? -8.997 6.087 14.840 1.00 83.06 355 PHE A CA 1
ATOM 2730 C C . PHE A 1 355 ? -10.317 6.076 15.591 1.00 83.06 355 PHE A C 1
ATOM 2732 O O . 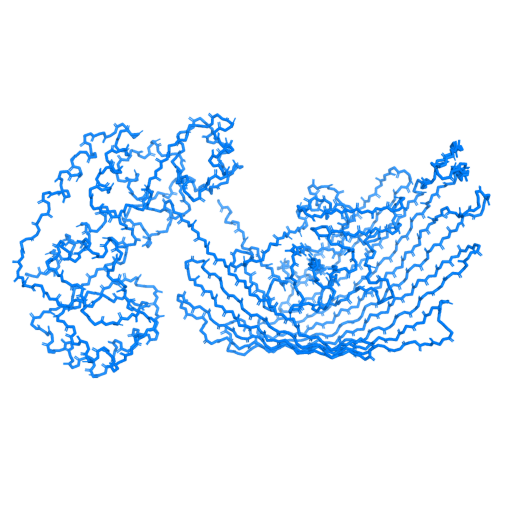PHE A 1 355 ? -10.358 5.585 16.715 1.00 83.06 355 PHE A O 1
ATOM 2739 N N . THR A 1 356 ? -11.386 6.563 14.964 1.00 73.06 356 THR A N 1
ATOM 2740 C CA . THR A 1 356 ? -12.742 6.498 15.523 1.00 73.06 356 THR A CA 1
ATOM 2741 C C . THR A 1 356 ? -13.666 5.615 14.682 1.00 73.06 356 THR A C 1
ATOM 2743 O O . THR A 1 356 ? -13.405 5.383 13.501 1.00 73.06 356 THR A O 1
ATOM 2746 N N . GLU A 1 357 ? -14.768 5.138 15.265 1.00 58.50 357 GLU A N 1
ATOM 2747 C CA . GLU A 1 357 ? -15.815 4.384 14.552 1.00 58.50 357 GLU A CA 1
ATOM 2748 C C . GLU A 1 357 ? -16.564 5.205 13.491 1.00 58.50 357 GLU A C 1
ATOM 2750 O O . GLU A 1 357 ? -17.122 4.639 12.554 1.00 58.50 357 GLU A O 1
ATOM 2755 N N . GLN A 1 358 ? -16.521 6.537 13.580 1.00 53.59 358 GLN A N 1
ATOM 2756 C CA . GLN A 1 358 ? -17.058 7.457 12.566 1.00 53.59 358 GLN A CA 1
ATOM 2757 C C . GLN A 1 358 ? -16.086 7.670 11.386 1.00 53.59 358 GLN A C 1
ATOM 2759 O O . GLN A 1 358 ? -16.182 8.661 10.667 1.00 53.59 358 GLN A O 1
ATOM 2764 N N . ASP A 1 359 ? -15.121 6.763 11.200 1.00 62.50 359 ASP A N 1
ATOM 2765 C CA . ASP A 1 359 ? -14.074 6.832 10.177 1.00 62.50 359 ASP A CA 1
ATOM 2766 C C . ASP A 1 359 ? -13.227 8.125 10.231 1.00 62.50 359 ASP A C 1
ATOM 2768 O O . ASP A 1 359 ? -12.716 8.613 9.213 1.00 62.50 359 ASP A O 1
ATOM 2772 N N . HIS A 1 360 ? -13.031 8.695 11.427 1.00 75.88 360 HIS A N 1
ATOM 2773 C CA . HIS A 1 360 ? -12.002 9.714 11.617 1.00 75.88 360 HIS A CA 1
ATOM 2774 C C . HIS A 1 360 ? -10.666 9.008 11.826 1.00 75.88 360 HIS A C 1
ATOM 2776 O O . HIS A 1 360 ? -10.557 8.055 12.598 1.00 75.88 360 HIS A O 1
ATOM 2782 N N . SER A 1 361 ? -9.629 9.495 11.159 1.00 84.81 361 SER A N 1
ATOM 2783 C CA . SER A 1 361 ? -8.260 9.046 11.385 1.00 84.81 361 SER A CA 1
ATOM 2784 C C . SER A 1 361 ? -7.388 10.245 11.686 1.00 84.81 361 SER A C 1
ATOM 2786 O O . SER A 1 361 ? -7.491 11.285 11.038 1.00 84.81 361 SER A O 1
ATOM 2788 N N . PHE A 1 362 ? -6.523 10.106 12.674 1.00 90.62 362 PHE A N 1
ATOM 2789 C CA . PHE A 1 362 ? -5.503 11.083 12.986 1.00 90.62 362 PHE A CA 1
ATOM 2790 C C . PHE A 1 362 ? -4.198 10.363 13.279 1.00 90.62 362 PHE A C 1
ATOM 2792 O O . PHE A 1 362 ? -4.159 9.347 13.970 1.00 90.62 362 PHE A O 1
ATOM 2799 N N . SER A 1 363 ? -3.109 10.902 12.756 1.00 92.94 363 SER A N 1
ATOM 2800 C CA . SER A 1 363 ? -1.775 10.399 13.029 1.00 92.94 363 SER A CA 1
ATOM 2801 C C . SER A 1 363 ? -0.773 11.535 13.038 1.00 92.94 363 SER A C 1
ATOM 2803 O O . SER A 1 363 ? -0.810 12.419 12.175 1.00 92.94 363 SER A O 1
ATOM 2805 N N . ILE A 1 364 ? 0.176 11.453 13.956 1.00 95.81 364 ILE A N 1
ATOM 2806 C CA . ILE A 1 364 ? 1.339 12.326 13.992 1.00 95.81 364 ILE A CA 1
ATOM 2807 C C . ILE A 1 364 ? 2.585 11.464 14.126 1.00 95.81 364 ILE A C 1
ATOM 2809 O O . ILE A 1 364 ? 2.636 10.558 14.955 1.00 95.81 364 ILE A O 1
ATOM 2813 N N . SER A 1 365 ? 3.587 11.732 13.301 1.00 96.81 365 SER A N 1
ATOM 2814 C CA . SER A 1 365 ? 4.856 11.021 13.329 1.00 96.81 365 SER A CA 1
ATOM 2815 C C . SER A 1 365 ? 6.044 11.963 13.235 1.00 96.81 365 SER A C 1
ATOM 2817 O O . SER A 1 365 ? 5.982 13.041 12.641 1.00 96.81 365 SER A O 1
ATOM 2819 N N . GLY A 1 366 ? 7.147 11.546 13.844 1.00 97.25 366 GLY A N 1
ATOM 2820 C CA . GLY A 1 366 ? 8.420 12.248 13.818 1.00 97.25 366 GLY A CA 1
ATOM 2821 C C . GLY A 1 366 ? 9.570 11.259 13.726 1.00 97.25 366 GLY A C 1
ATOM 2822 O O . GLY A 1 366 ? 9.526 10.202 14.346 1.00 97.25 366 GLY A O 1
ATOM 2823 N N . ARG A 1 367 ? 10.606 11.604 12.963 1.00 97.25 367 ARG A N 1
ATOM 2824 C CA . ARG A 1 367 ? 11.803 10.784 12.766 1.00 97.25 367 ARG A CA 1
ATOM 2825 C C . ARG A 1 367 ? 13.057 11.620 12.886 1.00 97.25 367 ARG A C 1
ATOM 2827 O O . ARG A 1 367 ? 13.181 12.650 12.224 1.00 97.25 367 ARG A O 1
ATOM 2834 N N . TYR A 1 368 ? 14.010 11.118 13.659 1.00 97.00 368 TYR A N 1
ATOM 2835 C CA . TYR A 1 368 ? 15.382 11.601 13.691 1.00 97.00 368 TYR A CA 1
ATOM 2836 C C . TYR A 1 368 ? 16.281 10.634 12.923 1.00 97.00 368 TYR A C 1
ATOM 2838 O O . TYR A 1 368 ? 16.212 9.423 13.132 1.00 97.00 368 TYR A O 1
ATOM 2846 N N . THR A 1 369 ? 17.123 11.165 12.038 1.00 95.69 369 THR A N 1
ATOM 2847 C CA . THR A 1 369 ? 18.083 10.385 11.250 1.00 95.69 369 THR A CA 1
ATOM 2848 C C . THR A 1 369 ? 19.489 10.951 11.428 1.00 95.69 369 THR A C 1
ATOM 2850 O O . THR A 1 369 ? 19.742 12.116 11.113 1.00 95.69 369 THR A O 1
ATOM 2853 N N . ASP A 1 370 ? 20.394 10.105 11.912 1.00 95.00 370 ASP A N 1
ATOM 2854 C CA . ASP A 1 370 ? 21.837 10.323 12.008 1.00 95.00 370 ASP A CA 1
ATOM 2855 C C . ASP A 1 370 ? 22.521 9.666 10.805 1.00 95.00 370 ASP A C 1
ATOM 2857 O O . ASP A 1 370 ? 22.325 8.475 10.540 1.00 95.00 370 ASP A O 1
ATOM 2861 N N . ASN A 1 371 ? 23.296 10.443 10.051 1.00 91.94 371 ASN A N 1
ATOM 2862 C CA . ASN A 1 371 ? 23.891 9.994 8.798 1.00 91.94 371 ASN A CA 1
ATOM 2863 C C . ASN A 1 371 ? 25.399 10.269 8.794 1.00 91.94 371 ASN A C 1
ATOM 2865 O O . ASN A 1 371 ? 25.852 11.353 9.137 1.00 91.94 371 ASN A O 1
ATOM 2869 N N . SER A 1 372 ? 26.202 9.287 8.380 1.00 90.19 372 SER A N 1
ATOM 2870 C CA . SER A 1 372 ? 27.664 9.415 8.442 1.00 90.19 372 SER A CA 1
ATOM 2871 C C . SER A 1 372 ? 28.279 10.332 7.379 1.00 90.19 372 SER A C 1
ATOM 2873 O O . SER A 1 372 ? 29.457 10.658 7.483 1.00 90.19 372 SER A O 1
ATOM 2875 N N . GLN A 1 373 ? 27.552 10.648 6.303 1.00 83.75 373 GLN A N 1
ATOM 2876 C CA . GLN A 1 373 ? 28.050 11.473 5.188 1.00 83.75 373 GLN A CA 1
ATOM 2877 C C . GLN A 1 373 ? 27.315 12.813 5.085 1.00 83.75 373 GLN A C 1
ATOM 2879 O O . GLN A 1 373 ? 27.906 13.806 4.665 1.00 83.75 373 GLN A O 1
ATOM 2884 N N . PHE A 1 374 ? 26.034 12.846 5.454 1.00 83.06 374 PHE A N 1
ATOM 2885 C CA . PHE A 1 374 ? 25.178 14.025 5.365 1.00 83.06 374 PHE A CA 1
ATOM 2886 C C . PHE A 1 374 ? 24.823 14.568 6.749 1.00 83.06 374 PHE A C 1
ATOM 2888 O O . PHE A 1 374 ? 25.017 13.908 7.763 1.00 83.06 374 PHE A O 1
ATOM 2895 N N . LYS A 1 375 ? 24.274 15.786 6.793 1.00 87.38 375 LYS A N 1
ATOM 2896 C CA . LYS A 1 375 ? 23.802 16.384 8.044 1.00 87.38 375 LYS A CA 1
ATOM 2897 C C . LYS A 1 375 ? 22.630 15.580 8.613 1.00 87.38 375 LYS A C 1
ATOM 2899 O O . LYS A 1 375 ? 21.731 15.174 7.876 1.00 87.38 375 LYS A O 1
ATOM 2904 N N . ASN A 1 376 ? 22.616 15.441 9.933 1.00 92.12 376 ASN A N 1
ATOM 2905 C CA . ASN A 1 376 ? 21.500 14.856 10.668 1.00 92.12 376 ASN A CA 1
ATOM 2906 C C . ASN A 1 376 ? 20.205 15.627 10.391 1.00 92.12 376 ASN A C 1
ATOM 2908 O O . ASN A 1 376 ? 20.220 16.848 10.201 1.00 92.12 376 ASN A O 1
ATOM 2912 N N . SER A 1 377 ? 19.083 14.912 10.371 1.00 92.50 377 SER A N 1
ATOM 2913 C CA . SER A 1 377 ? 17.787 15.475 9.991 1.00 92.50 377 SER A CA 1
ATOM 2914 C C . SER A 1 377 ? 16.675 15.061 10.947 1.00 92.50 377 SER A C 1
ATOM 2916 O O . SER A 1 377 ? 16.689 13.966 11.510 1.00 92.50 377 SER A O 1
ATOM 2918 N N . ILE A 1 378 ? 15.707 15.962 11.113 1.00 93.75 378 ILE A N 1
ATOM 2919 C CA . ILE A 1 378 ? 14.429 15.698 11.769 1.00 93.75 378 ILE A CA 1
ATOM 2920 C C . ILE A 1 378 ? 13.350 15.891 10.714 1.00 93.75 378 ILE A C 1
ATOM 2922 O O . ILE A 1 378 ? 13.331 16.905 10.017 1.00 93.75 378 ILE A O 1
ATOM 2926 N N . THR A 1 379 ? 12.462 14.915 10.595 1.00 93.94 379 THR A N 1
ATOM 2927 C CA . THR A 1 379 ? 11.299 14.978 9.708 1.00 93.94 379 THR A CA 1
ATOM 2928 C C . THR A 1 379 ? 10.049 14.711 10.524 1.00 93.94 379 THR A C 1
ATOM 2930 O O . THR A 1 379 ? 10.080 13.906 11.451 1.00 93.94 379 THR A O 1
ATOM 2933 N N . GLY A 1 380 ? 8.967 15.414 10.211 1.00 94.12 380 GLY A N 1
ATOM 2934 C CA . GLY A 1 380 ? 7.686 15.266 10.888 1.00 94.12 380 GLY A CA 1
ATOM 2935 C C . GLY A 1 380 ? 6.562 15.168 9.873 1.00 94.12 380 GLY A C 1
ATOM 2936 O O . GLY A 1 380 ? 6.682 15.677 8.758 1.00 94.12 380 GLY A O 1
ATOM 2937 N N . ARG A 1 381 ? 5.483 14.502 10.262 1.00 93.69 381 ARG A N 1
ATOM 2938 C CA . ARG A 1 381 ? 4.282 14.350 9.453 1.00 93.69 381 ARG A CA 1
ATOM 2939 C C . ARG A 1 381 ? 3.061 14.390 10.360 1.00 93.69 381 ARG A C 1
ATOM 2941 O O . ARG A 1 381 ? 3.022 13.729 11.391 1.00 93.69 381 ARG A O 1
ATOM 2948 N N . ILE A 1 382 ? 2.061 15.157 9.950 1.00 92.62 382 ILE A N 1
ATOM 2949 C CA . ILE A 1 382 ? 0.721 15.143 10.531 1.00 92.62 382 ILE A CA 1
ATOM 2950 C C . ILE A 1 382 ? -0.247 14.730 9.433 1.00 92.62 382 ILE A C 1
ATOM 2952 O O . ILE A 1 382 ? -0.075 15.080 8.265 1.00 92.62 382 ILE A O 1
ATOM 2956 N N . SER A 1 383 ? -1.225 13.910 9.769 1.00 89.00 383 SER A N 1
ATOM 2957 C CA . SER A 1 383 ? -2.180 13.392 8.801 1.00 89.00 383 SER A CA 1
ATOM 2958 C C . SER A 1 383 ? -3.515 13.187 9.498 1.00 89.00 383 SER A C 1
ATOM 2960 O O . SER A 1 383 ? -3.561 12.645 10.598 1.00 89.00 383 SER A O 1
ATOM 2962 N N . GLY A 1 384 ? -4.586 13.658 8.868 1.00 87.69 384 GLY A N 1
ATOM 2963 C CA . GLY A 1 384 ? -5.945 13.548 9.375 1.00 87.69 384 GLY A CA 1
ATOM 2964 C C . GLY A 1 384 ? -6.906 13.249 8.234 1.00 87.69 384 GLY A C 1
ATOM 2965 O O . GLY A 1 384 ? -6.794 13.861 7.172 1.00 87.69 384 GLY A O 1
ATOM 2966 N N . ALA A 1 385 ? -7.824 12.311 8.438 1.00 79.31 385 ALA A N 1
ATOM 2967 C CA . ALA A 1 385 ? -8.960 12.090 7.557 1.00 79.31 385 ALA A CA 1
ATOM 2968 C C . ALA A 1 385 ? -10.246 12.175 8.363 1.00 79.31 385 ALA A C 1
ATOM 2970 O O . ALA A 1 385 ? -10.315 11.739 9.511 1.00 79.31 385 ALA A O 1
ATOM 2971 N N . TYR A 1 386 ? -11.266 12.712 7.720 1.00 72.25 386 TYR A N 1
ATOM 2972 C CA . TYR A 1 386 ? -12.607 12.806 8.252 1.00 72.25 386 TYR A CA 1
ATOM 2973 C C . TYR A 1 386 ? -13.541 12.372 7.130 1.00 72.25 386 TYR A C 1
ATOM 2975 O O . TYR A 1 386 ? -13.578 13.015 6.075 1.00 72.25 386 TYR A O 1
ATOM 2983 N N . ARG A 1 387 ? -14.215 11.234 7.306 1.00 59.81 387 ARG A N 1
ATOM 2984 C CA . ARG A 1 387 ? -15.161 10.732 6.314 1.00 59.81 387 ARG A CA 1
ATOM 2985 C C . ARG A 1 387 ? -16.559 11.201 6.657 1.00 59.81 387 ARG A C 1
ATOM 2987 O O . ARG A 1 387 ? -17.140 10.830 7.666 1.00 59.81 387 ARG A O 1
ATOM 2994 N N . LEU A 1 388 ? -17.107 12.001 5.760 1.00 52.59 388 LEU A N 1
ATOM 2995 C CA . LEU A 1 388 ? -18.496 12.411 5.800 1.00 52.59 388 LEU A CA 1
ATOM 2996 C C . LEU A 1 388 ? -19.313 11.406 4.994 1.00 52.59 388 LEU A C 1
ATOM 2998 O O . LEU A 1 388 ? -19.227 11.407 3.768 1.00 52.59 388 LEU A O 1
ATOM 3002 N N . SER A 1 389 ? -20.071 10.540 5.665 1.00 48.25 389 SER A N 1
ATOM 3003 C CA . SER A 1 389 ? -20.938 9.559 5.002 1.00 48.25 389 SER A CA 1
ATOM 3004 C C . SER A 1 389 ? -22.408 9.807 5.375 1.00 48.25 389 SER A C 1
ATOM 3006 O O . SER A 1 389 ? -22.813 9.458 6.482 1.00 48.25 389 SER A O 1
ATOM 3008 N N . PRO A 1 390 ? -23.217 10.463 4.520 1.00 54.34 390 PRO A N 1
ATOM 3009 C CA . PRO A 1 390 ? -24.447 11.124 4.963 1.00 54.34 390 PRO A CA 1
ATOM 3010 C C . PRO A 1 390 ? -25.637 10.856 4.026 1.00 54.34 390 PRO A C 1
ATOM 3012 O O . PRO A 1 390 ? -26.162 11.781 3.406 1.00 54.34 390 PRO A O 1
ATOM 3015 N N . ASN A 1 391 ? -26.021 9.585 3.890 1.00 58.22 391 ASN A N 1
ATOM 3016 C CA . ASN A 1 391 ? -27.331 9.215 3.330 1.00 58.22 391 ASN A CA 1
ATOM 3017 C C . ASN A 1 391 ? -28.168 8.351 4.298 1.00 58.22 391 ASN A C 1
ATOM 3019 O O . ASN A 1 391 ? -29.252 7.891 3.941 1.00 58.22 391 ASN A O 1
ATOM 3023 N N . LEU A 1 392 ? -27.687 8.091 5.520 1.00 72.50 392 LEU A N 1
ATOM 3024 C CA . LEU A 1 392 ? -28.378 7.205 6.459 1.00 72.50 392 LEU A CA 1
ATOM 3025 C C . LEU A 1 392 ? -29.737 7.773 6.905 1.00 72.50 392 LEU A C 1
ATOM 3027 O O . LEU A 1 392 ? -30.703 7.019 7.042 1.00 72.50 392 LEU A O 1
ATOM 3031 N N . CYS A 1 393 ? -29.837 9.081 7.145 1.00 80.00 393 CYS A N 1
ATOM 3032 C CA . CYS A 1 393 ? -31.060 9.662 7.702 1.00 80.00 393 CYS A CA 1
ATOM 3033 C C . CYS A 1 393 ? -32.157 9.775 6.630 1.00 80.00 393 CYS A C 1
ATOM 3035 O O . CYS A 1 393 ? -33.333 9.508 6.893 1.00 80.00 393 CYS A O 1
ATOM 3037 N N . SER A 1 394 ? -31.757 10.052 5.393 1.00 81.75 394 SER A N 1
ATOM 3038 C CA . SER A 1 394 ? -32.626 10.104 4.223 1.00 81.75 394 SER A CA 1
ATOM 3039 C C . SER A 1 394 ? -33.124 8.715 3.853 1.00 81.75 394 SER A C 1
ATOM 3041 O O . SER A 1 394 ? -34.298 8.590 3.523 1.00 81.75 394 SER A O 1
ATOM 3043 N N . ASP A 1 395 ? -32.310 7.663 3.993 1.00 85.62 395 ASP A N 1
ATOM 3044 C CA . ASP A 1 395 ? -32.754 6.278 3.788 1.00 85.62 395 ASP A CA 1
ATOM 3045 C C . ASP A 1 395 ? -33.882 5.885 4.757 1.00 85.62 395 ASP A C 1
ATOM 3047 O O . ASP A 1 395 ? -34.869 5.262 4.356 1.00 85.62 395 ASP A O 1
ATOM 3051 N N . ARG A 1 396 ? -33.785 6.288 6.032 1.00 88.31 396 ARG A N 1
ATOM 3052 C CA . ARG A 1 396 ? -34.826 6.028 7.044 1.00 88.31 396 ARG A CA 1
ATOM 3053 C C . ARG A 1 396 ? -36.132 6.750 6.723 1.00 88.31 396 ARG A C 1
ATOM 3055 O O . ARG A 1 396 ? -37.204 6.151 6.807 1.00 88.31 396 ARG A O 1
ATOM 3062 N N . LEU A 1 397 ? -36.052 8.022 6.330 1.00 89.06 397 LEU A N 1
ATOM 3063 C CA . LEU A 1 397 ? -37.220 8.804 5.915 1.00 89.06 397 LEU A CA 1
ATOM 3064 C C . LEU A 1 397 ? -37.828 8.283 4.609 1.00 89.06 397 LEU A C 1
ATOM 3066 O O . LEU A 1 397 ? -39.051 8.197 4.488 1.00 89.06 397 LEU A O 1
ATOM 3070 N N . LEU A 1 398 ? -36.990 7.890 3.650 1.00 88.69 398 LEU A N 1
ATOM 3071 C CA . LEU A 1 398 ? -37.421 7.326 2.378 1.00 88.69 398 LEU A CA 1
ATOM 3072 C C . LEU A 1 398 ? -38.174 6.014 2.590 1.00 88.69 398 LEU A C 1
ATOM 3074 O O . LEU A 1 398 ? -39.236 5.837 2.003 1.00 88.69 398 LEU A O 1
ATOM 3078 N N . LEU A 1 399 ? -37.684 5.128 3.464 1.00 88.56 399 LEU A N 1
ATOM 3079 C CA . LEU A 1 399 ? -38.398 3.899 3.809 1.00 88.56 399 LEU A CA 1
ATOM 3080 C C . LEU A 1 399 ? -39.742 4.160 4.475 1.00 88.56 399 LEU A C 1
ATOM 3082 O O . LEU A 1 399 ? -40.670 3.373 4.290 1.00 88.56 399 LEU A O 1
ATOM 3086 N N . GLU A 1 400 ? -39.867 5.219 5.271 1.00 90.69 400 GLU A N 1
ATOM 3087 C CA . GLU A 1 400 ? -41.142 5.566 5.893 1.00 90.69 400 GLU A CA 1
ATOM 3088 C C . GLU A 1 400 ? -42.149 6.063 4.851 1.00 90.69 400 GLU A C 1
ATOM 3090 O O . GLU A 1 400 ? -43.312 5.653 4.871 1.00 90.69 400 GLU A O 1
ATOM 3095 N N . LEU A 1 401 ? -41.709 6.896 3.906 1.00 92.25 401 LEU A N 1
ATOM 3096 C CA . LEU A 1 401 ? -42.587 7.589 2.965 1.00 92.25 401 LEU A CA 1
ATOM 3097 C C . LEU A 1 401 ? -42.868 6.793 1.687 1.00 92.25 401 LEU A C 1
ATOM 3099 O O . LEU A 1 401 ? -44.036 6.667 1.321 1.00 92.25 401 LEU A O 1
ATOM 3103 N N . ALA A 1 402 ? -41.849 6.226 1.048 1.00 90.88 402 ALA A N 1
ATOM 3104 C CA . ALA A 1 402 ? -41.970 5.542 -0.234 1.00 90.88 402 ALA A CA 1
ATOM 3105 C C . ALA A 1 402 ? -42.629 4.158 -0.123 1.00 90.88 402 ALA A C 1
ATOM 3107 O O . ALA A 1 402 ? -42.533 3.466 0.895 1.00 90.88 402 ALA A O 1
ATOM 3108 N N . GLU A 1 403 ? -43.258 3.730 -1.213 1.00 89.56 403 GLU A N 1
ATOM 3109 C CA . GLU A 1 403 ? -43.656 2.340 -1.418 1.00 89.56 403 GLU A CA 1
ATOM 3110 C C . GLU A 1 403 ? -42.431 1.486 -1.806 1.00 89.56 403 GLU A C 1
ATOM 3112 O O . GLU A 1 403 ? -41.562 1.963 -2.546 1.00 89.56 403 GLU A O 1
ATOM 3117 N N . PRO A 1 404 ? -42.339 0.207 -1.387 1.00 86.12 404 PRO A N 1
ATOM 3118 C CA . PRO A 1 404 ? -41.162 -0.633 -1.646 1.00 86.12 404 PRO A CA 1
ATOM 3119 C C . PRO A 1 404 ? -40.781 -0.769 -3.129 1.00 86.12 404 PRO A C 1
ATOM 3121 O O . PRO A 1 404 ? -39.615 -0.989 -3.461 1.00 86.12 404 PRO A O 1
ATOM 3124 N N . GLN A 1 405 ? -41.742 -0.650 -4.052 1.00 87.00 405 GLN A N 1
ATOM 3125 C CA . GLN A 1 405 ? -41.478 -0.717 -5.494 1.00 87.00 405 GLN A CA 1
ATOM 3126 C C . GLN A 1 405 ? -40.855 0.573 -6.054 1.00 87.00 405 GLN A C 1
ATOM 3128 O O . GLN A 1 405 ? -40.225 0.525 -7.109 1.00 87.00 405 GLN A O 1
ATOM 3133 N N . GLN A 1 406 ? -40.995 1.707 -5.359 1.00 89.19 406 GLN A N 1
ATOM 3134 C CA . GLN A 1 406 ? -40.413 2.993 -5.763 1.00 89.19 406 GLN A CA 1
ATOM 3135 C C . GLN A 1 406 ? -38.909 3.060 -5.470 1.00 89.19 406 GLN A C 1
ATOM 3137 O O . GLN A 1 406 ? -38.182 3.822 -6.106 1.00 89.19 406 GLN A O 1
ATOM 3142 N N . ILE A 1 407 ? -38.429 2.228 -4.543 1.00 89.75 407 ILE A N 1
ATOM 3143 C CA . ILE A 1 407 ? -37.023 2.149 -4.156 1.00 89.75 407 ILE A CA 1
ATOM 3144 C C . ILE A 1 407 ? -36.322 1.081 -5.004 1.00 89.75 407 ILE A C 1
ATOM 3146 O O . ILE A 1 407 ? -36.623 -0.117 -4.916 1.00 89.75 407 ILE A O 1
ATOM 3150 N N . ARG A 1 408 ? -35.365 1.518 -5.831 1.00 89.69 408 ARG A N 1
ATOM 3151 C CA . ARG A 1 408 ? -34.533 0.619 -6.652 1.00 89.69 408 ARG A CA 1
ATOM 3152 C C . ARG A 1 408 ? -33.262 0.158 -5.950 1.00 89.69 408 ARG A C 1
ATOM 3154 O O . ARG A 1 408 ? -32.860 -0.983 -6.144 1.00 89.69 408 ARG A O 1
ATOM 3161 N N . ALA A 1 409 ? -32.658 1.037 -5.162 1.00 89.25 409 ALA A N 1
ATOM 3162 C CA . ALA A 1 409 ? -31.445 0.802 -4.396 1.00 89.25 409 ALA A CA 1
ATOM 3163 C C . ALA A 1 409 ? -31.376 1.799 -3.236 1.00 89.25 409 ALA A C 1
ATOM 3165 O O . ALA A 1 409 ? -32.044 2.834 -3.289 1.00 89.25 409 ALA A O 1
ATOM 3166 N N . MET A 1 410 ? -30.579 1.495 -2.213 1.00 85.75 410 MET A N 1
ATOM 3167 C CA . MET A 1 410 ? -30.348 2.389 -1.069 1.00 85.75 410 MET A CA 1
ATOM 3168 C C . MET A 1 410 ? -28.881 2.380 -0.654 1.00 85.75 410 MET A C 1
ATOM 3170 O O . MET A 1 410 ? -28.085 1.598 -1.184 1.00 85.75 410 MET A O 1
ATOM 3174 N N . SER A 1 411 ? -28.517 3.243 0.293 1.00 82.88 411 SER A N 1
ATOM 3175 C CA . SER A 1 411 ? -27.155 3.256 0.808 1.00 82.88 411 SER A CA 1
ATOM 3176 C C . SER A 1 411 ? -26.832 1.945 1.551 1.00 82.88 411 SER A C 1
ATOM 3178 O O . SER A 1 411 ? -27.738 1.249 2.033 1.00 82.88 411 SER A O 1
ATOM 3180 N N . PRO A 1 412 ? -25.543 1.601 1.704 1.00 79.12 412 PRO A N 1
ATOM 3181 C CA . PRO A 1 412 ? -25.109 0.418 2.453 1.00 79.12 412 PRO A CA 1
ATOM 3182 C C . PRO A 1 412 ? -25.624 0.364 3.897 1.00 79.12 412 PRO A C 1
ATOM 3184 O O . PRO A 1 412 ? -25.788 -0.716 4.466 1.00 79.12 412 PRO A O 1
ATOM 3187 N N . TYR A 1 413 ? -25.906 1.519 4.502 1.00 74.75 413 TYR A N 1
ATOM 3188 C CA . TYR A 1 413 ? -26.343 1.609 5.893 1.00 74.75 413 TYR A CA 1
ATOM 3189 C C . TYR A 1 413 ? -27.741 1.039 6.126 1.00 74.75 413 TYR A C 1
ATOM 3191 O O . TYR A 1 413 ? -28.044 0.579 7.225 1.00 74.75 413 TYR A O 1
ATOM 3199 N N . SER A 1 414 ? -28.567 0.987 5.084 1.00 76.50 414 SER A N 1
ATOM 3200 C CA . SER A 1 414 ? -29.925 0.455 5.159 1.00 76.50 414 SER A CA 1
ATOM 3201 C C . SER A 1 414 ? -30.032 -1.028 5.518 1.00 76.50 414 SER A C 1
ATOM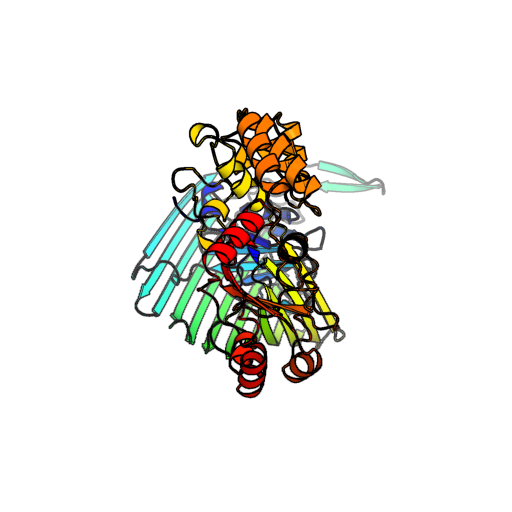 3203 O O . SER A 1 414 ? -31.104 -1.486 5.916 1.00 76.50 414 SER A O 1
ATOM 3205 N N . GLN A 1 415 ? -28.931 -1.777 5.403 1.00 75.00 415 GLN A N 1
ATOM 3206 C CA . GLN A 1 415 ? -28.858 -3.172 5.830 1.00 75.00 415 GLN A CA 1
ATOM 3207 C C . GLN A 1 415 ? -28.424 -3.342 7.289 1.00 75.00 415 GLN A C 1
ATOM 3209 O O . GLN A 1 415 ? -28.411 -4.471 7.769 1.00 75.00 415 GLN A O 1
ATOM 3214 N N . LYS A 1 416 ? -28.080 -2.264 8.010 1.00 76.75 416 LYS A N 1
ATOM 3215 C CA . LYS A 1 416 ? -27.628 -2.328 9.408 1.00 76.75 416 LYS A CA 1
ATOM 3216 C C . LYS A 1 416 ? -28.820 -2.175 10.368 1.00 76.75 416 LYS A C 1
ATOM 3218 O O . LYS A 1 416 ? -29.270 -1.049 10.578 1.00 76.75 416 LYS A O 1
ATOM 3223 N N . PRO A 1 417 ? -29.299 -3.250 11.030 1.00 71.31 417 PRO A N 1
ATOM 3224 C CA . PRO A 1 417 ? -30.471 -3.197 11.918 1.00 71.31 417 PRO A CA 1
ATOM 3225 C C . PRO A 1 417 ? -30.363 -2.162 13.038 1.00 71.31 417 PRO A C 1
ATOM 3227 O O . PRO A 1 417 ? -31.356 -1.544 13.403 1.00 71.31 417 PRO A O 1
ATOM 3230 N N . LEU A 1 418 ? -29.151 -1.937 13.548 1.00 69.94 418 LEU A N 1
ATOM 3231 C CA . LEU A 1 418 ? -28.877 -1.010 14.649 1.00 69.94 418 LEU A CA 1
ATOM 3232 C C . LEU A 1 418 ? -29.066 0.464 14.265 1.00 69.94 418 LEU A C 1
ATOM 3234 O O . LEU A 1 418 ? -29.359 1.292 15.122 1.00 69.94 418 LEU A O 1
ATOM 3238 N N . MET A 1 419 ? -28.913 0.794 12.982 1.00 74.00 419 MET A N 1
ATOM 3239 C CA . MET A 1 419 ? -29.015 2.166 12.478 1.00 74.00 419 MET A CA 1
ATOM 3240 C C . MET A 1 419 ? -30.421 2.494 11.959 1.00 74.00 419 MET A C 1
ATOM 3242 O O . MET A 1 419 ? -30.724 3.659 11.701 1.00 74.00 419 MET A O 1
ATOM 3246 N N . MET A 1 420 ? -31.291 1.488 11.830 1.00 80.94 420 MET A N 1
ATOM 3247 C CA . MET A 1 420 ? -32.595 1.585 11.173 1.00 80.94 420 MET A CA 1
ATOM 3248 C C . MET A 1 420 ? -33.751 1.460 12.177 1.00 80.94 420 MET A C 1
ATOM 3250 O O . MET A 1 420 ? -33.641 0.822 13.223 1.00 80.94 420 MET A O 1
ATOM 3254 N N . LEU A 1 421 ? -34.890 2.078 11.859 1.00 80.00 421 LEU A N 1
ATOM 3255 C CA . LEU A 1 421 ? -36.090 2.079 12.705 1.00 80.00 421 LEU A CA 1
ATOM 3256 C C . LEU A 1 421 ? -36.924 0.815 12.497 1.00 80.00 421 LEU A C 1
ATOM 3258 O O . LEU A 1 421 ? -37.953 0.891 11.843 1.00 80.00 421 LEU A O 1
ATOM 3262 N N . ASP A 1 422 ? -36.466 -0.349 12.973 1.00 78.25 422 ASP A N 1
ATOM 3263 C CA . ASP A 1 422 ? -37.130 -1.678 12.878 1.00 78.25 422 ASP A CA 1
ATOM 3264 C C . ASP A 1 422 ? -37.571 -2.135 11.464 1.00 78.25 422 ASP A C 1
ATOM 3266 O O . ASP A 1 422 ? -37.975 -3.277 11.255 1.00 78.25 422 ASP A O 1
ATOM 3270 N N . LYS A 1 423 ? -37.432 -1.262 10.470 1.00 76.75 423 LYS A N 1
ATOM 3271 C CA . LYS A 1 423 ? -37.810 -1.384 9.078 1.00 76.75 423 LYS A CA 1
ATOM 3272 C C . LYS A 1 423 ? -36.517 -1.406 8.285 1.00 76.75 423 LYS A C 1
ATOM 3274 O O . LYS A 1 423 ? -35.806 -0.407 8.192 1.00 76.75 423 LYS A O 1
ATOM 3279 N N . LEU A 1 424 ? -36.213 -2.580 7.755 1.00 74.56 424 LEU A N 1
ATOM 3280 C CA . LEU A 1 424 ? -35.034 -2.840 6.943 1.00 74.56 424 LEU A CA 1
ATOM 3281 C C . LEU A 1 424 ? -35.450 -3.158 5.518 1.00 74.56 424 LEU A C 1
ATOM 3283 O O . LEU A 1 424 ? -36.535 -3.686 5.281 1.00 74.56 424 LEU A O 1
ATOM 3287 N N . ASN A 1 425 ? -34.556 -2.856 4.586 1.00 71.69 425 ASN A N 1
ATOM 3288 C CA . ASN A 1 425 ? -34.753 -3.123 3.171 1.00 71.69 425 ASN A CA 1
ATOM 3289 C C . ASN A 1 425 ? -33.756 -4.184 2.714 1.00 71.69 425 ASN A C 1
ATOM 3291 O O . ASN A 1 425 ? -32.705 -3.887 2.148 1.00 71.69 425 ASN A O 1
ATOM 3295 N N . THR A 1 426 ? -34.040 -5.431 3.072 1.00 74.88 426 THR A N 1
ATOM 3296 C CA . THR A 1 426 ? -33.125 -6.556 2.845 1.00 74.88 426 THR A CA 1
ATOM 3297 C C . THR A 1 426 ? -33.231 -7.138 1.436 1.00 74.88 426 THR A C 1
ATOM 3299 O O . THR A 1 426 ? -32.346 -7.879 1.018 1.00 74.88 426 THR A O 1
ATOM 3302 N N . ASP A 1 427 ? -34.281 -6.797 0.688 1.00 79.19 427 ASP A N 1
ATOM 3303 C CA . ASP A 1 427 ? -34.582 -7.309 -0.652 1.00 79.19 427 ASP A CA 1
ATOM 3304 C C . ASP A 1 427 ? -34.042 -6.431 -1.793 1.00 79.19 427 ASP A C 1
ATOM 3306 O O . ASP A 1 427 ? -34.097 -6.833 -2.959 1.00 79.19 427 ASP A O 1
ATOM 3310 N N . LYS A 1 428 ? -33.495 -5.247 -1.488 1.00 82.88 428 LYS A N 1
ATOM 3311 C CA . LYS A 1 428 ? -32.974 -4.300 -2.487 1.00 82.88 428 LYS A CA 1
ATOM 3312 C C . LYS A 1 428 ? -31.444 -4.243 -2.491 1.00 82.88 428 LYS A C 1
ATOM 3314 O O . LYS A 1 428 ? -30.815 -4.404 -1.445 1.00 82.88 428 LYS A O 1
ATOM 3319 N N . PRO A 1 429 ? -30.823 -3.994 -3.659 1.00 83.75 429 PRO A N 1
ATOM 3320 C CA . PRO A 1 429 ? -29.380 -3.825 -3.750 1.00 83.75 429 PRO A CA 1
ATOM 3321 C C . PRO A 1 429 ? -28.925 -2.561 -3.011 1.00 83.75 429 PRO A C 1
ATOM 3323 O O . PRO A 1 429 ? -29.522 -1.491 -3.143 1.00 83.75 429 PRO A O 1
ATOM 3326 N N . THR A 1 430 ? -27.831 -2.686 -2.266 1.00 84.75 430 THR A N 1
ATOM 3327 C CA . THR A 1 430 ? -27.091 -1.547 -1.723 1.00 84.75 430 THR A CA 1
ATOM 3328 C C . THR A 1 430 ? -26.185 -0.969 -2.803 1.00 84.75 430 THR A C 1
ATOM 3330 O O . THR A 1 430 ? -25.585 -1.711 -3.585 1.00 84.75 430 THR A O 1
ATOM 3333 N N . VAL A 1 431 ? -26.116 0.358 -2.887 1.00 81.25 431 VAL A N 1
ATOM 3334 C CA . VAL A 1 431 ? -25.345 1.059 -3.919 1.00 81.25 431 VAL A CA 1
ATOM 3335 C C . VAL A 1 431 ? -24.477 2.123 -3.273 1.00 81.25 431 VAL A C 1
ATOM 3337 O O . VAL A 1 431 ? -24.966 2.995 -2.555 1.00 81.25 431 VAL A O 1
ATOM 3340 N N . GLU A 1 432 ? -23.180 2.038 -3.550 1.00 79.94 432 GLU A N 1
ATOM 3341 C CA . GLU A 1 432 ? -22.205 3.037 -3.129 1.00 79.94 432 GLU A CA 1
ATOM 3342 C C . GLU A 1 432 ? -22.365 4.331 -3.941 1.00 79.94 432 GLU A C 1
ATOM 3344 O O . GLU A 1 432 ? -22.707 4.279 -5.130 1.00 79.94 432 GLU A O 1
ATOM 3349 N N . PRO A 1 433 ? -22.090 5.505 -3.347 1.00 75.06 433 PRO A N 1
ATOM 3350 C CA . PRO A 1 433 ? -22.108 6.788 -4.037 1.00 75.06 433 PRO A CA 1
ATOM 3351 C C . PRO A 1 433 ? -20.853 6.933 -4.911 1.00 75.06 433 PRO A C 1
ATOM 3353 O O . PRO A 1 433 ? -19.997 7.788 -4.694 1.00 75.06 433 PRO A O 1
ATOM 3356 N N . GLU A 1 434 ? -20.745 6.088 -5.931 1.00 80.62 434 GLU A N 1
ATOM 3357 C CA . GLU A 1 434 ? -19.691 6.107 -6.936 1.00 80.62 434 GLU A CA 1
ATOM 3358 C C . GLU A 1 434 ? -20.301 6.133 -8.334 1.00 80.62 434 GLU A C 1
ATOM 3360 O O . GLU A 1 434 ? -21.344 5.532 -8.594 1.00 80.62 434 GLU A O 1
ATOM 3365 N N . LEU A 1 435 ? -19.631 6.807 -9.273 1.00 75.88 435 LEU A N 1
ATOM 3366 C CA . LEU A 1 435 ? -20.162 6.982 -10.625 1.00 75.88 435 LEU A CA 1
ATOM 3367 C C . LEU A 1 435 ? -20.483 5.635 -11.287 1.00 75.88 435 LEU A C 1
ATOM 3369 O O . LEU A 1 435 ? -21.577 5.460 -11.807 1.00 75.88 435 LEU A O 1
ATOM 3373 N N . THR A 1 436 ? -19.549 4.686 -11.236 1.00 81.06 436 THR A N 1
ATOM 3374 C CA . THR A 1 436 ? -19.677 3.338 -11.813 1.00 81.06 436 THR A CA 1
ATOM 3375 C C . THR A 1 436 ? -20.810 2.535 -11.184 1.00 81.06 436 THR A C 1
ATOM 3377 O O . THR A 1 436 ? -21.532 1.851 -11.906 1.00 81.06 436 THR A O 1
ATOM 3380 N N . ALA A 1 437 ? -20.993 2.646 -9.867 1.00 79.62 437 ALA A N 1
ATOM 3381 C CA . ALA A 1 437 ? -22.065 1.977 -9.135 1.00 79.62 437 ALA A CA 1
ATOM 3382 C C . ALA A 1 437 ? -23.450 2.559 -9.467 1.00 79.62 437 ALA A C 1
ATOM 3384 O O . ALA A 1 437 ? -24.443 1.833 -9.458 1.00 79.62 437 ALA A O 1
ATOM 3385 N N . LEU A 1 438 ? -23.510 3.849 -9.818 1.00 86.50 438 LEU A N 1
ATOM 3386 C CA . LEU A 1 438 ? -24.743 4.549 -10.181 1.00 86.50 438 LEU A CA 1
ATOM 3387 C C . LEU A 1 438 ? -25.114 4.418 -11.666 1.00 86.50 438 LEU A C 1
ATOM 3389 O O . LEU A 1 438 ? -26.282 4.607 -12.000 1.00 86.50 438 LEU A O 1
ATOM 3393 N N . LEU A 1 439 ? -24.181 4.041 -12.554 1.00 87.19 439 LEU A N 1
ATOM 3394 C CA . LEU A 1 439 ? -24.449 3.863 -13.993 1.00 87.19 439 LEU A CA 1
ATOM 3395 C C . LEU A 1 439 ? -25.672 2.977 -14.307 1.00 87.19 439 LEU A C 1
ATOM 3397 O O . LEU A 1 439 ? -26.478 3.389 -15.144 1.00 87.19 439 LEU A O 1
ATOM 3401 N N . PRO A 1 440 ? -25.883 1.813 -13.653 1.00 91.69 440 PRO A N 1
ATOM 3402 C CA . PRO A 1 440 ? -27.059 0.971 -13.904 1.00 91.69 440 PRO A CA 1
ATOM 3403 C C . PRO A 1 440 ? -28.398 1.637 -13.552 1.00 91.69 440 PRO A C 1
ATOM 3405 O O . PRO A 1 440 ? -29.454 1.140 -13.938 1.00 91.69 440 PRO A O 1
ATOM 3408 N N . TYR A 1 441 ? -28.367 2.751 -12.818 1.00 90.69 441 TYR A N 1
ATOM 3409 C CA . TYR A 1 441 ? -29.534 3.476 -12.326 1.00 90.69 441 TYR A CA 1
ATOM 3410 C C . TYR A 1 441 ? -29.731 4.823 -13.034 1.00 90.69 441 TYR A C 1
ATOM 3412 O O . TYR A 1 441 ? -30.436 5.678 -12.508 1.00 90.69 441 TYR A O 1
ATOM 3420 N N . ALA A 1 442 ? -29.159 5.012 -14.230 1.00 88.56 442 ALA A N 1
ATOM 3421 C CA . ALA A 1 442 ? -29.234 6.265 -14.993 1.00 88.56 442 ALA A CA 1
ATOM 3422 C C . ALA A 1 442 ? -30.656 6.798 -15.229 1.00 88.56 442 ALA A C 1
ATOM 3424 O O . ALA A 1 442 ? -30.875 8.008 -15.202 1.00 88.56 442 ALA A O 1
ATOM 3425 N N . ASP A 1 443 ? -31.632 5.902 -15.380 1.00 90.81 443 ASP A N 1
ATOM 3426 C CA . ASP A 1 443 ? -33.036 6.277 -15.579 1.00 90.81 443 ASP A CA 1
ATOM 3427 C C . ASP A 1 443 ? -33.782 6.598 -14.270 1.00 90.81 443 ASP A C 1
ATOM 3429 O O . ASP A 1 443 ? -34.943 7.019 -14.298 1.00 90.81 443 ASP A O 1
ATOM 3433 N N . SER A 1 444 ? -33.146 6.378 -13.117 1.00 90.81 444 SER A N 1
ATOM 3434 C CA . SER A 1 444 ? -33.733 6.596 -11.793 1.00 90.81 444 SER A CA 1
ATOM 3435 C C . SER A 1 444 ? -33.430 8.002 -11.278 1.00 90.81 444 SER A C 1
ATOM 3437 O O . SER A 1 444 ? -32.408 8.602 -11.610 1.00 90.81 444 SER A O 1
ATOM 3439 N N . THR A 1 445 ? -34.311 8.527 -10.428 1.00 91.12 445 THR A N 1
ATOM 3440 C CA . THR A 1 445 ? -34.004 9.726 -9.644 1.00 91.12 445 THR A CA 1
ATOM 3441 C C . THR A 1 445 ? -33.040 9.342 -8.530 1.00 91.12 445 THR A C 1
ATOM 3443 O O . THR A 1 445 ? -33.358 8.481 -7.711 1.00 91.12 445 THR A O 1
ATOM 3446 N N . ILE A 1 446 ? -31.870 9.973 -8.497 1.00 90.25 446 ILE A N 1
ATOM 3447 C CA . ILE A 1 446 ? -30.859 9.736 -7.470 1.00 90.25 446 ILE A CA 1
ATOM 3448 C C . ILE A 1 446 ? -30.991 10.822 -6.408 1.00 90.25 446 ILE A C 1
ATOM 3450 O O . ILE A 1 446 ? -30.850 12.016 -6.686 1.00 90.25 446 ILE A O 1
ATOM 3454 N N . LEU A 1 447 ? -31.247 10.375 -5.184 1.00 88.25 447 LEU A N 1
ATOM 3455 C CA . LEU A 1 447 ? -31.206 11.196 -3.986 1.00 88.25 447 LEU A CA 1
ATOM 3456 C C . LEU A 1 447 ? -29.759 11.219 -3.490 1.00 88.25 447 LEU A C 1
ATOM 3458 O O . LEU A 1 447 ? -29.209 10.173 -3.148 1.00 88.25 447 LEU A O 1
ATOM 3462 N N . LEU A 1 448 ? -29.122 12.388 -3.520 1.00 83.62 448 LEU A N 1
ATOM 3463 C CA . LEU A 1 448 ? -27.717 12.524 -3.144 1.00 83.62 448 LEU A CA 1
ATOM 3464 C C . LEU A 1 448 ? -27.502 13.833 -2.395 1.00 83.62 448 LEU A C 1
ATOM 3466 O O . LEU A 1 448 ? -27.967 14.895 -2.817 1.00 83.62 448 LEU A O 1
ATOM 3470 N N . ASN A 1 449 ? -26.753 13.774 -1.299 1.00 77.00 449 ASN A N 1
ATOM 3471 C CA . ASN A 1 449 ? -26.358 14.980 -0.597 1.00 77.00 449 ASN A CA 1
ATOM 3472 C C . ASN A 1 449 ? -25.195 15.675 -1.332 1.00 77.00 449 ASN A C 1
ATOM 3474 O O . ASN A 1 449 ? -24.035 15.256 -1.258 1.00 77.00 449 ASN A O 1
ATOM 3478 N N . GLU A 1 450 ? -25.513 16.744 -2.067 1.00 74.31 450 GLU A N 1
ATOM 3479 C CA . GLU A 1 450 ? -24.548 17.463 -2.912 1.00 74.31 450 GLU A CA 1
ATOM 3480 C C . GLU A 1 450 ? -23.409 18.107 -2.110 1.00 74.31 450 GLU A C 1
ATOM 3482 O O . GLU A 1 450 ? -22.308 18.268 -2.637 1.00 74.31 450 GLU A O 1
ATOM 3487 N N . THR A 1 451 ? -23.647 18.426 -0.832 1.00 66.00 451 THR A N 1
ATOM 3488 C CA . THR A 1 451 ? -22.635 18.988 0.077 1.00 66.00 451 THR A CA 1
ATOM 3489 C C . THR A 1 451 ? -21.472 18.021 0.273 1.00 66.00 451 THR A C 1
ATOM 3491 O O . THR A 1 451 ? -20.316 18.433 0.334 1.00 66.00 451 THR A O 1
ATOM 3494 N N . PHE A 1 452 ? -21.770 16.724 0.338 1.00 65.38 452 PHE A N 1
ATOM 3495 C CA . PHE A 1 452 ? -20.786 15.693 0.650 1.00 65.38 452 PHE A CA 1
ATOM 3496 C C . PHE A 1 452 ? -20.220 15.008 -0.593 1.00 65.38 452 PHE A C 1
ATOM 3498 O O . PHE A 1 452 ? -19.078 14.553 -0.580 1.00 65.38 452 PHE A O 1
ATOM 3505 N N . TYR A 1 453 ? -20.965 15.021 -1.702 1.00 71.88 453 TYR A N 1
ATOM 3506 C CA . TYR A 1 453 ? -20.532 14.445 -2.976 1.00 71.88 453 TYR A CA 1
ATOM 3507 C C . TYR A 1 453 ? -20.495 15.472 -4.124 1.00 71.88 453 TYR A C 1
ATOM 3509 O O . TYR A 1 453 ? -21.061 15.214 -5.193 1.00 71.88 453 TYR A O 1
ATOM 3517 N N . PRO A 1 454 ? -19.812 16.626 -3.982 1.00 69.19 454 PRO A N 1
ATOM 3518 C CA . PRO A 1 454 ? -19.898 17.713 -4.961 1.00 69.19 454 PRO A CA 1
ATOM 3519 C C . PRO A 1 454 ? -19.331 17.321 -6.334 1.00 69.19 454 PRO A C 1
ATOM 3521 O O . PRO A 1 454 ? -19.913 17.637 -7.372 1.00 69.19 454 PRO A O 1
ATOM 3524 N N . GLN A 1 455 ? -18.224 16.570 -6.365 1.00 71.00 455 GLN A N 1
ATOM 3525 C CA . GLN A 1 455 ? -17.599 16.131 -7.620 1.00 71.00 455 GLN A CA 1
ATOM 3526 C C . GLN A 1 455 ? -18.425 15.065 -8.346 1.00 71.00 455 GLN A C 1
ATOM 3528 O O . GLN A 1 455 ? -18.565 15.115 -9.568 1.00 71.00 455 GLN A O 1
ATOM 3533 N N . LEU A 1 456 ? -18.971 14.101 -7.603 1.00 77.94 456 LEU A N 1
ATOM 3534 C CA . LEU A 1 456 ? -19.838 13.068 -8.160 1.00 77.94 456 LEU A CA 1
ATOM 3535 C C . LEU A 1 456 ? -21.117 13.692 -8.716 1.00 77.94 456 LEU A C 1
ATOM 3537 O O . LEU A 1 456 ? -21.475 13.419 -9.856 1.00 77.94 456 LEU A O 1
ATOM 3541 N N . THR A 1 457 ? -21.739 14.589 -7.950 1.00 81.25 457 THR A N 1
ATOM 3542 C CA . THR A 1 457 ? -22.918 15.355 -8.368 1.00 81.25 457 THR A CA 1
ATOM 3543 C C . THR A 1 457 ? -22.648 16.100 -9.673 1.00 81.25 457 THR A C 1
ATOM 3545 O O . THR A 1 457 ? -23.427 15.992 -10.618 1.00 81.25 457 THR A O 1
ATOM 3548 N N . ALA A 1 458 ? -21.522 16.815 -9.768 1.00 78.81 458 ALA A N 1
ATOM 3549 C CA . ALA A 1 458 ? -21.149 17.532 -10.984 1.00 78.81 458 ALA A CA 1
ATOM 3550 C C . ALA A 1 458 ? -21.012 16.591 -12.195 1.00 78.81 458 ALA A C 1
ATOM 3552 O O . ALA A 1 458 ? -21.540 16.887 -13.265 1.00 78.81 458 ALA A O 1
ATOM 3553 N N . ARG A 1 459 ? -20.358 15.434 -12.025 1.00 80.25 459 ARG A N 1
ATOM 3554 C CA . ARG A 1 459 ? -20.193 14.431 -13.093 1.00 80.25 459 ARG A CA 1
ATOM 3555 C C . ARG A 1 459 ? -21.517 13.793 -13.506 1.00 80.25 459 ARG A C 1
ATOM 3557 O O . ARG A 1 459 ? -21.781 13.655 -14.693 1.00 80.25 459 ARG A O 1
ATOM 3564 N N . LEU A 1 460 ? -22.362 13.431 -12.548 1.00 85.69 460 LEU A N 1
ATOM 3565 C CA . LEU A 1 460 ? -23.681 12.860 -12.813 1.00 85.69 460 LEU A CA 1
ATOM 3566 C C . LEU A 1 460 ? -24.581 13.865 -13.552 1.00 85.69 460 LEU A C 1
ATOM 3568 O O . LEU A 1 460 ? -25.218 13.491 -14.535 1.00 85.69 460 LEU A O 1
ATOM 3572 N N . LYS A 1 461 ? -24.559 15.153 -13.167 1.00 88.56 461 LYS A N 1
ATOM 3573 C CA . LYS A 1 461 ? -25.252 16.234 -13.898 1.00 88.56 461 LYS A CA 1
ATOM 3574 C C . LYS A 1 461 ? -24.735 16.370 -15.334 1.00 88.56 461 LYS A C 1
ATOM 3576 O O . LYS A 1 461 ? -25.539 16.467 -16.254 1.00 88.56 461 LYS A O 1
ATOM 3581 N N . GLN A 1 462 ? -23.414 16.325 -15.544 1.00 89.19 462 GLN A N 1
ATOM 3582 C CA . GLN A 1 462 ? -22.814 16.343 -16.890 1.00 89.19 462 GLN A CA 1
ATOM 3583 C C . GLN A 1 462 ? -23.255 15.154 -17.753 1.00 89.19 462 GLN A C 1
ATOM 3585 O O . GLN A 1 462 ? -23.405 15.297 -18.962 1.00 89.19 462 GLN A O 1
ATOM 3590 N N . LEU A 1 463 ? -23.475 13.996 -17.132 1.00 89.50 463 LEU A N 1
ATOM 3591 C CA . LEU A 1 463 ? -23.938 12.777 -17.793 1.00 89.50 463 LEU A CA 1
ATOM 3592 C C . LEU A 1 463 ? -25.470 12.701 -17.931 1.00 89.50 463 LEU A C 1
ATOM 3594 O O . LEU A 1 463 ? -25.981 11.699 -18.421 1.00 89.50 463 LEU A O 1
ATOM 3598 N N . GLY A 1 464 ? -26.204 13.740 -17.518 1.00 91.75 464 GLY A N 1
ATOM 3599 C CA . GLY A 1 464 ? -27.657 13.830 -17.683 1.00 91.75 464 GLY A CA 1
ATOM 3600 C C . GLY A 1 464 ? -28.485 13.046 -16.660 1.00 91.75 464 GLY A C 1
ATOM 3601 O O . GLY A 1 464 ? -29.676 12.836 -16.884 1.00 91.75 464 GLY A O 1
ATOM 3602 N N . PHE A 1 465 ? -27.896 12.621 -15.538 1.00 93.38 465 PHE A N 1
ATOM 3603 C CA . PHE A 1 465 ? -28.634 11.937 -14.473 1.00 93.38 465 PHE A CA 1
ATOM 3604 C C . PHE A 1 465 ? -29.635 12.875 -13.787 1.00 93.38 465 PHE A C 1
ATOM 3606 O O . PHE A 1 465 ? -29.358 14.056 -13.557 1.00 93.38 465 PHE A O 1
ATOM 3613 N N . LYS A 1 466 ? -30.785 12.325 -13.381 1.00 92.31 466 LYS A N 1
ATOM 3614 C CA . LYS A 1 466 ? -31.794 13.036 -12.583 1.00 92.31 466 LYS A CA 1
ATOM 3615 C C . LYS A 1 466 ? -31.374 13.054 -11.116 1.00 92.31 466 LYS A C 1
ATOM 3617 O O . LYS A 1 466 ? -31.618 12.093 -10.392 1.00 92.31 466 LYS A O 1
ATOM 3622 N N . LEU A 1 467 ? -30.736 14.138 -10.686 1.00 89.31 467 LEU A N 1
ATOM 3623 C CA . LEU A 1 467 ? -30.304 14.310 -9.299 1.00 89.31 467 LEU A CA 1
ATOM 3624 C C . LEU A 1 467 ? -31.258 15.210 -8.526 1.00 89.31 467 LEU A C 1
ATOM 3626 O O . LEU A 1 467 ? -31.671 16.256 -9.028 1.00 89.31 467 LEU A O 1
ATOM 3630 N N . VAL A 1 468 ? -31.534 14.830 -7.282 1.00 87.19 468 VAL A N 1
ATOM 3631 C CA . VAL A 1 468 ? -32.222 15.685 -6.318 1.00 87.19 468 VAL A CA 1
ATOM 3632 C C . VAL A 1 468 ? -31.326 15.881 -5.107 1.00 87.19 468 VAL A C 1
ATOM 3634 O O . VAL A 1 468 ? -30.959 14.922 -4.427 1.00 87.19 468 VAL A O 1
ATOM 3637 N N . ALA A 1 469 ? -30.992 17.145 -4.852 1.00 79.69 469 ALA A N 1
ATOM 3638 C CA . ALA A 1 469 ? -30.251 17.549 -3.673 1.00 79.69 469 ALA A CA 1
ATOM 3639 C C . ALA A 1 469 ? -31.123 17.377 -2.425 1.00 79.69 469 ALA A C 1
ATOM 3641 O O . ALA A 1 469 ? -32.212 17.953 -2.338 1.00 79.69 469 ALA A O 1
ATOM 3642 N N . LEU A 1 470 ? -30.624 16.616 -1.453 1.00 76.31 470 LEU A N 1
ATOM 3643 C CA . LEU A 1 470 ? -31.235 16.495 -0.132 1.00 76.31 470 LEU A CA 1
ATOM 3644 C C . LEU A 1 470 ? -30.319 17.082 0.938 1.00 76.31 470 LEU A C 1
ATOM 3646 O O . LEU A 1 470 ? -29.105 16.873 0.916 1.00 76.31 470 LEU A O 1
ATOM 3650 N N . ASN A 1 471 ? -30.919 17.784 1.899 1.00 71.75 471 ASN A N 1
ATOM 3651 C CA . ASN A 1 471 ? -30.252 18.100 3.153 1.00 71.75 471 ASN A CA 1
ATOM 3652 C C . ASN A 1 471 ? -30.436 16.922 4.115 1.00 71.75 471 ASN A C 1
ATOM 3654 O O . ASN A 1 471 ? -31.453 16.851 4.798 1.00 71.75 471 ASN A O 1
ATOM 3658 N N . ASP A 1 472 ? -29.450 16.026 4.183 1.00 74.12 472 ASP A N 1
ATOM 3659 C CA . ASP A 1 472 ? -29.506 14.861 5.079 1.00 74.12 472 ASP A CA 1
ATOM 3660 C C . ASP A 1 472 ? -29.139 15.170 6.545 1.00 74.12 472 ASP A C 1
ATOM 3662 O O . ASP A 1 472 ? -28.858 14.284 7.349 1.00 74.12 472 ASP A O 1
ATOM 3666 N N . SER A 1 473 ? -29.063 16.449 6.912 1.00 75.31 473 SER A N 1
ATOM 3667 C CA . SER A 1 473 ? -28.694 16.891 8.259 1.00 75.31 473 SER A CA 1
ATOM 3668 C C . SER A 1 473 ? -29.487 18.140 8.645 1.00 75.31 473 SER A C 1
ATOM 3670 O O . SER A 1 473 ? -28.907 19.224 8.791 1.00 75.31 473 SER A O 1
ATOM 3672 N N . PRO A 1 474 ? -30.823 18.029 8.795 1.00 84.12 474 PRO A N 1
ATOM 3673 C CA . PRO A 1 474 ? -31.621 19.135 9.306 1.00 84.12 474 PRO A CA 1
ATOM 3674 C C . PRO A 1 474 ? -31.062 19.609 10.655 1.00 84.12 474 PRO A C 1
ATOM 3676 O O . PRO A 1 474 ? -30.544 18.823 11.440 1.00 84.12 474 PRO A O 1
ATOM 3679 N N . GLN A 1 475 ? -31.133 20.910 10.912 1.00 84.69 475 GLN A N 1
ATOM 3680 C CA . GLN A 1 475 ? -30.663 21.522 12.159 1.00 84.69 475 GLN A CA 1
ATOM 3681 C C . GLN A 1 475 ? -31.820 21.909 13.085 1.00 84.69 475 GLN A C 1
ATOM 3683 O O . GLN A 1 475 ? -31.604 22.159 14.265 1.00 84.69 475 GLN A O 1
ATOM 3688 N N . THR A 1 476 ? -33.053 21.949 12.569 1.00 88.81 476 THR A N 1
ATOM 3689 C CA . THR A 1 476 ? -34.262 22.257 13.348 1.00 88.81 476 THR A CA 1
ATOM 3690 C C . THR A 1 476 ? -35.428 21.343 12.955 1.00 88.81 476 THR A C 1
ATOM 3692 O O . THR A 1 476 ? -35.429 20.804 11.839 1.00 88.81 476 THR A O 1
ATOM 3695 N N . PRO A 1 477 ? -36.451 21.182 13.817 1.00 91.12 477 PRO A N 1
ATOM 3696 C CA . PRO A 1 477 ? -37.670 20.450 13.471 1.00 91.12 477 PRO A CA 1
ATOM 3697 C C . PRO A 1 477 ? -38.340 20.957 12.186 1.00 91.12 477 PRO A C 1
ATOM 3699 O O . PRO A 1 477 ? -38.807 20.164 11.376 1.00 91.12 477 PRO A O 1
ATOM 3702 N N . GLU A 1 478 ? -38.342 22.266 11.937 1.00 92.12 478 GLU A N 1
ATOM 3703 C CA . GLU A 1 478 ? -38.914 22.871 10.728 1.00 92.12 478 GLU A CA 1
ATOM 3704 C C . GLU A 1 478 ? -38.150 22.464 9.465 1.00 92.12 478 GLU A C 1
ATOM 3706 O O . GLU A 1 478 ? -38.765 22.196 8.428 1.00 92.12 478 GLU A O 1
ATOM 3711 N N . GLN A 1 479 ? -36.819 22.374 9.549 1.00 90.25 479 GLN A N 1
ATOM 3712 C CA . GLN A 1 479 ? -35.998 21.871 8.448 1.00 90.25 479 GLN A CA 1
ATOM 3713 C C . GLN A 1 479 ? -36.270 20.385 8.193 1.00 90.25 479 GLN A C 1
ATOM 3715 O O . GLN A 1 479 ? -36.402 19.983 7.038 1.00 90.25 479 GLN A O 1
ATOM 3720 N N . LEU A 1 480 ? -36.442 19.586 9.252 1.00 91.88 480 LEU A N 1
ATOM 3721 C CA . LEU A 1 480 ? -36.847 18.184 9.132 1.00 91.88 480 LEU A CA 1
ATOM 3722 C C . LEU A 1 480 ? -38.235 18.050 8.484 1.00 91.88 480 LEU A C 1
ATOM 3724 O O . LEU A 1 480 ? -38.416 17.243 7.576 1.00 91.88 480 LEU A O 1
ATOM 3728 N N . PHE A 1 481 ? -39.219 18.853 8.894 1.00 94.44 481 PHE A N 1
ATOM 3729 C CA . PHE A 1 481 ? -40.557 18.824 8.292 1.00 94.44 481 PHE A CA 1
ATOM 3730 C C . PHE A 1 481 ? -40.528 19.215 6.815 1.00 94.44 481 PHE A C 1
ATOM 3732 O O . PHE A 1 481 ? -41.220 18.601 6.007 1.00 94.44 481 PHE A O 1
ATOM 3739 N N . THR A 1 482 ? -39.694 20.189 6.453 1.00 92.81 482 THR A N 1
ATOM 3740 C CA . THR A 1 482 ? -39.481 20.578 5.054 1.00 92.81 482 THR A CA 1
ATOM 3741 C C . THR A 1 482 ? -38.907 19.414 4.244 1.00 92.81 482 THR A C 1
ATOM 3743 O O . THR A 1 482 ? -39.421 19.109 3.170 1.00 92.81 482 THR A O 1
ATOM 3746 N N . LEU A 1 483 ? -37.909 18.707 4.788 1.00 90.81 483 LEU A N 1
ATOM 3747 C CA . LEU A 1 483 ? -37.329 17.516 4.163 1.00 90.81 483 LEU A CA 1
ATOM 3748 C C . LEU A 1 483 ? -38.366 16.394 3.982 1.00 90.81 483 LEU A C 1
ATOM 3750 O O . LEU A 1 483 ? -38.439 15.796 2.911 1.00 90.81 483 LEU A O 1
ATOM 3754 N N . ILE A 1 484 ? -39.200 16.130 4.994 1.00 93.75 484 ILE A N 1
ATOM 3755 C CA . ILE A 1 484 ? -40.274 15.124 4.923 1.00 93.75 484 ILE A CA 1
ATOM 3756 C C . ILE A 1 484 ? -41.263 15.454 3.799 1.00 93.75 484 ILE A C 1
ATOM 3758 O O . ILE A 1 484 ? -41.618 14.570 3.020 1.00 93.75 484 ILE A O 1
ATOM 3762 N N . LEU A 1 485 ? -41.695 16.714 3.689 1.00 94.56 485 LEU A N 1
ATOM 3763 C CA . LEU A 1 485 ? -42.620 17.147 2.636 1.00 94.56 485 LEU A CA 1
ATOM 3764 C C . LEU A 1 485 ? -41.982 17.045 1.245 1.00 94.56 485 LEU A C 1
ATOM 3766 O O . LEU A 1 485 ? -42.618 16.528 0.328 1.00 94.56 485 LEU A O 1
ATOM 3770 N N . GLN A 1 486 ? -40.713 17.444 1.107 1.00 92.19 486 GLN A N 1
ATOM 3771 C CA . GLN A 1 486 ? -39.954 17.306 -0.139 1.00 92.19 486 GLN A CA 1
ATOM 3772 C C . GLN A 1 486 ? -39.847 15.834 -0.571 1.00 92.19 486 GLN A C 1
ATOM 3774 O O . GLN A 1 486 ? -40.108 15.502 -1.726 1.00 92.19 486 GLN A O 1
ATOM 3779 N N . LEU A 1 487 ? -39.519 14.923 0.352 1.00 91.25 487 LEU A N 1
ATOM 3780 C CA . LEU A 1 487 ? -39.486 13.483 0.074 1.00 91.25 487 LEU A CA 1
ATOM 3781 C C . LEU A 1 487 ? -40.878 12.925 -0.263 1.00 91.25 487 LEU A C 1
ATOM 3783 O O . LEU A 1 487 ? -41.002 12.059 -1.130 1.00 91.25 487 LEU A O 1
ATOM 3787 N N . GLY A 1 488 ? -41.932 13.438 0.374 1.00 93.44 488 GLY A N 1
ATOM 3788 C CA . GLY A 1 488 ? -43.319 13.116 0.039 1.00 93.44 488 GLY A CA 1
ATOM 3789 C C . GLY A 1 488 ? -43.674 13.473 -1.401 1.00 93.44 488 GLY A C 1
ATOM 3790 O O . GLY A 1 488 ? -44.273 12.665 -2.103 1.00 93.44 488 GLY A O 1
ATOM 3791 N N . GLU A 1 489 ? -43.259 14.647 -1.872 1.00 92.75 489 GLU A N 1
ATOM 3792 C CA . GLU A 1 489 ? -43.465 15.069 -3.259 1.00 92.75 489 GLU A CA 1
ATOM 3793 C C . GLU A 1 489 ? -42.703 14.182 -4.250 1.00 92.75 489 GLU A C 1
ATOM 3795 O O . GLU A 1 489 ? -43.285 13.672 -5.210 1.00 92.75 489 GLU A O 1
ATOM 3800 N N . LEU A 1 490 ? -41.422 13.922 -3.975 1.00 90.44 490 LEU A N 1
ATOM 3801 C CA . LEU A 1 490 ? -40.552 13.103 -4.826 1.00 90.44 490 LEU A CA 1
ATOM 3802 C C . LEU A 1 490 ? -41.032 11.659 -4.959 1.00 90.44 490 LEU A C 1
ATOM 3804 O O . LEU A 1 490 ? -40.893 11.046 -6.017 1.00 90.44 490 LEU A O 1
ATOM 3808 N N . THR A 1 491 ? -41.600 11.119 -3.884 1.00 91.81 491 THR A N 1
ATOM 3809 C CA . THR A 1 491 ? -42.142 9.758 -3.844 1.00 91.81 491 THR A CA 1
ATOM 3810 C C . THR A 1 491 ? -43.614 9.699 -4.250 1.00 91.81 491 THR A C 1
ATOM 3812 O O . THR A 1 491 ? -44.188 8.619 -4.239 1.00 91.81 491 THR A O 1
ATOM 3815 N N . GLN A 1 492 ? -44.240 10.820 -4.633 1.00 93.69 492 GLN A N 1
ATOM 3816 C CA . GLN A 1 492 ? -45.677 10.898 -4.941 1.00 93.69 492 GLN A CA 1
ATOM 3817 C C . GLN A 1 492 ? -46.579 10.416 -3.784 1.00 93.69 492 GLN A C 1
ATOM 3819 O O . GLN A 1 492 ? -47.664 9.883 -4.001 1.00 93.69 492 GLN A O 1
ATOM 3824 N N . ASN A 1 493 ? -46.120 10.607 -2.545 1.00 95.12 493 ASN A N 1
ATOM 3825 C CA . ASN A 1 493 ? -46.804 10.243 -1.305 1.00 95.12 493 ASN A CA 1
ATOM 3826 C C . ASN A 1 493 ? -47.048 11.481 -0.419 1.00 95.12 493 ASN A C 1
ATOM 3828 O O . ASN A 1 493 ? -46.868 11.434 0.801 1.00 95.12 493 ASN A O 1
ATOM 3832 N N . GLN A 1 494 ? -47.465 12.602 -1.018 1.00 96.12 494 GLN A N 1
ATOM 3833 C CA . GLN A 1 494 ? -47.643 13.895 -0.341 1.00 96.12 494 GLN A CA 1
ATOM 3834 C C . GLN A 1 494 ? -48.564 13.786 0.880 1.00 96.12 494 GLN A C 1
ATOM 3836 O O . GLN A 1 494 ? -48.171 14.165 1.978 1.00 96.12 494 GLN A O 1
ATOM 3841 N N . ALA A 1 495 ? -49.735 13.159 0.730 1.00 95.12 495 ALA A N 1
ATOM 3842 C CA . ALA A 1 495 ? -50.693 12.997 1.828 1.00 95.12 495 ALA A CA 1
ATOM 3843 C C . ALA A 1 495 ? -50.115 12.206 3.019 1.00 95.12 495 ALA A C 1
ATOM 3845 O O . ALA A 1 495 ? -50.450 12.459 4.178 1.00 95.12 495 ALA A O 1
ATOM 3846 N N . LYS A 1 496 ? -49.225 11.239 2.753 1.00 95.25 496 LYS A N 1
ATOM 3847 C CA . LYS A 1 496 ? -48.544 10.455 3.793 1.00 95.25 496 LYS A CA 1
ATOM 3848 C C . LYS A 1 496 ? -47.511 11.307 4.531 1.00 95.25 496 LYS A C 1
ATOM 3850 O O . LYS A 1 496 ? -47.449 11.243 5.758 1.00 95.25 496 LYS A O 1
ATOM 3855 N N . ALA A 1 497 ? -46.753 12.121 3.797 1.00 96.12 497 ALA A N 1
ATOM 3856 C CA . ALA A 1 497 ? -45.790 13.063 4.358 1.00 96.12 497 ALA A CA 1
ATOM 3857 C C . ALA A 1 497 ? -46.472 14.163 5.186 1.00 96.12 497 ALA A C 1
ATOM 3859 O O . ALA A 1 497 ? -46.065 14.407 6.319 1.00 96.12 497 ALA A O 1
ATOM 3860 N N . GLU A 1 498 ? -47.550 14.763 4.679 1.00 96.69 498 GLU A N 1
ATOM 3861 C CA . GLU A 1 498 ? -48.357 15.757 5.398 1.00 96.69 498 GLU A CA 1
ATOM 3862 C C . GLU A 1 498 ? -48.909 15.178 6.701 1.00 96.69 498 GLU A C 1
ATOM 3864 O O . GLU A 1 498 ? -48.690 15.742 7.772 1.00 96.69 498 GLU A O 1
ATOM 3869 N N . LYS A 1 499 ? -49.518 13.986 6.644 1.00 95.88 499 LYS A N 1
ATOM 3870 C CA . LYS A 1 499 ? -50.029 13.291 7.833 1.00 95.88 499 LYS A CA 1
ATOM 3871 C C . LYS A 1 499 ? -48.926 12.946 8.837 1.00 95.88 499 LYS A C 1
ATOM 3873 O O . LYS A 1 499 ? -49.178 12.926 10.044 1.00 95.88 499 LYS A O 1
ATOM 3878 N N . LEU A 1 500 ? -47.716 12.630 8.367 1.00 94.19 500 LEU A N 1
ATOM 3879 C CA . LEU A 1 500 ? -46.563 12.418 9.240 1.00 94.19 500 LEU A CA 1
ATOM 3880 C C . LEU A 1 500 ? -46.165 13.731 9.925 1.00 94.19 500 LEU A C 1
ATOM 3882 O O . LEU A 1 500 ? -46.078 13.756 11.148 1.00 94.19 500 LEU A O 1
ATOM 3886 N N . VAL A 1 501 ? -46.002 14.826 9.179 1.00 95.62 501 VAL A N 1
ATOM 3887 C CA . VAL A 1 501 ? -45.656 16.145 9.739 1.00 95.62 501 VAL A CA 1
ATOM 3888 C C . VAL A 1 501 ? -46.711 16.634 10.729 1.00 95.62 501 VAL A C 1
ATOM 3890 O O . VAL A 1 501 ? -46.356 17.085 11.818 1.00 95.62 501 VAL A O 1
ATOM 3893 N N . GLU A 1 502 ? -47.999 16.512 10.406 1.00 93.88 502 GLU A N 1
ATOM 3894 C CA . GLU A 1 502 ? -49.091 16.848 11.325 1.00 93.88 502 GLU A CA 1
ATOM 3895 C C . GLU A 1 502 ? -48.984 16.057 12.628 1.00 93.88 502 GLU A C 1
ATOM 3897 O O . GLU A 1 502 ? -49.044 16.638 13.712 1.00 93.88 502 GLU A O 1
ATOM 3902 N N . ARG A 1 503 ? -48.745 14.742 12.540 1.00 91.00 503 ARG A N 1
ATOM 3903 C CA . ARG A 1 503 ? -48.553 13.887 13.717 1.00 91.00 503 ARG A CA 1
ATOM 3904 C C . ARG A 1 503 ? -47.374 14.356 14.566 1.00 91.00 503 ARG A C 1
ATOM 3906 O O . ARG A 1 503 ? -47.529 14.478 15.777 1.00 91.00 503 ARG A O 1
ATOM 3913 N N . LEU A 1 504 ? -46.226 14.642 13.951 1.00 91.19 504 LEU A N 1
ATOM 3914 C CA . LEU A 1 504 ? -45.021 15.085 14.661 1.00 91.19 504 LEU A CA 1
ATOM 3915 C C . LEU A 1 504 ? -45.219 16.459 15.328 1.00 91.19 504 LEU A C 1
ATOM 3917 O O . LEU A 1 504 ? -44.772 16.659 16.455 1.00 91.19 504 LEU A O 1
ATOM 3921 N N . ARG A 1 505 ? -45.942 17.387 14.681 1.00 89.56 505 ARG A N 1
ATOM 3922 C CA . ARG A 1 505 ? -46.281 18.713 15.238 1.00 89.56 505 ARG A CA 1
ATOM 3923 C C . ARG A 1 505 ? -47.272 18.647 16.399 1.00 89.56 505 ARG A C 1
ATOM 3925 O O . ARG A 1 505 ? -47.165 19.426 17.346 1.00 89.56 505 ARG A O 1
ATOM 3932 N N . LEU A 1 506 ? -48.261 17.759 16.302 1.00 80.44 506 LEU A N 1
ATOM 3933 C CA . LEU A 1 506 ? -49.307 17.586 17.314 1.00 80.44 506 LEU A CA 1
ATOM 3934 C C . LEU A 1 506 ? -48.830 16.782 18.523 1.00 80.44 506 LEU A C 1
ATOM 3936 O O . LEU A 1 506 ? -49.446 16.855 19.586 1.00 80.44 506 LEU A O 1
ATOM 3940 N N . GLN A 1 507 ? -47.736 16.036 18.381 1.00 74.94 507 GLN A N 1
ATOM 3941 C CA . GLN A 1 507 ? -47.140 15.258 19.455 1.00 74.94 507 GLN A CA 1
ATOM 3942 C C . GLN A 1 507 ? -46.420 16.176 20.455 1.00 74.94 507 GLN A C 1
ATOM 3944 O O . GLN A 1 507 ? -45.197 16.267 20.496 1.00 74.94 507 GLN A O 1
ATOM 3949 N N . LYS A 1 508 ? -47.213 16.860 21.280 1.00 62.84 508 LYS A N 1
ATOM 3950 C CA . LYS A 1 508 ? -46.769 17.554 22.489 1.00 62.84 508 LYS A CA 1
ATOM 3951 C C . LYS A 1 508 ? -47.059 16.651 23.676 1.00 62.84 508 LYS A C 1
ATOM 3953 O O . LYS A 1 508 ? -48.221 16.370 23.965 1.00 62.84 508 LYS A O 1
ATOM 3958 N N . ILE A 1 509 ? -46.020 16.167 24.344 1.00 61.47 509 ILE A N 1
ATOM 3959 C CA . ILE A 1 509 ? -46.197 15.323 25.526 1.00 61.47 509 ILE A CA 1
ATOM 3960 C C . ILE A 1 509 ? -46.369 16.226 26.749 1.00 61.47 509 ILE A C 1
ATOM 3962 O O . ILE A 1 509 ? -45.579 17.153 26.930 1.00 61.47 509 ILE A O 1
ATOM 3966 N N . PRO A 1 510 ? -47.417 16.020 27.569 1.00 54.81 510 PRO A N 1
ATOM 3967 C CA . PRO A 1 510 ? -47.674 16.869 28.722 1.00 54.81 510 PRO A CA 1
ATOM 3968 C C . PRO A 1 510 ? -46.523 16.797 29.735 1.00 54.81 510 PRO A C 1
ATOM 3970 O O . PRO A 1 510 ? -46.142 15.725 30.206 1.00 54.81 510 PRO A O 1
ATOM 3973 N N . LEU A 1 511 ? -45.997 17.976 30.069 1.00 53.66 511 LEU A N 1
ATOM 3974 C CA . LEU A 1 511 ? -44.905 18.212 31.012 1.00 53.66 511 LEU A CA 1
ATOM 3975 C C . LEU A 1 511 ? -45.296 17.728 32.414 1.00 53.66 511 LEU A C 1
ATOM 3977 O O . LEU A 1 511 ? -46.170 18.319 33.049 1.00 53.66 511 LEU A O 1
ATOM 3981 N N . LYS A 1 512 ? -44.635 16.683 32.924 1.00 52.66 512 LYS A N 1
ATOM 3982 C CA . LYS A 1 512 ? -44.768 16.289 34.338 1.00 52.66 512 LYS A CA 1
ATOM 3983 C C . LYS A 1 512 ? -43.714 16.930 35.249 1.00 52.66 512 LYS A C 1
ATOM 3985 O O . LYS A 1 512 ? -43.929 16.934 36.457 1.00 52.66 512 LYS A O 1
ATOM 3990 N N . GLN A 1 513 ? -42.609 17.476 34.725 1.00 57.28 513 GLN A N 1
ATOM 3991 C CA . GLN A 1 513 ? -41.517 18.013 35.553 1.00 57.28 513 GLN A CA 1
ATOM 3992 C C . GLN A 1 513 ? -40.887 19.296 34.978 1.00 57.28 513 GLN A C 1
ATOM 3994 O O . GLN A 1 513 ? -40.846 19.453 33.759 1.00 57.28 513 GLN A O 1
ATOM 3999 N N . PRO A 1 514 ? -40.412 20.225 35.833 1.00 56.91 514 PRO A N 1
ATOM 4000 C CA . PRO A 1 514 ? -39.662 21.404 35.400 1.00 56.91 514 PRO A CA 1
ATOM 4001 C C . PRO A 1 514 ? -38.265 21.024 34.887 1.00 56.91 514 PRO A C 1
ATOM 4003 O O . PRO A 1 514 ? -37.720 20.012 35.319 1.00 56.91 514 PRO A O 1
ATOM 4006 N N . LEU A 1 515 ? -37.695 21.886 34.030 1.00 63.91 515 LEU A N 1
ATOM 4007 C CA . LEU A 1 515 ? -36.346 21.848 33.430 1.00 63.91 515 LEU A CA 1
ATOM 4008 C C . LEU A 1 515 ? -35.292 21.187 34.342 1.00 63.91 515 LEU A C 1
ATOM 4010 O O . LEU A 1 515 ? -34.613 21.849 35.135 1.00 63.91 515 LEU A O 1
ATOM 4014 N N . ALA A 1 516 ? -35.178 19.863 34.248 1.00 69.25 516 ALA A N 1
ATOM 4015 C CA . ALA A 1 516 ? -34.182 19.094 34.972 1.00 69.25 516 ALA A CA 1
ATOM 4016 C C . ALA A 1 516 ? -32.881 19.101 34.167 1.00 69.25 516 ALA A C 1
ATOM 4018 O O . ALA A 1 516 ? -32.892 18.887 32.954 1.00 69.25 516 ALA A O 1
ATOM 4019 N N . GLU A 1 517 ? -31.762 19.363 34.840 1.00 85.56 517 GLU A N 1
ATOM 4020 C CA . GLU A 1 517 ? -30.423 19.307 34.251 1.00 85.56 517 GLU A CA 1
ATOM 4021 C C . GLU A 1 517 ? -30.090 17.843 33.948 1.00 85.56 517 GLU A C 1
ATOM 4023 O O . GLU A 1 517 ? -29.863 17.036 34.854 1.00 85.56 517 GLU A O 1
ATOM 4028 N N . THR A 1 518 ? -30.165 17.498 32.666 1.00 86.62 518 THR A N 1
ATOM 4029 C CA . THR A 1 518 ? -30.166 16.124 32.175 1.00 86.62 518 THR A CA 1
ATOM 4030 C C . THR A 1 518 ? -28.795 15.755 31.654 1.00 86.62 518 THR A C 1
ATOM 4032 O O . THR A 1 518 ? -28.235 16.435 30.792 1.00 86.62 518 THR A O 1
ATOM 4035 N N . LEU A 1 519 ? -28.276 14.644 32.163 1.00 86.25 519 LEU A N 1
ATOM 4036 C CA . LEU A 1 519 ? -27.112 13.984 31.599 1.00 86.25 519 LEU A CA 1
ATOM 4037 C C . LEU A 1 519 ? -27.584 12.934 30.593 1.00 86.25 519 LEU A C 1
ATOM 4039 O O . LEU A 1 519 ? -28.402 12.078 30.938 1.00 86.25 519 LEU A O 1
ATOM 4043 N N . ILE A 1 520 ? -27.060 13.001 29.371 1.00 87.38 520 ILE A N 1
ATOM 4044 C CA . ILE A 1 520 ? -27.277 11.979 28.348 1.00 87.38 520 ILE A CA 1
ATOM 4045 C C . ILE A 1 520 ? -26.053 11.071 28.326 1.00 87.38 520 ILE A C 1
ATOM 4047 O O . ILE A 1 520 ? -24.921 11.539 28.199 1.00 87.38 520 ILE A O 1
ATOM 4051 N N . LEU A 1 521 ? -26.291 9.776 28.465 1.00 80.56 521 LEU A N 1
ATOM 4052 C CA . LEU A 1 521 ? -25.273 8.736 28.455 1.00 80.56 521 LEU A CA 1
ATOM 4053 C C . LEU A 1 521 ? -25.645 7.660 27.447 1.00 80.56 521 LEU A C 1
ATOM 4055 O O . LEU A 1 521 ? -26.812 7.500 27.113 1.00 80.56 521 LEU A O 1
ATOM 4059 N N . SER A 1 522 ? -24.660 6.880 27.042 1.00 77.94 522 SER A N 1
ATOM 4060 C CA . SER A 1 522 ? -24.826 5.608 26.355 1.00 77.94 522 SER A CA 1
ATOM 4061 C C . SER A 1 522 ? -23.872 4.566 26.927 1.00 77.94 522 SER A C 1
ATOM 4063 O O . SER A 1 522 ? -23.054 4.865 27.803 1.00 77.94 522 SER A O 1
ATOM 4065 N N . GLU A 1 523 ? -23.958 3.341 26.421 1.00 69.75 523 GLU A N 1
ATOM 4066 C CA . GLU A 1 523 ? -23.001 2.270 26.718 1.00 69.75 523 GLU A CA 1
ATOM 4067 C C . GLU A 1 523 ? -21.571 2.598 26.237 1.00 69.75 523 GLU A C 1
ATOM 4069 O O . GLU A 1 523 ? -20.608 2.012 26.737 1.00 69.75 523 GLU A O 1
ATOM 4074 N N . THR A 1 524 ? -21.418 3.612 25.371 1.00 61.44 524 THR A N 1
ATOM 4075 C CA . THR A 1 524 ? -20.140 4.155 24.889 1.00 61.44 524 THR A CA 1
ATOM 4076 C C . THR A 1 524 ? -19.755 5.507 25.503 1.00 61.44 524 THR A C 1
ATOM 4078 O O . THR A 1 524 ? -18.742 6.090 25.116 1.00 61.44 524 THR A O 1
ATOM 4081 N N . GLY A 1 525 ? -20.463 5.979 26.539 1.00 70.62 525 GLY A N 1
ATOM 4082 C CA . GLY A 1 525 ? -20.064 7.148 27.337 1.00 70.62 525 GLY A CA 1
ATOM 4083 C C . GLY A 1 525 ? -21.021 8.341 27.267 1.00 70.62 525 GLY A C 1
ATOM 4084 O O . GLY A 1 525 ? -22.213 8.193 26.998 1.00 70.62 525 GLY A O 1
ATOM 4085 N N . MET A 1 526 ? -20.518 9.535 27.598 1.00 78.50 526 MET A N 1
ATOM 4086 C CA . MET A 1 526 ? -21.323 10.765 27.628 1.00 78.50 526 MET A CA 1
ATOM 4087 C C . MET A 1 526 ? -21.667 11.260 26.221 1.00 78.50 526 MET A C 1
ATOM 4089 O O . MET A 1 526 ? -20.816 11.263 25.338 1.00 78.50 526 MET A O 1
ATOM 4093 N N . ILE A 1 527 ? -22.894 11.754 26.047 1.00 77.31 527 ILE A N 1
ATOM 4094 C CA . ILE A 1 527 ? -23.380 12.325 24.789 1.00 77.31 527 ILE A CA 1
ATOM 4095 C C . ILE A 1 527 ? -23.578 13.834 24.928 1.00 77.31 527 ILE A C 1
ATOM 4097 O O . ILE A 1 527 ? -24.183 14.315 25.888 1.00 77.31 527 ILE A O 1
ATOM 4101 N N . GLU A 1 528 ? -23.093 14.582 23.937 1.00 80.19 528 GLU A N 1
ATOM 4102 C CA . GLU A 1 528 ? -23.247 16.034 23.870 1.00 80.19 528 GLU A CA 1
ATOM 4103 C C . GLU A 1 528 ? -24.679 16.415 23.452 1.00 80.19 528 GLU A C 1
ATOM 4105 O O . GLU A 1 528 ? -25.162 15.982 22.404 1.00 80.19 528 GLU A O 1
ATOM 4110 N N . PRO A 1 529 ? -25.387 17.251 24.230 1.00 79.69 529 PRO A N 1
ATOM 4111 C CA . PRO A 1 529 ? -26.798 17.541 23.981 1.00 79.69 529 PRO A CA 1
ATOM 4112 C C . PRO A 1 529 ? -27.035 18.567 22.863 1.00 79.69 529 PRO A C 1
ATOM 4114 O O . PRO A 1 529 ? -28.181 18.793 22.489 1.00 79.69 529 PRO A O 1
ATOM 4117 N N . HIS A 1 530 ? -25.984 19.203 22.335 1.00 80.31 530 HIS A N 1
ATOM 4118 C CA . HIS A 1 530 ? -26.114 20.266 21.334 1.00 80.31 530 HIS A CA 1
ATOM 4119 C C . HIS A 1 530 ? -26.486 19.758 19.936 1.00 80.31 530 HIS A C 1
ATOM 4121 O O . HIS A 1 530 ? -26.780 20.563 19.056 1.00 80.31 530 HIS A O 1
ATOM 4127 N N . PHE A 1 531 ? -26.420 18.445 19.683 1.00 82.56 531 PHE A N 1
ATOM 4128 C CA . PHE A 1 531 ? -26.851 17.925 18.390 1.00 82.56 531 PHE A CA 1
ATOM 4129 C C . PHE A 1 531 ? -28.380 18.052 18.251 1.00 82.56 531 PHE A C 1
ATOM 4131 O O . PHE A 1 531 ? -29.096 17.770 19.219 1.00 82.56 531 PHE A O 1
ATOM 4138 N N . PRO A 1 532 ? -28.899 18.420 17.063 1.00 86.44 532 PRO A N 1
ATOM 4139 C CA . PRO A 1 532 ? -30.316 18.737 16.857 1.00 86.44 532 PRO A CA 1
ATOM 4140 C C . PRO A 1 532 ? -31.298 17.671 17.359 1.00 86.44 532 PRO A C 1
ATOM 4142 O O . PRO A 1 532 ? -32.335 18.000 17.937 1.00 86.44 532 PRO A O 1
ATOM 4145 N N . GLN A 1 533 ? -30.965 16.388 17.192 1.00 89.50 533 GLN A N 1
ATOM 4146 C CA . GLN A 1 533 ? -31.781 15.269 17.659 1.00 89.50 533 GLN A CA 1
ATOM 4147 C C . GLN A 1 533 ? -31.876 15.187 19.181 1.00 89.50 533 GLN A C 1
ATOM 4149 O O . GLN A 1 533 ? -32.946 14.874 19.697 1.00 89.50 533 GLN A O 1
ATOM 4154 N N . TYR A 1 534 ? -30.794 15.488 19.904 1.00 90.44 534 TYR A N 1
ATOM 4155 C CA . TYR A 1 534 ? -30.778 15.446 21.364 1.00 90.44 534 TYR A CA 1
ATOM 4156 C C . TYR A 1 534 ? -31.416 16.697 21.949 1.00 90.44 534 TYR A C 1
ATOM 4158 O O . TYR A 1 534 ? -32.193 16.585 22.891 1.00 90.44 534 TYR A O 1
ATOM 4166 N N . GLN A 1 535 ? -31.175 17.862 21.347 1.00 88.81 535 GLN A N 1
ATOM 4167 C CA . GLN A 1 535 ? -31.864 19.091 21.723 1.00 88.81 535 GLN A CA 1
ATOM 4168 C C . GLN A 1 535 ? -33.381 18.935 21.561 1.00 88.81 535 GLN A C 1
ATOM 4170 O O . GLN A 1 535 ? -34.127 19.133 22.514 1.00 88.81 535 GLN A O 1
ATOM 4175 N N . THR A 1 536 ? -33.831 18.462 20.396 1.00 89.69 536 THR A N 1
ATOM 4176 C CA . THR A 1 536 ? -35.256 18.217 20.137 1.00 89.69 536 THR A CA 1
ATOM 4177 C C . THR A 1 536 ? -35.829 17.154 21.075 1.00 89.69 536 THR A C 1
ATOM 4179 O O . THR A 1 536 ? -36.945 17.300 21.566 1.00 89.69 536 THR A O 1
ATOM 4182 N N . LEU A 1 537 ? -35.075 16.087 21.358 1.00 89.50 537 LEU A N 1
ATOM 4183 C CA . LEU A 1 537 ? -35.478 15.057 22.313 1.00 89.50 537 LEU A CA 1
ATOM 4184 C C . LEU A 1 537 ? -35.693 15.634 23.717 1.00 89.50 537 LEU A C 1
ATOM 4186 O O . LEU A 1 537 ? -36.717 15.353 24.338 1.00 89.50 537 LEU A O 1
ATOM 4190 N N . LEU A 1 538 ? -34.750 16.443 24.207 1.00 87.62 538 LEU A N 1
ATOM 4191 C CA . LEU A 1 538 ? -34.855 17.110 25.503 1.00 87.62 538 LEU A CA 1
ATOM 4192 C C . LEU A 1 538 ? -36.042 18.080 25.528 1.00 87.62 538 LEU A C 1
ATOM 4194 O O . LEU A 1 538 ? -36.848 18.008 26.454 1.00 87.62 538 LEU A O 1
ATOM 4198 N N . ASP A 1 539 ? -36.211 18.900 24.490 1.00 86.00 539 ASP A N 1
ATOM 4199 C CA . ASP A 1 539 ? -37.315 19.859 24.376 1.00 86.00 539 ASP A CA 1
ATOM 4200 C C . ASP A 1 539 ? -38.682 19.159 24.408 1.00 86.00 539 ASP A C 1
ATOM 4202 O O . ASP A 1 539 ? -39.587 19.570 25.139 1.00 86.00 539 ASP A O 1
ATOM 4206 N N . LEU A 1 540 ? -38.830 18.054 23.669 1.00 84.50 540 LEU A N 1
ATOM 4207 C CA . LEU A 1 540 ? -40.061 17.259 23.645 1.00 84.50 540 LEU A CA 1
ATOM 4208 C C . LEU A 1 540 ? -40.338 16.540 24.975 1.00 84.50 540 LEU A C 1
ATOM 4210 O O . LEU A 1 540 ? -41.498 16.260 25.283 1.00 84.50 540 LEU A O 1
ATOM 4214 N N . LEU A 1 541 ? -39.296 16.242 25.757 1.00 81.88 541 LEU A N 1
ATOM 4215 C CA . LEU A 1 541 ? -39.399 15.673 27.104 1.00 81.88 541 LEU A CA 1
ATOM 4216 C C . LEU A 1 541 ? -39.553 16.741 28.204 1.00 81.88 541 LEU A C 1
ATOM 4218 O O . LEU A 1 541 ? -39.819 16.385 29.352 1.00 81.88 541 LEU A O 1
ATOM 4222 N N . GLY A 1 542 ? -39.398 18.031 27.885 1.00 81.00 542 GLY A N 1
ATOM 4223 C CA . GLY A 1 542 ? -39.388 19.115 28.874 1.00 81.00 542 GLY A CA 1
ATOM 4224 C C . GLY A 1 542 ? -38.121 19.177 29.730 1.00 81.00 542 GLY A C 1
ATOM 4225 O O . GLY A 1 542 ? -38.147 19.682 30.854 1.00 81.00 542 GLY A O 1
ATOM 4226 N N . LEU A 1 543 ? -37.021 18.628 29.226 1.00 85.19 543 LEU A N 1
ATOM 4227 C CA . LEU A 1 543 ? -35.738 18.529 29.905 1.00 85.19 543 LEU A CA 1
ATOM 4228 C C . LEU A 1 543 ? -34.771 19.607 29.410 1.00 85.19 543 LEU A C 1
ATOM 4230 O O . LEU A 1 543 ? -34.909 20.134 28.312 1.00 85.19 543 LEU A O 1
ATOM 4234 N N . SER A 1 544 ? -33.767 19.926 30.223 1.00 87.19 544 SER A N 1
ATOM 4235 C CA . SER A 1 544 ? -32.680 20.833 29.840 1.00 87.19 544 SER A CA 1
ATOM 4236 C C . SER A 1 544 ? -31.342 20.104 29.879 1.00 87.19 544 SER A C 1
ATOM 4238 O O . SER A 1 544 ? -31.166 19.230 30.730 1.00 87.19 544 SER A O 1
ATOM 4240 N N . PRO A 1 545 ? -30.376 20.451 29.018 1.00 87.62 545 PRO A N 1
ATOM 4241 C CA . PRO A 1 545 ? -29.035 19.898 29.122 1.00 87.62 545 PRO A CA 1
ATOM 4242 C C . PRO A 1 545 ? -28.381 20.267 30.458 1.00 87.62 545 PRO A C 1
ATOM 4244 O O . PRO A 1 545 ? -28.740 21.255 31.106 1.00 87.62 545 PRO A O 1
ATOM 4247 N N . LEU A 1 546 ? -27.411 19.459 30.876 1.00 86.00 546 LEU A N 1
ATOM 4248 C CA . LEU A 1 546 ? -26.558 19.757 32.021 1.00 86.00 546 LEU A CA 1
ATOM 4249 C C . LEU A 1 546 ? -25.853 21.111 31.821 1.00 86.00 546 LEU A C 1
ATOM 4251 O O . LEU A 1 546 ? -25.333 21.382 30.742 1.00 86.00 546 LEU A O 1
ATOM 4255 N N . LYS A 1 547 ? -25.838 21.966 32.851 1.00 78.88 547 LYS A N 1
ATOM 4256 C CA . LYS A 1 547 ? -25.229 23.308 32.758 1.00 78.88 547 LYS A CA 1
ATOM 4257 C C . LYS A 1 547 ? -23.708 23.323 32.903 1.00 78.88 547 LYS A C 1
ATOM 4259 O O . LYS A 1 547 ? -23.097 24.357 32.656 1.00 78.88 547 LYS A O 1
ATOM 4264 N N . SER A 1 548 ? -23.111 22.241 33.392 1.00 74.81 548 SER A N 1
ATOM 4265 C CA . SER A 1 548 ? -21.668 22.167 33.612 1.00 74.81 548 SER A CA 1
ATOM 4266 C C . SER A 1 548 ? -20.905 21.962 32.301 1.00 74.81 548 SER A C 1
ATOM 4268 O O . SER A 1 548 ? -21.437 21.389 31.355 1.00 74.81 548 SER A O 1
ATOM 4270 N N . ASP A 1 549 ? -19.621 22.335 32.282 1.00 68.06 549 ASP A N 1
ATOM 4271 C CA . ASP A 1 549 ? -18.703 22.108 31.151 1.00 68.06 549 ASP A CA 1
ATOM 4272 C C . ASP A 1 549 ? -18.289 20.628 30.998 1.00 68.06 549 ASP A C 1
ATOM 4274 O O . ASP A 1 549 ? -17.174 20.333 30.570 1.00 68.06 549 ASP A O 1
ATOM 4278 N N . LEU A 1 550 ? -19.125 19.673 31.418 1.00 75.00 550 LEU A N 1
ATOM 4279 C CA . LEU A 1 550 ? -18.851 18.254 31.210 1.00 75.00 550 LEU A CA 1
ATOM 4280 C C . LEU A 1 550 ? -18.939 17.942 29.717 1.00 75.00 550 LEU A C 1
ATOM 4282 O O . LEU A 1 550 ? -19.972 18.151 29.086 1.00 75.00 550 LEU A O 1
ATOM 4286 N N . THR A 1 551 ? -17.852 17.414 29.173 1.00 73.19 551 THR A N 1
ATOM 4287 C CA . THR A 1 551 ? -17.753 16.959 27.788 1.00 73.19 551 THR A CA 1
ATOM 4288 C C . THR A 1 551 ? -17.227 15.525 27.759 1.00 73.19 551 THR A C 1
ATOM 4290 O O . THR A 1 551 ? -16.592 15.088 28.728 1.00 73.19 551 THR A O 1
ATOM 4293 N N . PRO A 1 552 ? -17.407 14.784 26.653 1.00 68.38 552 PRO A N 1
ATOM 4294 C CA . PRO A 1 552 ? -16.847 13.441 26.514 1.00 68.38 552 PRO A CA 1
ATOM 4295 C C . PRO A 1 552 ? -15.331 13.387 26.771 1.00 68.38 552 PRO A C 1
ATOM 4297 O O . PRO A 1 552 ? -14.833 12.426 27.356 1.00 68.38 552 PRO A O 1
ATOM 4300 N N . GLN A 1 553 ? -14.594 14.444 26.402 1.00 68.12 553 GLN A N 1
ATOM 4301 C CA . GLN A 1 553 ? -13.132 14.530 26.541 1.00 68.12 553 GLN A CA 1
ATOM 4302 C C . GLN A 1 553 ? -12.676 14.841 27.970 1.00 68.12 553 GLN A C 1
ATOM 4304 O O . GLN A 1 553 ? -11.503 14.665 28.295 1.00 68.12 553 GLN A O 1
ATOM 4309 N N . ASN A 1 554 ? -13.571 15.343 28.822 1.00 73.12 554 ASN A N 1
ATOM 4310 C CA . ASN A 1 554 ? -13.230 15.762 30.175 1.00 73.12 554 ASN A CA 1
ATOM 4311 C C . ASN A 1 554 ? -14.034 15.026 31.259 1.00 73.12 554 ASN A C 1
ATOM 4313 O O . ASN A 1 554 ? -13.918 15.378 32.436 1.00 73.12 554 ASN A O 1
ATOM 4317 N N . PHE A 1 555 ? -14.797 14.005 30.856 1.00 73.75 555 PHE A N 1
ATOM 4318 C CA . PHE A 1 555 ? -15.650 13.185 31.702 1.00 73.75 555 PHE A CA 1
ATOM 4319 C C . PHE A 1 555 ? -14.826 12.436 32.755 1.00 73.75 555 PHE A C 1
ATOM 4321 O O . PHE A 1 555 ? -13.994 11.585 32.443 1.00 73.75 555 PHE A O 1
ATOM 4328 N N . SER A 1 556 ? -15.062 12.746 34.028 1.00 79.06 556 SER A N 1
ATOM 4329 C CA . SER A 1 556 ? -14.447 12.054 35.160 1.00 79.06 556 SER A CA 1
ATOM 4330 C C . SER A 1 556 ? -15.465 11.862 36.274 1.00 79.06 556 SER A C 1
ATOM 4332 O O . SER A 1 556 ? -16.426 12.627 36.387 1.00 79.06 556 SER A O 1
ATOM 4334 N N . LEU A 1 557 ? -15.231 10.863 37.131 1.00 76.81 557 LEU A N 1
ATOM 4335 C CA . LEU A 1 557 ? -16.064 10.634 38.311 1.00 76.81 557 LEU A CA 1
ATOM 4336 C C . LEU A 1 557 ? -16.181 11.911 39.155 1.00 76.81 557 LEU A C 1
ATOM 4338 O O . LEU A 1 557 ? -17.282 12.302 39.511 1.00 76.81 557 LEU A O 1
ATOM 4342 N N . GLU A 1 558 ? -15.069 12.598 39.418 1.00 81.81 558 GLU A N 1
ATOM 4343 C CA . GLU A 1 558 ? -15.045 13.839 40.200 1.00 81.81 558 GLU A CA 1
ATOM 4344 C C . GLU A 1 558 ? -15.937 14.930 39.596 1.00 81.81 558 GLU A C 1
ATOM 4346 O O . GLU A 1 558 ? -16.789 15.490 40.284 1.00 81.81 558 GLU A O 1
ATOM 4351 N N . LYS A 1 559 ? -15.802 15.202 38.295 1.00 81.56 559 LYS A N 1
ATOM 4352 C CA . LYS A 1 559 ? -16.602 16.242 37.637 1.00 81.56 559 LYS A CA 1
ATOM 4353 C C . LYS A 1 559 ? -18.071 15.865 37.531 1.00 81.56 559 LYS A C 1
ATOM 4355 O O . LYS A 1 559 ? -18.929 16.729 37.683 1.00 81.56 559 LYS A O 1
ATOM 4360 N N . LEU A 1 560 ? -18.372 14.585 37.327 1.00 78.25 560 LEU A N 1
ATOM 4361 C CA . LEU A 1 560 ? -19.740 14.078 37.337 1.00 78.25 560 LEU A CA 1
ATOM 4362 C C . LEU A 1 560 ? -20.394 14.234 38.720 1.00 78.25 560 LEU A C 1
ATOM 4364 O O . LEU A 1 560 ? -21.555 14.632 38.809 1.00 78.25 560 LEU A O 1
ATOM 4368 N N . LEU A 1 561 ? -19.642 13.988 39.801 1.00 80.56 561 LEU A N 1
ATOM 4369 C CA . LEU A 1 561 ? -20.093 14.236 41.175 1.00 80.56 561 LEU A CA 1
ATOM 4370 C C . LEU A 1 561 ? -20.357 15.729 41.431 1.00 80.56 561 LEU A C 1
ATOM 4372 O O . LEU A 1 561 ? -21.324 16.066 42.115 1.00 80.56 561 LEU A O 1
ATOM 4376 N N . LEU A 1 562 ? -19.524 16.612 40.873 1.00 82.56 562 LEU A N 1
ATOM 4377 C CA . LEU A 1 562 ? -19.680 18.067 40.984 1.00 82.56 562 LEU A CA 1
ATOM 4378 C C . LEU A 1 562 ? -20.848 18.609 40.152 1.00 82.56 562 LEU A C 1
ATOM 4380 O O . LEU A 1 562 ? -21.481 19.578 40.559 1.00 82.56 562 LEU A O 1
ATOM 4384 N N . ALA A 1 563 ? -21.154 17.986 39.014 1.00 80.69 563 ALA A N 1
ATOM 4385 C CA . ALA A 1 563 ? -22.196 18.458 38.111 1.00 80.69 563 ALA A CA 1
ATOM 4386 C C . ALA A 1 563 ? -23.626 18.147 38.563 1.00 80.69 563 ALA A C 1
ATOM 4388 O O . ALA A 1 563 ? -24.553 18.773 38.065 1.00 80.69 563 ALA A O 1
ATOM 4389 N N . GLN A 1 564 ? -23.806 17.194 39.483 1.00 80.88 564 GLN A N 1
ATOM 4390 C CA . GLN A 1 564 ? -25.090 16.874 40.123 1.00 80.88 564 GLN A CA 1
ATOM 4391 C C . GLN A 1 564 ? -26.300 16.835 39.160 1.00 80.88 564 GLN A C 1
ATOM 4393 O O . GLN A 1 564 ? -27.263 17.586 39.354 1.00 80.88 564 GLN A O 1
ATOM 4398 N N . PRO A 1 565 ? -26.289 15.960 38.133 1.00 83.81 565 PRO A N 1
ATOM 4399 C CA . PRO A 1 565 ? -27.424 15.835 37.224 1.00 83.81 565 PRO A CA 1
ATOM 4400 C C . PRO A 1 565 ? -28.716 15.511 37.986 1.00 83.81 565 PRO A C 1
ATOM 4402 O O . PRO A 1 565 ? -28.702 14.802 38.991 1.00 83.81 565 PRO A O 1
ATOM 4405 N N . LYS A 1 566 ? -29.845 16.036 37.507 1.00 83.00 566 LYS A N 1
ATOM 4406 C CA . LYS A 1 566 ? -31.177 15.839 38.113 1.00 83.00 566 LYS A CA 1
ATOM 4407 C C . LYS A 1 566 ? -32.012 14.784 37.392 1.00 83.00 566 LYS A C 1
ATOM 4409 O O . LYS A 1 566 ? -32.973 14.275 37.964 1.00 83.00 566 LYS A O 1
ATOM 4414 N N . GLN A 1 567 ? -31.648 14.476 36.151 1.00 82.69 567 GLN A N 1
ATOM 4415 C CA . GLN A 1 567 ? -32.258 13.442 35.326 1.00 82.69 567 GLN A CA 1
ATOM 4416 C C . GLN A 1 567 ? -31.163 12.708 34.553 1.00 82.69 567 GLN A C 1
ATOM 4418 O O . GLN A 1 567 ? -30.173 13.309 34.127 1.00 82.69 567 GLN A O 1
ATOM 4423 N N . LEU A 1 568 ? -31.365 11.408 34.357 1.00 84.25 568 LEU A N 1
ATOM 4424 C CA . LEU A 1 568 ? -30.530 10.584 33.494 1.00 84.25 568 LEU A CA 1
ATOM 4425 C C . LEU A 1 568 ? -31.343 10.121 32.282 1.00 84.25 568 LEU A C 1
ATOM 4427 O O . LEU A 1 568 ? -32.453 9.608 32.446 1.00 84.25 568 LEU A O 1
ATOM 4431 N N . LEU A 1 569 ? -30.773 10.295 31.092 1.00 87.19 569 LEU A N 1
ATOM 4432 C CA . LEU A 1 569 ? -31.217 9.668 29.852 1.00 87.19 569 LEU A CA 1
ATOM 4433 C C . LEU A 1 569 ? -30.110 8.723 29.378 1.00 87.19 569 LEU A C 1
ATOM 4435 O O . LEU A 1 569 ? -28.998 9.161 29.101 1.00 87.19 569 LEU A O 1
ATOM 4439 N N . PHE A 1 570 ? -30.408 7.432 29.317 1.00 85.06 570 PHE A N 1
ATOM 4440 C CA . PHE A 1 570 ? -29.481 6.379 28.934 1.00 85.06 570 PHE A CA 1
ATOM 4441 C C . PHE A 1 570 ? -29.864 5.808 27.568 1.00 85.06 570 PHE A C 1
ATOM 4443 O O . PHE A 1 570 ? -30.975 5.307 27.384 1.00 85.06 570 PHE A O 1
ATOM 4450 N N . LEU A 1 571 ? -28.946 5.892 26.610 1.00 85.31 571 LEU A N 1
ATOM 4451 C CA . LEU A 1 571 ? -29.108 5.382 25.260 1.00 85.31 571 LEU A CA 1
ATOM 4452 C C . LEU A 1 571 ? -28.453 4.005 25.139 1.00 85.31 571 LEU A C 1
ATOM 4454 O O . LEU A 1 571 ? -27.238 3.883 25.252 1.00 85.31 571 LEU A O 1
ATOM 4458 N N . THR A 1 572 ? -29.250 2.965 24.916 1.00 79.12 572 THR A N 1
ATOM 4459 C CA . THR A 1 572 ? -28.747 1.582 24.824 1.00 79.12 572 THR A CA 1
ATOM 4460 C C . THR A 1 572 ? -28.423 1.235 23.377 1.00 79.12 572 THR A C 1
ATOM 4462 O O . THR A 1 572 ? -29.286 1.416 22.510 1.00 79.12 572 THR A O 1
ATOM 4465 N N . ASP A 1 573 ? -27.245 0.683 23.112 1.00 66.62 573 ASP A N 1
ATOM 4466 C CA . ASP A 1 573 ? -26.882 0.093 21.818 1.00 66.62 573 ASP A CA 1
ATOM 4467 C C . ASP A 1 573 ? -26.877 -1.450 21.844 1.00 66.62 573 ASP A C 1
ATOM 4469 O O . ASP A 1 573 ? -26.949 -2.076 20.784 1.00 66.62 573 ASP A O 1
ATOM 4473 N N . ASN A 1 574 ? -26.906 -2.052 23.043 1.00 55.91 574 ASN A N 1
ATOM 4474 C CA . ASN A 1 574 ? -26.895 -3.487 23.344 1.00 55.91 574 ASN A CA 1
ATOM 4475 C C . ASN A 1 574 ? -25.723 -4.271 22.711 1.00 55.91 574 ASN A C 1
ATOM 4477 O O . ASN A 1 574 ? -25.802 -5.501 22.615 1.00 55.91 574 ASN A O 1
ATOM 4481 N N . GLN A 1 575 ? -24.669 -3.604 22.233 1.00 49.84 575 GLN A N 1
ATOM 4482 C CA . GLN A 1 575 ? -23.589 -4.229 21.452 1.00 49.84 575 GLN A CA 1
ATOM 4483 C C . GLN A 1 575 ? -22.186 -3.706 21.814 1.00 49.84 575 GLN A C 1
ATOM 4485 O O . GLN A 1 575 ? -21.210 -4.344 21.418 1.00 49.84 575 GLN A O 1
ATOM 4490 N N . SER A 1 576 ? -22.068 -2.623 22.591 1.00 46.00 576 SER A N 1
ATOM 4491 C CA . SER A 1 576 ? -20.785 -1.973 22.895 1.00 46.00 576 SER A CA 1
ATOM 4492 C C . SER A 1 576 ? -20.509 -1.886 24.400 1.00 46.00 576 SER A C 1
ATOM 4494 O O . SER A 1 576 ? -21.413 -1.782 25.227 1.00 46.00 576 SER A O 1
ATOM 4496 N N . TYR A 1 577 ? -19.230 -1.909 24.774 1.00 41.62 577 TYR A N 1
ATOM 4497 C CA . TYR A 1 577 ? -18.754 -1.727 26.147 1.00 41.62 577 TYR A CA 1
ATOM 4498 C C . TYR A 1 577 ? -17.654 -0.665 26.167 1.00 41.62 577 TYR A C 1
ATOM 4500 O O . TYR A 1 577 ? -16.731 -0.742 25.357 1.00 41.62 577 TYR A O 1
ATOM 4508 N N . ASN A 1 578 ? -17.701 0.295 27.098 1.00 46.03 578 ASN A N 1
ATOM 4509 C CA . ASN A 1 578 ? -16.582 1.210 27.334 1.00 46.03 578 ASN A CA 1
ATOM 4510 C C . ASN A 1 578 ? -16.242 1.396 28.831 1.00 46.03 578 ASN A C 1
ATOM 4512 O O . ASN A 1 578 ? -17.069 1.208 29.725 1.00 46.03 578 ASN A O 1
ATOM 4516 N N . ASN A 1 579 ? -15.008 1.828 29.113 1.00 45.53 579 ASN A N 1
ATOM 4517 C CA . ASN A 1 579 ? -14.525 2.068 30.481 1.00 45.53 579 ASN A CA 1
ATOM 4518 C C . ASN A 1 579 ? -15.234 3.252 31.182 1.00 45.53 579 ASN A C 1
ATOM 4520 O O . ASN A 1 579 ? -15.287 3.307 32.411 1.00 45.53 579 ASN A O 1
ATOM 4524 N N . GLN A 1 580 ? -15.832 4.194 30.436 1.00 53.34 580 GLN A N 1
ATOM 4525 C CA . GLN A 1 580 ? -16.654 5.265 31.023 1.00 53.34 580 GLN A CA 1
ATOM 4526 C C . GLN A 1 580 ? -18.009 4.736 31.534 1.00 53.34 580 GLN A C 1
ATOM 4528 O O . GLN A 1 580 ? -18.524 5.234 32.532 1.00 53.34 580 GLN A O 1
ATOM 4533 N N . ALA A 1 581 ? -18.558 3.687 30.922 1.00 52.81 581 ALA A N 1
ATOM 4534 C CA . ALA A 1 581 ? -19.749 2.965 31.346 1.00 52.81 581 ALA A CA 1
ATOM 4535 C C . ALA A 1 581 ? -19.455 2.094 32.576 1.00 52.81 581 ALA A C 1
ATOM 4537 O O . ALA A 1 581 ? -20.347 1.808 33.372 1.00 52.81 581 ALA A O 1
ATOM 4538 N N . GLU A 1 582 ? -18.188 1.743 32.808 1.00 60.44 582 GLU A N 1
ATOM 4539 C CA . GLU A 1 582 ? -17.735 1.121 34.053 1.00 60.44 582 GLU A CA 1
ATOM 4540 C C . GLU A 1 582 ? -17.750 2.112 35.231 1.00 60.44 582 GLU A C 1
ATOM 4542 O O . GLU A 1 582 ? -18.173 1.755 36.336 1.00 60.44 582 GLU A O 1
ATOM 4547 N N . LEU A 1 583 ? -17.438 3.397 34.989 1.00 62.06 583 LEU A N 1
ATOM 4548 C CA . LEU A 1 583 ? -17.713 4.463 35.965 1.00 62.06 583 LEU A CA 1
ATOM 4549 C C . LEU A 1 583 ? -19.211 4.512 36.292 1.00 62.06 583 LEU A C 1
ATOM 4551 O O . LEU A 1 583 ? -19.569 4.753 37.443 1.00 62.06 583 LEU A O 1
ATOM 4555 N N . LEU A 1 584 ? -20.095 4.172 35.343 1.00 60.44 584 LEU A N 1
ATOM 4556 C CA . LEU A 1 584 ? -21.537 4.069 35.595 1.00 60.44 584 LEU A CA 1
ATOM 4557 C C . LEU A 1 584 ? -21.937 2.881 36.492 1.00 60.44 584 LEU A C 1
ATOM 4559 O O . LEU A 1 584 ? -23.090 2.730 36.884 1.00 6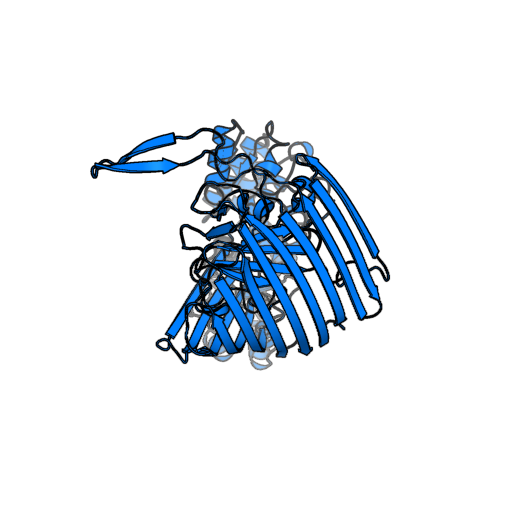0.44 584 LEU A O 1
ATOM 4563 N N . LYS A 1 585 ? -20.994 2.026 36.876 1.00 66.75 585 LYS A N 1
ATOM 4564 C CA . LYS A 1 585 ? -21.197 0.981 37.889 1.00 66.75 585 LYS A CA 1
ATOM 4565 C C . LYS A 1 585 ? -20.543 1.348 39.223 1.00 66.75 585 LYS A C 1
ATOM 4567 O O . LYS A 1 585 ? -20.688 0.613 40.198 1.00 66.75 585 LYS A O 1
ATOM 4572 N N . HIS A 1 586 ? -19.870 2.500 39.304 1.00 76.38 586 HIS A N 1
ATOM 4573 C CA . HIS A 1 586 ? -19.129 2.912 40.489 1.00 76.38 586 HIS A CA 1
ATOM 4574 C C . HIS A 1 586 ? -20.060 3.103 41.708 1.00 76.38 586 HIS A C 1
ATOM 4576 O O . HIS A 1 586 ? -21.057 3.831 41.617 1.00 76.38 586 HIS A O 1
ATOM 4582 N N . PRO A 1 587 ? -19.726 2.547 42.892 1.00 78.69 587 PRO A N 1
ATOM 4583 C CA . PRO A 1 587 ? -20.589 2.599 44.077 1.00 78.69 587 PRO A CA 1
ATOM 4584 C C . PRO A 1 587 ? -20.986 4.015 44.523 1.00 78.69 587 PRO A C 1
ATOM 4586 O O . PRO A 1 587 ? -22.075 4.219 45.058 1.00 78.69 587 PRO A O 1
ATOM 4589 N N . ALA A 1 588 ? -20.118 5.011 44.308 1.00 74.88 588 ALA A N 1
ATOM 4590 C CA . ALA A 1 588 ? -20.425 6.405 44.644 1.00 74.88 588 ALA A CA 1
ATOM 4591 C C . ALA A 1 588 ? -21.529 6.999 43.754 1.00 74.88 588 ALA A C 1
ATOM 4593 O O . ALA A 1 588 ? -22.366 7.752 44.248 1.00 74.88 588 ALA A O 1
ATOM 4594 N N . LEU A 1 589 ? -21.565 6.627 42.471 1.00 71.50 589 LEU A N 1
ATOM 4595 C CA . LEU A 1 589 ? -22.606 7.069 41.548 1.00 71.50 589 LEU A CA 1
ATOM 4596 C C . LEU A 1 589 ? -23.892 6.265 41.728 1.00 71.50 589 LEU A C 1
ATOM 4598 O O . LEU A 1 589 ? -24.965 6.854 41.695 1.00 71.50 589 LEU A O 1
ATOM 4602 N N . GLN A 1 590 ? -23.797 4.976 42.069 1.00 73.19 590 GLN A N 1
ATOM 4603 C CA . GLN A 1 590 ? -24.956 4.169 42.472 1.00 73.19 590 GLN A CA 1
ATOM 4604 C C . GLN A 1 590 ? -25.715 4.808 43.643 1.00 73.19 590 GLN A C 1
ATOM 4606 O O . GLN A 1 590 ? -26.939 4.896 43.613 1.00 73.19 590 GLN A O 1
ATOM 4611 N N . LYS A 1 591 ? -25.004 5.370 44.630 1.00 73.69 591 LYS A N 1
ATOM 4612 C CA . LYS A 1 591 ? -25.623 6.145 45.723 1.00 73.69 591 LYS A CA 1
ATOM 4613 C C . LYS A 1 591 ? -26.292 7.441 45.251 1.00 73.69 591 LYS A C 1
ATOM 4615 O O . LYS A 1 591 ? -27.236 7.898 45.889 1.00 73.69 591 LYS A O 1
ATOM 4620 N N . ILE A 1 592 ? -25.812 8.053 44.169 1.00 71.00 592 ILE A N 1
ATOM 4621 C CA . ILE A 1 592 ? -26.416 9.255 43.578 1.00 71.00 592 ILE A CA 1
ATOM 4622 C C . ILE A 1 592 ? -27.643 8.888 42.748 1.00 71.00 592 ILE A C 1
ATOM 4624 O O . ILE A 1 592 ? -28.681 9.513 42.936 1.00 71.00 592 ILE A O 1
ATOM 4628 N N . TRP A 1 593 ? -27.590 7.843 41.921 1.00 71.44 593 TRP A N 1
ATOM 4629 C CA . TRP A 1 593 ? -28.773 7.360 41.200 1.00 71.44 593 TRP A CA 1
ATOM 4630 C C . TRP A 1 593 ? -29.846 6.834 42.153 1.00 71.44 593 TRP A C 1
ATOM 4632 O O . TRP A 1 593 ? -31.027 7.067 41.930 1.00 71.44 593 TRP A O 1
ATOM 4642 N N . GLN A 1 594 ? -29.459 6.227 43.279 1.00 70.38 594 GLN A N 1
ATOM 4643 C CA . GLN A 1 594 ? -30.396 5.897 44.357 1.00 70.38 594 GLN A CA 1
ATOM 4644 C C . GLN A 1 594 ? -31.067 7.144 44.952 1.00 70.38 594 GLN A C 1
ATOM 4646 O O . GLN A 1 594 ? -32.243 7.085 45.300 1.00 70.38 594 GLN A O 1
ATOM 4651 N N . LYS A 1 595 ? -30.375 8.289 45.040 1.00 66.88 595 LYS A N 1
ATOM 4652 C CA . LYS A 1 595 ? -30.997 9.571 45.427 1.00 66.88 595 LYS A CA 1
ATOM 4653 C C . LYS A 1 595 ? -31.885 10.145 44.322 1.00 66.88 595 LYS A C 1
ATOM 4655 O O . LYS A 1 595 ? -32.896 10.761 44.636 1.00 66.88 595 LYS A O 1
ATOM 4660 N N . MET A 1 596 ? -31.554 9.892 43.055 1.00 65.31 596 MET A N 1
ATOM 4661 C CA . MET A 1 596 ? -32.428 10.178 41.914 1.00 65.31 596 MET A CA 1
ATOM 4662 C C . MET A 1 596 ? -33.633 9.237 41.833 1.00 65.31 596 MET A C 1
ATOM 4664 O O . MET A 1 596 ? -34.436 9.426 40.945 1.00 65.31 596 MET A O 1
ATOM 4668 N N . SER A 1 597 ? -33.823 8.257 42.726 1.00 54.16 597 SER A N 1
ATOM 4669 C CA . SER A 1 597 ? -34.941 7.290 42.664 1.00 54.16 597 SER A CA 1
ATOM 4670 C C . SER A 1 597 ? -36.351 7.900 42.635 1.00 54.16 597 SER A C 1
ATOM 4672 O O . SER A 1 597 ? -37.303 7.202 42.298 1.00 54.16 597 SER A O 1
ATOM 4674 N N . GLN A 1 598 ? -36.499 9.195 42.934 1.00 61.84 598 GLN A N 1
ATOM 4675 C CA . GLN A 1 598 ? -37.735 9.952 42.693 1.00 61.84 598 GLN A CA 1
ATOM 4676 C C . GLN A 1 598 ? -38.013 10.199 41.188 1.00 61.84 598 GLN A C 1
ATOM 4678 O O . GLN A 1 598 ? -39.156 10.444 40.820 1.00 61.84 598 GLN A O 1
ATOM 4683 N N . ASN A 1 599 ? -36.986 10.063 40.341 1.00 67.19 599 ASN A N 1
ATOM 4684 C CA . ASN A 1 599 ? -36.926 10.220 38.886 1.00 67.19 599 ASN A CA 1
ATOM 4685 C C . ASN A 1 599 ? -36.119 9.057 38.255 1.00 67.19 599 ASN A C 1
ATOM 4687 O O . ASN A 1 599 ? -34.892 9.148 38.137 1.00 67.19 599 ASN A O 1
ATOM 4691 N N . PRO A 1 600 ? -36.758 7.946 37.848 1.00 70.94 600 PRO A N 1
ATOM 4692 C CA . PRO A 1 600 ? -36.037 6.827 37.246 1.00 70.94 600 PRO A CA 1
ATOM 4693 C C . PRO A 1 600 ? -35.290 7.254 35.964 1.00 70.94 600 PRO A C 1
ATOM 4695 O O . PRO A 1 600 ? -35.763 8.145 35.247 1.00 70.94 600 PRO A O 1
ATOM 4698 N N . PRO A 1 601 ? -34.137 6.629 35.646 1.00 77.00 601 PRO A N 1
ATOM 4699 C CA . PRO A 1 601 ? -33.459 6.848 34.375 1.00 77.00 601 PRO A CA 1
ATOM 4700 C C . PRO A 1 601 ? -34.395 6.571 33.200 1.00 77.00 601 PRO A C 1
ATOM 4702 O O . PRO A 1 601 ? -35.059 5.535 33.153 1.00 77.00 601 PRO A O 1
ATOM 4705 N N . LEU A 1 602 ? -34.422 7.490 32.241 1.00 83.62 602 LEU A N 1
ATOM 4706 C CA . LEU A 1 602 ? -35.081 7.262 30.964 1.00 83.62 602 LEU A CA 1
ATOM 4707 C C . LEU A 1 602 ? -34.154 6.399 30.119 1.00 83.62 602 LEU A C 1
ATOM 4709 O O . LEU A 1 602 ? -32.984 6.735 29.974 1.00 83.62 602 LEU A O 1
ATOM 4713 N N . VAL A 1 603 ? -34.658 5.294 29.582 1.00 83.94 603 VAL A N 1
ATOM 4714 C CA . VAL A 1 603 ? -33.868 4.378 28.755 1.00 83.94 603 VAL A CA 1
ATOM 4715 C C . VAL A 1 603 ? -34.443 4.370 27.349 1.00 83.94 603 VAL A C 1
ATOM 4717 O O . VAL A 1 603 ? -35.646 4.167 27.172 1.00 83.94 603 VAL A O 1
ATOM 4720 N N . LEU A 1 604 ? -33.591 4.591 26.350 1.00 86.88 604 LEU A N 1
ATOM 4721 C CA . LEU A 1 604 ? -33.999 4.669 24.955 1.00 86.88 604 LEU A CA 1
ATOM 4722 C C . LEU A 1 604 ? -33.001 3.938 24.046 1.00 86.88 604 LEU A C 1
ATOM 4724 O O . LEU A 1 604 ? -31.816 4.234 24.095 1.00 86.88 604 LEU A O 1
ATOM 4728 N N . PRO A 1 605 ? -33.434 3.030 23.158 1.00 86.25 605 PRO A N 1
ATOM 4729 C CA . PRO A 1 605 ? -32.524 2.449 22.178 1.00 86.25 605 PRO A CA 1
ATOM 4730 C C . PRO A 1 605 ? -31.913 3.506 21.251 1.00 86.25 605 PRO A C 1
ATOM 4732 O O . PRO A 1 605 ? -32.637 4.313 20.663 1.00 86.25 605 PRO A O 1
ATOM 4735 N N . MET A 1 606 ? -30.593 3.456 21.063 1.00 84.06 606 MET A N 1
ATOM 4736 C CA . MET A 1 606 ? -29.817 4.439 20.297 1.00 84.06 606 MET A CA 1
ATOM 4737 C C . MET A 1 606 ? -30.319 4.598 18.853 1.00 84.06 606 MET A C 1
ATOM 4739 O O . MET A 1 606 ? -30.259 5.687 18.286 1.00 84.06 606 MET A O 1
ATOM 4743 N N . LYS A 1 607 ? -30.920 3.553 18.267 1.00 82.88 607 LYS A N 1
ATOM 4744 C CA . LYS A 1 607 ? -31.543 3.605 16.932 1.00 82.88 607 LYS A CA 1
ATOM 4745 C C . LYS A 1 607 ? -32.557 4.751 16.767 1.00 82.88 607 LYS A C 1
ATOM 4747 O O . LYS A 1 607 ? -32.716 5.265 15.663 1.00 82.88 607 LYS A O 1
ATOM 4752 N N . TYR A 1 608 ? -33.217 5.205 17.836 1.00 88.56 608 TYR A N 1
ATOM 4753 C CA . TYR A 1 608 ? -34.181 6.314 17.777 1.00 88.56 608 TYR A CA 1
ATOM 4754 C C . TYR A 1 608 ? -33.534 7.701 17.743 1.00 88.56 608 TYR A C 1
ATOM 4756 O O . TYR A 1 608 ? -34.197 8.674 17.402 1.00 88.56 608 TYR A O 1
ATOM 4764 N N . THR A 1 609 ? -32.248 7.796 18.062 1.00 86.44 609 THR A N 1
ATOM 4765 C CA . THR A 1 609 ? -31.497 9.055 18.139 1.00 86.44 609 THR A CA 1
ATOM 4766 C C . THR A 1 609 ? -30.245 9.050 17.268 1.00 86.44 609 THR A C 1
ATOM 4768 O O . THR A 1 609 ? -29.475 10.002 17.298 1.00 86.44 609 THR A O 1
ATOM 4771 N N . TYR A 1 610 ? -30.031 7.990 16.485 1.00 82.00 610 TYR A N 1
ATOM 4772 C CA . TYR A 1 610 ? -28.895 7.871 15.570 1.00 82.00 610 TYR A CA 1
ATOM 4773 C C . TYR A 1 610 ? -28.921 8.951 14.473 1.00 82.00 610 TYR A C 1
ATOM 4775 O O . TYR A 1 610 ? -27.887 9.452 14.050 1.00 82.00 610 TYR A O 1
ATOM 4783 N N . CYS A 1 611 ? -30.125 9.333 14.045 1.00 83.94 611 CYS A N 1
ATOM 4784 C CA . CYS A 1 611 ? -30.390 10.364 13.050 1.00 83.94 611 CYS A CA 1
ATOM 4785 C C . CYS A 1 611 ? -31.366 11.398 13.603 1.00 83.94 611 CYS A C 1
ATOM 4787 O O . CYS A 1 611 ? -32.248 11.054 14.395 1.00 83.94 611 CYS A O 1
ATOM 4789 N N . PHE A 1 612 ? -31.267 12.647 13.135 1.00 89.44 612 PHE A N 1
ATOM 4790 C CA . PHE A 1 612 ? -32.320 13.627 13.387 1.00 89.44 612 PHE A CA 1
ATOM 4791 C C . PHE A 1 612 ? -33.474 13.450 12.398 1.00 89.44 612 PHE A C 1
ATOM 4793 O O . PHE A 1 612 ? -33.569 14.133 11.380 1.00 89.44 612 PHE A O 1
ATOM 4800 N N . ASP A 1 613 ? -34.341 12.488 12.703 1.00 90.25 613 ASP A N 1
ATOM 4801 C CA . ASP A 1 613 ? -35.511 12.148 11.906 1.00 90.25 613 ASP A CA 1
ATOM 4802 C C . ASP A 1 613 ? -36.751 11.892 12.782 1.00 90.25 613 ASP A C 1
ATOM 4804 O O . ASP A 1 613 ? -36.768 12.132 13.993 1.00 90.25 613 ASP A O 1
ATOM 4808 N N . HIS A 1 614 ? -37.819 11.383 12.164 1.00 91.12 614 HIS A N 1
ATOM 4809 C CA . HIS A 1 614 ? -39.051 11.010 12.864 1.00 91.12 614 HIS A CA 1
ATOM 4810 C C . HIS A 1 614 ? -38.856 9.927 13.952 1.00 91.12 614 HIS A C 1
ATOM 4812 O O . HIS A 1 614 ? -39.730 9.753 14.805 1.00 91.12 614 HIS A O 1
ATOM 4818 N N . GLY A 1 615 ? -37.715 9.229 13.963 1.00 90.69 615 GLY A N 1
ATOM 4819 C CA . GLY A 1 615 ? -37.322 8.266 14.985 1.00 90.69 615 GLY A CA 1
ATOM 4820 C C . GLY A 1 615 ? -37.199 8.880 16.375 1.00 90.69 615 GLY A C 1
ATOM 4821 O O . GLY A 1 615 ? -37.575 8.223 17.345 1.00 90.69 615 GLY A O 1
ATOM 4822 N N . VAL A 1 616 ? -36.805 10.155 16.482 1.00 90.94 616 VAL A N 1
ATOM 4823 C CA . VAL A 1 616 ? -36.751 10.866 17.773 1.00 90.94 616 VAL A CA 1
ATOM 4824 C C . VAL A 1 616 ? -38.133 10.867 18.432 1.00 90.94 616 VAL A C 1
ATOM 4826 O O . VAL A 1 616 ? -38.278 10.513 19.601 1.00 90.94 616 VAL A O 1
ATOM 4829 N N . TRP A 1 617 ? -39.185 11.148 17.658 1.00 91.12 617 TRP A N 1
ATOM 4830 C CA . TRP A 1 617 ? -40.567 11.119 18.139 1.00 91.12 617 TRP A CA 1
ATOM 4831 C C . TRP A 1 617 ? -41.052 9.707 18.466 1.00 91.12 617 TRP A C 1
ATOM 4833 O O . TRP A 1 617 ? -41.783 9.542 19.445 1.00 91.12 617 TRP A O 1
ATOM 4843 N N . GLN A 1 618 ? -40.657 8.690 17.690 1.00 88.94 618 GLN A N 1
ATOM 4844 C CA . GLN A 1 618 ? -40.984 7.288 17.986 1.00 88.94 618 GLN A CA 1
ATOM 4845 C C . GLN A 1 618 ? -40.348 6.828 19.302 1.00 88.94 618 GLN A C 1
ATOM 4847 O O . GLN A 1 618 ? -41.016 6.200 20.126 1.00 88.94 618 GLN A O 1
ATOM 4852 N N . GLY A 1 619 ? -39.087 7.197 19.530 1.00 87.44 619 GLY A N 1
ATOM 4853 C CA . GLY A 1 619 ? -38.370 6.895 20.760 1.00 87.44 619 GLY A CA 1
ATOM 4854 C C . GLY A 1 619 ? -39.062 7.473 21.989 1.00 87.44 619 GLY A C 1
ATOM 4855 O O . GLY A 1 619 ? -39.232 6.799 23.003 1.00 87.44 619 GLY A O 1
ATOM 4856 N N . ILE A 1 620 ? -39.569 8.698 21.876 1.00 83.81 620 ILE A N 1
ATOM 4857 C CA . ILE A 1 620 ? -40.325 9.325 22.957 1.00 83.81 620 ILE A CA 1
ATOM 4858 C C . ILE A 1 620 ? -41.650 8.591 23.224 1.00 83.81 620 ILE A C 1
ATOM 4860 O O . ILE A 1 620 ? -42.002 8.367 24.383 1.00 83.81 620 ILE A O 1
ATOM 4864 N N . GLN A 1 621 ? -42.381 8.170 22.184 1.00 83.12 621 GLN A N 1
ATOM 4865 C CA . GLN A 1 621 ? -43.598 7.363 22.379 1.00 83.12 621 GLN A CA 1
ATOM 4866 C C . GLN A 1 621 ? -43.295 6.045 23.088 1.00 83.12 621 GLN A C 1
ATOM 4868 O O . GLN A 1 621 ? -44.091 5.598 23.914 1.00 83.12 621 GLN A O 1
ATOM 4873 N N . LEU A 1 622 ? -42.160 5.421 22.762 1.00 81.00 622 LEU A N 1
ATOM 4874 C CA . LEU A 1 622 ? -41.710 4.202 23.418 1.00 81.00 622 LEU A CA 1
ATOM 4875 C C . LEU A 1 622 ? -41.453 4.451 24.906 1.00 81.00 622 LEU A C 1
ATOM 4877 O O . LEU A 1 622 ? -41.977 3.710 25.732 1.00 81.00 622 LEU A O 1
ATOM 4881 N N . MET A 1 623 ? -40.733 5.522 25.250 1.00 78.00 623 MET A N 1
ATOM 4882 C CA . MET A 1 623 ? -40.492 5.885 26.647 1.00 78.00 623 MET A CA 1
ATOM 4883 C C . MET A 1 623 ? -41.802 6.112 27.406 1.00 78.00 623 MET A C 1
ATOM 4885 O O . MET A 1 623 ? -41.986 5.521 28.461 1.00 78.00 623 MET A O 1
ATOM 4889 N N . HIS A 1 624 ? -42.759 6.858 26.842 1.00 71.38 624 HIS A N 1
ATOM 4890 C CA . HIS A 1 624 ? -44.057 7.101 27.486 1.00 71.38 624 HIS A CA 1
ATOM 4891 C C . HIS A 1 624 ? -44.886 5.820 27.700 1.00 71.38 624 HIS A C 1
ATOM 4893 O O . HIS A 1 624 ? -45.688 5.752 28.626 1.00 71.38 624 HIS A O 1
ATOM 4899 N N . LYS A 1 625 ? -44.745 4.799 26.846 1.00 66.44 625 LYS A N 1
ATOM 4900 C CA . LYS A 1 625 ? -45.431 3.506 27.033 1.00 66.44 625 LYS A CA 1
ATOM 4901 C C . LYS A 1 625 ? -44.800 2.644 28.133 1.00 66.44 625 LYS A C 1
ATOM 4903 O O . LYS A 1 625 ? -45.449 1.712 28.598 1.00 66.44 625 LYS A O 1
ATOM 4908 N N . LEU A 1 626 ? -43.548 2.918 28.496 1.00 56.97 626 LEU A N 1
ATOM 4909 C CA . LEU A 1 626 ? -42.761 2.143 29.458 1.00 56.97 626 LEU A CA 1
ATOM 4910 C C . LEU A 1 626 ? -42.738 2.771 30.861 1.00 56.97 626 LEU A C 1
ATOM 4912 O O . LEU A 1 626 ? -42.381 2.087 31.819 1.00 56.97 626 LEU A O 1
ATOM 4916 N N . THR A 1 627 ? -43.136 4.037 31.005 1.00 53.94 627 THR A N 1
ATOM 4917 C CA . THR A 1 627 ? -43.348 4.689 32.305 1.00 53.94 627 THR A CA 1
ATOM 4918 C C . THR A 1 627 ? -44.792 4.464 32.786 1.00 53.94 627 THR A C 1
ATOM 4920 O O . THR A 1 627 ? -45.711 4.762 32.023 1.00 53.94 627 THR A O 1
ATOM 4923 N N . PRO A 1 628 ? -45.019 3.938 34.007 1.00 44.84 628 PRO A N 1
ATOM 4924 C CA . PRO A 1 628 ? -46.362 3.683 34.538 1.00 44.84 628 PRO A CA 1
ATOM 4925 C C . PRO A 1 628 ? -47.215 4.943 34.756 1.00 44.84 628 PRO A C 1
ATOM 4927 O O . PRO A 1 628 ? -46.655 6.041 35.012 1.00 44.84 628 PRO A O 1
#

Foldseek 3Di:
DDDPDFDWDCQQDVHIDGPLLHLWDKDKDFPVNCVVQVHWFPLSSQCVDPQWDWDAQFWAPGFIAIAGVNHGQLLEFEAEPNRTDQDPPVSHDGRRHHTCQFWGMWMWTAACRCLPRNRSAHRHYIYTYGDKQQPVQAQWDKDWDWDADPQRKTKIKIWIWHDDQQKIKIKIKIKIKGQAAASFACDWDWDADPVRDIDITHNAGHGWIKIKIKIKIKIKGGPQFKMKIKIKIKMKMKIWHQDPDRDDDTKMKIKIKIKIKIKMWGGHLQDQKIKIKMKMKMWMWMWIGDPDTKIKIKIKIKIKIKIKGWDARAAQKTKIKMKIKMWMWMWMDMPVDPDIDIKIKIKIKMKIWMAGPQSKIWMKMKMWMDIPPDDTDIDIDIGIDGADDFCLQVQQLLQQQADLVLDQEGAPCLQPCLQHDNDGDPPHHHFDLDLVSCVVVQVHEDEDACVRVVVSVVVNVVVVRRYDHADRADQELVNQLVRLCVSCVVRVNNVSSVVLNVVVVPLQDDAPDAAFAEWEAELNGGDDCNRSLNVVLCVSRNYDHQPDPDDRVNDDLVVVVVSLGLAYEYEYSVPGHDVNVVSVVDPVVVVSQVVSVVYHHQYFHCSLRSGNHCSSVVRVVVSVVVDD

InterPro domains:
  IPR012910 TonB-dependent receptor, plug domain [PF07715] (19-125)
  IPR036942 TonB-dependent receptor-like, beta-barrel domain superfamily [G3DSA:2.40.170.20] (137-390)
  IPR037066 TonB-dependent receptor, plug domain superfamily [G3DSA:2.170.130.10] (2-134)
  IPR039426 TonB-dependent receptor-like [PS52016] (18-154)
  IPR039426 TonB-dependent receptor-like [PTHR30069] (2-391)